Protein AF-A0A3E0PNZ7-F1 (afdb_monomer_lite)

Secondary structure (DSSP, 8-state):
-------------PPPPPP---SSHHHHHHHHHHHHHTS-TTS-HHHHHHHHHHHTGGGGHHHHHHHHHH---HHHHHHHHHHHHHHT-GGGHHHHHHHGGGG--SS---EEEE-SSHHHHHHHHHHSPSSSPP-TTEEEE--HHHHHHHHHHHHHS---SGGGGGG--S-SSHHHHHHHHHHHHHHHHHHHHHHHHHGGGT---GGGS---PPPPPPP-PPPPPTTSEEEEEEEEEEEEE--TT-TT-S--EE-TTT--EEPPPHHHHT-S-GGGGHHHHHHHHHHHT--EEEEEEE-TTS-EEEEEEESS-EEEEPPGGGTT---SSEEHHHHHHHSEEP-SB-SEE-SSTT-EETT--EEEEEE-TT--EEEEEEEEEE-------S-TTS--TT--S--SSSEEEEEEEEEEEPPP-

Sequence (421 aa):
MIAACLLTTFVVLTAAEPRQRPDTPVGQLLDQLERRNASDYLHDPWLTTMKEIVELGPQAVPELCAELDATDDDKMLRCLGFMLRAIGDPRAVPALVRAVPKTLVPSCSDYGARAGDETLAAWAQQHELPGDKNTGLNYDFSRSVREIFGAIRKLTGHEMQEEELFHTFLSGVESQRRAKQRLFHRTAAGWAAWWDEHAGQFTADPQYAHANLPPLEPDTTGPPRDAVRYKTTGGGSNWMMESVLAPEAETVFRDMDTGRVGKLPEKWRRAEDIAQHMDEILAWARDEGFDLMGSEYTASDGRRAYALRAIGMDVWELDPGRWKESWPDVTIGEFKADGTRAGEWLMRRGGTTETFDLDATASFFFITADHTPGLLWVGIPVYDDSLKPGGISQGDNELRPIAFRKGRRFGFTDFEELPEE

pLDDT: mean 91.05, std 13.23, range [30.7, 98.88]

Radius of gyration: 24.59 Å; chains: 1; bounding box: 65×51×64 Å

Structure (mmCIF, N/CA/C/O backbone):
data_AF-A0A3E0PNZ7-F1
#
_entry.id   AF-A0A3E0PNZ7-F1
#
loop_
_atom_site.group_PDB
_atom_site.id
_atom_site.type_symbol
_atom_site.label_atom_id
_atom_site.label_alt_id
_atom_site.label_comp_id
_atom_site.label_asym_id
_atom_site.label_entity_id
_atom_site.label_seq_id
_atom_site.pdbx_PDB_ins_code
_atom_site.Cartn_x
_atom_site.Cartn_y
_atom_site.Cartn_z
_atom_site.occupancy
_atom_site.B_iso_or_equiv
_atom_site.auth_seq_id
_atom_site.auth_comp_id
_atom_site.auth_asym_id
_atom_site.auth_atom_id
_atom_site.pdbx_PDB_model_num
ATOM 1 N N . MET A 1 1 ? -10.298 30.015 -30.403 1.00 34.28 1 MET A N 1
ATOM 2 C CA . MET A 1 1 ? -10.483 30.157 -28.943 1.00 34.28 1 MET A CA 1
ATOM 3 C C . MET A 1 1 ? -11.758 29.430 -28.558 1.00 34.28 1 MET A C 1
ATOM 5 O O . MET A 1 1 ? -12.828 30.009 -28.671 1.00 34.28 1 MET A O 1
ATOM 9 N N . ILE A 1 2 ? -11.656 28.155 -28.194 1.00 31.83 2 ILE A N 1
ATOM 10 C CA . ILE A 1 2 ? -12.771 27.385 -27.636 1.00 31.83 2 ILE A CA 1
ATOM 11 C C . ILE A 1 2 ? -12.345 27.062 -26.207 1.00 31.83 2 ILE A C 1
ATOM 13 O O . ILE A 1 2 ? -11.357 26.364 -25.999 1.00 31.83 2 ILE A O 1
ATOM 17 N N . ALA A 1 3 ? -13.022 27.678 -25.242 1.00 33.31 3 ALA A N 1
ATOM 18 C CA . ALA A 1 3 ? -12.830 27.414 -23.827 1.00 33.31 3 ALA A CA 1
ATOM 19 C C . ALA A 1 3 ? -13.486 26.064 -23.507 1.00 33.31 3 ALA A C 1
ATOM 21 O O . ALA A 1 3 ? -14.710 25.962 -23.466 1.00 33.31 3 ALA A O 1
ATOM 22 N N . ALA A 1 4 ? -12.674 25.024 -23.328 1.00 34.62 4 ALA A N 1
ATOM 23 C CA . ALA A 1 4 ? -13.124 23.764 -22.758 1.00 34.62 4 ALA A CA 1
ATOM 24 C C . ALA A 1 4 ? -13.398 23.977 -21.261 1.00 34.62 4 ALA A C 1
ATOM 26 O O . ALA A 1 4 ? -12.481 24.043 -20.444 1.00 34.62 4 ALA A O 1
ATOM 27 N N . CYS A 1 5 ? -14.675 24.139 -20.914 1.00 30.70 5 CYS A N 1
ATOM 28 C CA . CYS A 1 5 ? -15.155 24.031 -19.543 1.00 30.70 5 CYS A CA 1
ATOM 29 C C . CYS A 1 5 ? -14.905 22.602 -19.044 1.00 30.70 5 CYS A C 1
ATOM 31 O O . CYS A 1 5 ? -15.569 21.667 -19.484 1.00 30.70 5 CYS A O 1
ATOM 33 N N . LEU A 1 6 ? -13.975 22.448 -18.100 1.00 33.47 6 LEU A N 1
ATOM 34 C CA . LEU A 1 6 ? -13.902 21.285 -17.219 1.00 33.47 6 LEU A CA 1
ATOM 35 C C . LEU A 1 6 ? -15.187 21.252 -16.378 1.00 33.47 6 LEU A C 1
ATOM 37 O O . LEU A 1 6 ? -15.301 21.926 -15.356 1.00 33.47 6 LEU A O 1
ATOM 41 N N . LEU A 1 7 ? -16.188 20.513 -16.853 1.00 31.30 7 LEU A N 1
ATOM 42 C CA . LEU A 1 7 ? -17.348 20.111 -16.067 1.00 31.30 7 LEU A CA 1
ATOM 43 C C . LEU A 1 7 ? -16.874 19.071 -15.049 1.00 31.30 7 LEU A C 1
ATOM 45 O O . LEU A 1 7 ? -16.913 17.872 -15.304 1.00 31.30 7 LEU A O 1
ATOM 49 N N . THR A 1 8 ? -16.399 19.532 -13.894 1.00 38.03 8 THR A N 1
ATOM 50 C CA . THR A 1 8 ? -16.240 18.672 -12.721 1.00 38.03 8 THR A CA 1
ATOM 51 C C . THR A 1 8 ? -17.638 18.229 -12.305 1.00 38.03 8 THR A C 1
ATOM 53 O O . THR A 1 8 ? -18.406 19.015 -11.749 1.00 38.03 8 THR A O 1
ATOM 56 N N . THR A 1 9 ? -18.014 16.995 -12.634 1.00 33.44 9 THR A N 1
ATOM 57 C CA . THR A 1 9 ? -19.265 16.393 -12.177 1.00 33.44 9 THR A CA 1
ATOM 58 C C . THR A 1 9 ? -19.209 16.308 -10.653 1.00 33.44 9 THR A C 1
ATOM 60 O O . THR A 1 9 ? -18.550 15.437 -10.093 1.00 33.44 9 THR A O 1
ATOM 63 N N . PHE A 1 10 ? -19.862 17.244 -9.963 1.00 35.94 10 PHE A N 1
ATOM 64 C CA . PHE A 1 10 ? -20.129 17.097 -8.538 1.00 35.94 10 PHE A CA 1
ATOM 65 C C . PHE A 1 10 ? -21.092 15.922 -8.390 1.00 35.94 10 PHE A C 1
ATOM 67 O O . PHE A 1 10 ? -22.289 16.052 -8.643 1.00 35.94 10 PHE A O 1
ATOM 74 N N . VAL A 1 11 ? -20.557 14.757 -8.024 1.00 39.06 11 VAL A N 1
ATOM 75 C CA . VAL A 1 11 ? -21.367 13.650 -7.522 1.00 39.06 11 VAL A CA 1
ATOM 76 C C . VAL A 1 11 ? -22.043 14.173 -6.260 1.00 39.06 11 VAL A C 1
ATOM 78 O O . VAL A 1 11 ? -21.402 14.366 -5.228 1.00 39.06 11 VAL A O 1
ATOM 81 N N . VAL A 1 12 ? -23.335 14.482 -6.363 1.00 38.81 12 VAL A N 1
ATOM 82 C CA . VAL A 1 12 ? -24.169 14.763 -5.198 1.00 38.81 12 VAL A CA 1
ATOM 83 C C . VAL A 1 12 ? -24.282 13.439 -4.452 1.00 38.81 12 VAL A C 1
ATOM 85 O O . VAL A 1 12 ? -25.065 12.576 -4.839 1.00 38.81 12 VAL A O 1
ATOM 88 N N . LEU A 1 13 ? -23.445 13.255 -3.430 1.00 50.12 13 LEU A N 1
ATOM 89 C CA . LEU A 1 13 ? -23.565 12.152 -2.484 1.00 50.12 13 LEU A CA 1
ATOM 90 C C . LEU A 1 13 ? -24.938 12.279 -1.818 1.00 50.12 13 LEU A C 1
ATOM 92 O O . LEU A 1 13 ? -25.147 13.128 -0.951 1.00 50.12 13 LEU A O 1
ATOM 96 N N . THR A 1 14 ? -25.900 11.477 -2.268 1.00 51.81 14 THR A N 1
ATOM 97 C CA . THR A 1 14 ? -27.140 11.257 -1.528 1.00 51.81 14 THR A CA 1
ATOM 98 C C . THR A 1 14 ? -26.755 10.726 -0.157 1.00 51.81 14 THR A C 1
ATOM 100 O O . THR A 1 14 ? -26.024 9.739 -0.076 1.00 51.81 14 THR A O 1
ATOM 103 N N . ALA A 1 15 ? -27.199 11.400 0.907 1.00 61.50 15 ALA A N 1
ATOM 104 C CA . ALA A 1 15 ? -26.966 10.939 2.269 1.00 61.50 15 ALA A CA 1
ATOM 105 C C . ALA A 1 15 ? -27.435 9.481 2.381 1.00 61.50 15 ALA A C 1
ATOM 107 O O . ALA A 1 15 ? -28.577 9.182 2.027 1.00 61.50 15 ALA A O 1
ATOM 108 N N . ALA A 1 16 ? -26.538 8.588 2.805 1.00 68.44 16 ALA A N 1
ATOM 109 C CA . ALA A 1 16 ? -26.882 7.195 3.051 1.00 68.44 16 ALA A CA 1
ATOM 110 C C . ALA A 1 16 ? -28.049 7.128 4.048 1.00 68.44 16 ALA A C 1
ATOM 112 O O . ALA A 1 16 ? -28.148 7.969 4.949 1.00 68.44 16 ALA A O 1
ATOM 113 N N . GLU A 1 17 ? -28.947 6.156 3.873 1.00 76.00 17 GLU A N 1
ATOM 114 C CA . GLU A 1 17 ? -30.014 5.950 4.849 1.00 76.00 17 GLU A CA 1
ATOM 115 C C . GLU A 1 17 ? -29.403 5.704 6.240 1.00 76.00 17 GLU A C 1
ATOM 117 O O . GLU A 1 17 ? -28.396 4.994 6.345 1.00 76.00 17 GLU A O 1
ATOM 122 N N . PRO A 1 18 ? -29.977 6.285 7.311 1.00 79.69 18 PRO A N 1
ATOM 123 C CA . PRO A 1 18 ? -29.480 6.068 8.661 1.00 79.69 18 PRO A CA 1
ATOM 124 C C . PRO A 1 18 ? -29.451 4.575 8.985 1.00 79.69 18 PRO A C 1
ATOM 126 O O . PRO A 1 18 ? -30.444 3.866 8.795 1.00 79.69 18 PRO A O 1
ATOM 129 N N . ARG A 1 19 ? -28.317 4.098 9.495 1.00 87.88 19 ARG A N 1
ATOM 130 C CA . ARG A 1 19 ? -28.160 2.697 9.888 1.00 87.88 19 ARG A CA 1
ATOM 131 C C . ARG A 1 19 ? -29.032 2.396 11.106 1.00 87.88 19 ARG A C 1
ATOM 133 O O . ARG A 1 19 ? -29.107 3.191 12.036 1.00 87.88 19 ARG A O 1
ATOM 140 N N . GLN A 1 20 ? -29.705 1.246 11.099 1.00 90.94 20 GLN A N 1
ATOM 141 C CA . GLN A 1 20 ? -30.534 0.815 12.225 1.00 90.94 20 GLN A CA 1
ATOM 142 C C . GLN A 1 20 ? -29.653 0.157 13.289 1.00 90.94 20 GLN A C 1
ATOM 144 O O . GLN A 1 20 ? -29.187 -0.966 13.097 1.00 90.94 20 GLN A O 1
ATOM 149 N N . ARG A 1 21 ? -29.428 0.854 14.406 1.00 95.12 21 ARG A N 1
ATOM 150 C CA . ARG A 1 21 ? -28.675 0.341 15.559 1.00 95.12 21 ARG A CA 1
ATOM 151 C C . ARG A 1 21 ? -29.620 -0.116 16.678 1.00 95.12 21 ARG A C 1
ATOM 153 O O . ARG A 1 21 ? -30.738 0.396 16.773 1.00 95.12 21 ARG A O 1
ATOM 160 N N . PRO A 1 22 ? -29.211 -1.078 17.525 1.00 95.75 22 PRO A N 1
ATOM 161 C CA . PRO A 1 22 ? -29.949 -1.412 18.740 1.00 95.75 22 PRO A CA 1
ATOM 162 C C . PRO A 1 22 ? -30.126 -0.189 19.654 1.00 95.75 22 PRO A C 1
ATOM 164 O O . PRO A 1 22 ? -29.233 0.649 19.750 1.00 95.75 22 PRO A O 1
ATOM 167 N N . ASP A 1 23 ? -31.251 -0.110 20.371 1.00 96.69 23 ASP A N 1
ATOM 168 C CA . ASP A 1 23 ? -31.482 0.928 21.389 1.00 96.69 23 ASP A CA 1
ATOM 169 C C . ASP A 1 23 ? -30.734 0.591 22.693 1.00 96.69 23 ASP A C 1
ATOM 171 O O . ASP A 1 23 ? -31.313 0.215 23.714 1.00 96.69 23 ASP A O 1
ATOM 175 N N . THR A 1 24 ? -29.408 0.644 22.619 1.00 97.94 24 THR A N 1
ATOM 176 C CA . THR A 1 24 ? -28.467 0.418 23.721 1.00 97.94 24 THR A CA 1
ATOM 177 C C . THR A 1 24 ? -27.625 1.680 23.934 1.00 97.94 24 THR A C 1
ATOM 179 O O . THR A 1 24 ? -27.564 2.543 23.053 1.00 97.94 24 THR A O 1
ATOM 182 N N . PRO A 1 25 ? -26.913 1.811 25.070 1.00 98.19 25 PRO A N 1
ATOM 183 C CA . PRO A 1 25 ? -25.980 2.920 25.258 1.00 98.19 25 PRO A CA 1
ATOM 184 C C . PRO A 1 25 ? -24.931 3.027 24.139 1.00 98.19 25 PRO A C 1
ATOM 186 O O . PRO A 1 25 ? -24.611 4.131 23.710 1.00 98.19 25 PRO A O 1
ATOM 189 N N . VAL A 1 26 ? -24.424 1.897 23.630 1.00 98.19 26 VAL A N 1
ATOM 190 C CA . VAL A 1 26 ? -23.426 1.883 22.548 1.00 98.19 26 VAL A CA 1
ATOM 191 C C . VAL A 1 26 ? -24.060 2.322 21.230 1.00 98.19 26 VAL A C 1
ATOM 193 O O . VAL A 1 26 ? -23.520 3.214 20.580 1.00 98.19 26 VAL A O 1
ATOM 196 N N . GLY A 1 27 ? -25.226 1.778 20.868 1.00 97.75 27 GLY A N 1
ATOM 197 C CA . GLY A 1 27 ? -25.960 2.174 19.665 1.00 97.75 27 GLY A CA 1
ATOM 198 C C . GLY A 1 27 ? -26.288 3.670 19.632 1.00 97.75 27 GLY A C 1
ATOM 199 O O . GLY A 1 27 ? -26.019 4.339 18.635 1.00 97.75 27 GLY A O 1
ATOM 200 N N . GLN A 1 28 ? -26.756 4.233 20.751 1.00 97.25 28 GLN A N 1
ATOM 201 C CA . GLN A 1 28 ? -27.046 5.668 20.875 1.00 97.25 28 GLN A CA 1
ATOM 202 C C . GLN A 1 28 ? -25.792 6.546 20.723 1.00 97.25 28 GLN A C 1
ATOM 204 O O . GLN A 1 28 ? -25.846 7.616 20.104 1.00 97.25 28 GLN A O 1
ATOM 209 N N . LEU A 1 29 ? -24.655 6.109 21.277 1.00 97.44 29 LEU A N 1
ATOM 210 C CA . LEU A 1 29 ? -23.377 6.807 21.124 1.00 97.44 29 LEU A CA 1
ATOM 211 C C . LEU A 1 29 ? -22.839 6.689 19.693 1.00 97.44 29 LEU A C 1
ATOM 213 O O . LEU A 1 29 ? -22.325 7.672 19.169 1.00 97.44 29 LEU A O 1
ATOM 217 N N . LEU A 1 30 ? -23.015 5.552 19.017 1.00 97.00 30 LEU A N 1
ATOM 218 C CA . LEU A 1 30 ? -22.662 5.395 17.602 1.00 97.00 30 LEU A CA 1
ATOM 219 C C . LEU A 1 30 ? -23.521 6.287 16.690 1.00 97.00 30 LEU A C 1
ATOM 221 O O . LEU A 1 30 ? -22.980 6.951 15.805 1.00 97.00 30 LEU A O 1
ATOM 225 N N . ASP A 1 31 ? -24.826 6.407 16.954 1.00 94.88 31 ASP A N 1
ATOM 226 C CA . ASP A 1 31 ? -25.703 7.368 16.267 1.00 94.88 31 ASP A CA 1
ATOM 227 C C . ASP A 1 31 ? -25.252 8.818 16.492 1.00 94.88 31 ASP A C 1
ATOM 229 O O . ASP A 1 31 ? -25.383 9.690 15.624 1.00 94.88 31 ASP A O 1
ATOM 233 N N . GLN A 1 32 ? -24.770 9.133 17.695 1.00 94.06 32 GLN A N 1
ATOM 234 C CA . GLN A 1 32 ? -24.213 10.446 17.997 1.00 94.06 32 GLN A CA 1
ATOM 235 C C . GLN A 1 32 ? -22.883 10.669 17.268 1.00 94.06 32 GLN A C 1
ATOM 237 O O . GLN A 1 32 ? -22.685 11.749 16.706 1.00 94.06 32 GLN A O 1
ATOM 242 N N . LEU A 1 33 ? -22.008 9.663 17.251 1.00 94.06 33 LEU A N 1
ATOM 243 C CA . LEU A 1 33 ? -20.712 9.696 16.585 1.00 94.06 33 LEU A CA 1
ATOM 244 C C . LEU A 1 33 ? -20.880 9.917 15.082 1.00 94.06 33 LEU A C 1
ATOM 246 O O . LEU A 1 33 ? -20.267 10.825 14.537 1.00 94.06 33 LEU A O 1
ATOM 250 N N . GLU A 1 34 ? -21.768 9.173 14.422 1.00 91.75 34 GLU A N 1
ATOM 251 C CA . GLU A 1 34 ? -22.046 9.325 12.989 1.00 91.75 34 GLU A CA 1
ATOM 252 C C . GLU A 1 34 ? -22.557 10.733 12.647 1.00 91.75 34 GLU A C 1
ATOM 254 O O . GLU A 1 34 ? -22.053 11.380 11.726 1.00 91.75 34 GLU A O 1
ATOM 259 N N . ARG A 1 35 ? -23.492 11.267 13.447 1.00 89.69 35 ARG A N 1
ATOM 260 C CA . ARG A 1 35 ? -23.986 12.645 13.279 1.00 89.69 35 ARG A CA 1
ATOM 261 C C . ARG A 1 35 ? -22.885 13.691 13.462 1.00 89.69 35 ARG A C 1
ATOM 263 O O . ARG A 1 35 ? -22.883 14.692 12.749 1.00 89.69 35 ARG A O 1
ATOM 270 N N . ARG A 1 36 ? -21.963 13.487 14.409 1.00 87.06 36 ARG A N 1
ATOM 271 C CA . ARG A 1 36 ? -20.827 14.393 14.663 1.00 87.06 36 ARG A CA 1
ATOM 272 C C . ARG A 1 36 ? -19.737 14.263 13.598 1.00 87.06 36 ARG A C 1
ATOM 274 O O . ARG A 1 36 ? -19.192 15.285 13.189 1.00 87.06 36 ARG A O 1
ATOM 281 N N . ASN A 1 37 ? -19.485 13.061 13.085 1.00 80.19 37 ASN A N 1
ATOM 282 C CA . ASN A 1 37 ? -18.533 12.802 11.999 1.00 80.19 37 ASN A CA 1
ATOM 283 C C . ASN A 1 37 ? -18.934 13.485 10.682 1.00 80.19 37 ASN A C 1
ATOM 285 O O . ASN A 1 37 ? -18.072 13.762 9.844 1.00 80.19 37 ASN A O 1
ATOM 289 N N . ALA A 1 38 ? -20.218 13.806 10.502 1.00 67.25 38 ALA A N 1
ATOM 290 C CA . ALA A 1 38 ? -20.699 14.622 9.388 1.00 67.25 38 ALA A CA 1
ATOM 291 C C . ALA A 1 38 ? -20.342 16.123 9.512 1.00 67.25 38 ALA A C 1
ATOM 293 O O . ALA A 1 38 ? -20.511 16.865 8.545 1.00 67.25 38 ALA A O 1
ATOM 294 N N . SER A 1 39 ? -19.861 16.581 10.675 1.00 65.31 39 SER A N 1
ATOM 295 C CA . SER A 1 39 ? -19.515 17.985 10.950 1.00 65.31 39 SER A CA 1
ATOM 296 C C . SER A 1 39 ? -18.001 18.271 10.859 1.00 65.31 39 SER A C 1
ATOM 298 O O . SER A 1 39 ? -17.225 17.378 10.525 1.00 65.31 39 SER A O 1
ATOM 300 N N . ASP A 1 40 ? -17.612 19.542 11.041 1.00 68.75 40 ASP A N 1
ATOM 301 C CA . ASP A 1 40 ? -16.266 20.112 10.828 1.00 68.75 40 ASP A CA 1
ATOM 302 C C . ASP A 1 40 ? -15.100 19.184 11.238 1.00 68.75 40 ASP A C 1
ATOM 304 O O . ASP A 1 40 ? -15.041 18.688 12.358 1.00 68.75 40 ASP A O 1
ATOM 308 N N . TYR A 1 41 ? -14.151 18.989 10.316 1.00 65.12 41 TYR A N 1
ATOM 309 C CA . TYR A 1 41 ? -13.008 18.074 10.429 1.00 65.12 41 TYR A CA 1
ATOM 310 C C . TYR A 1 41 ? -11.943 18.516 11.440 1.00 65.12 41 TYR A C 1
ATOM 312 O O . TYR A 1 41 ? -11.105 17.705 11.827 1.00 65.12 41 TYR A O 1
ATOM 320 N N . LEU A 1 42 ? -11.914 19.798 11.810 1.00 62.47 42 LEU A N 1
ATOM 321 C CA . LEU A 1 42 ? -10.807 20.380 12.580 1.00 62.47 42 LEU A CA 1
ATOM 322 C C . LEU A 1 42 ? -11.110 20.561 14.068 1.00 62.47 42 LEU A C 1
ATOM 324 O O . LEU A 1 42 ? -10.200 20.849 14.846 1.00 62.47 42 LEU A O 1
ATOM 328 N N . HIS A 1 43 ? -12.371 20.404 14.458 1.00 67.62 43 HIS A N 1
ATOM 329 C CA . HIS A 1 43 ? -12.830 20.565 15.829 1.00 67.62 43 HIS A CA 1
ATOM 330 C C . HIS A 1 43 ? -13.538 19.289 16.235 1.00 67.62 43 HIS A C 1
ATOM 332 O O . HIS A 1 43 ? -14.311 18.742 15.457 1.00 67.62 43 HIS A O 1
ATOM 338 N N . ASP A 1 44 ? -13.248 18.806 17.435 1.00 72.44 44 ASP A N 1
ATOM 339 C CA . ASP A 1 44 ? -13.366 17.386 17.722 1.00 72.44 44 ASP A CA 1
ATOM 340 C C . ASP A 1 44 ? -14.428 17.055 18.789 1.00 72.44 44 ASP A C 1
ATOM 342 O O . ASP A 1 44 ? -14.108 16.643 19.907 1.00 72.44 44 ASP A O 1
ATOM 346 N N . PRO A 1 45 ? -15.729 17.256 18.498 1.00 80.69 45 PRO A N 1
ATOM 347 C CA . PRO A 1 45 ? -16.783 16.774 19.376 1.00 80.69 45 PRO A CA 1
ATOM 348 C C . PRO A 1 45 ? -16.917 15.244 19.304 1.00 80.69 45 PRO A C 1
ATOM 350 O O . PRO A 1 45 ? -17.592 14.655 20.146 1.00 80.69 45 PRO A O 1
ATOM 353 N N . TRP A 1 46 ? -16.337 14.582 18.301 1.00 90.31 46 TRP A N 1
ATOM 354 C CA . TRP A 1 46 ? -16.460 13.139 18.106 1.00 90.31 46 TRP A CA 1
ATOM 355 C C . TRP A 1 46 ? -15.550 12.348 19.058 1.00 90.31 46 TRP A C 1
ATOM 357 O O . TRP A 1 46 ? -15.969 11.304 19.558 1.00 90.31 46 TRP A O 1
ATOM 367 N N . LEU A 1 47 ? -14.381 12.880 19.425 1.00 93.12 47 LEU A N 1
ATOM 368 C CA . LEU A 1 47 ? -13.450 12.246 20.361 1.00 93.12 47 LEU A CA 1
ATOM 369 C C . LEU A 1 47 ? -14.024 12.074 21.771 1.00 93.12 47 LEU A C 1
ATOM 371 O O . LEU A 1 47 ? -13.763 11.059 22.415 1.00 93.12 47 LEU A O 1
ATOM 375 N N . THR A 1 48 ? -14.865 13.002 22.246 1.00 94.19 48 THR A N 1
ATOM 376 C CA . THR A 1 48 ? -15.596 12.814 23.513 1.00 94.19 48 THR A CA 1
ATOM 377 C C . THR A 1 48 ? -16.524 11.602 23.445 1.00 94.19 48 THR A C 1
ATOM 379 O O . THR A 1 48 ? -16.502 10.774 24.349 1.00 94.19 48 THR A O 1
ATOM 382 N N . THR A 1 49 ? -17.286 11.450 22.357 1.00 96.06 49 THR A N 1
ATOM 383 C CA . THR A 1 49 ? -18.171 10.289 22.164 1.00 96.06 49 THR A CA 1
ATOM 384 C C . THR A 1 49 ? -17.363 8.993 22.057 1.00 96.06 49 THR A C 1
ATOM 386 O O . THR A 1 49 ? -17.742 7.986 22.646 1.00 96.06 49 THR A O 1
ATOM 389 N N . MET A 1 50 ? -16.216 9.010 21.368 1.00 96.88 50 MET A N 1
ATOM 390 C CA . MET A 1 50 ? -15.320 7.849 21.321 1.00 96.88 50 MET A CA 1
ATOM 391 C C . MET A 1 50 ? -14.808 7.466 22.710 1.00 96.88 50 MET A C 1
ATOM 393 O O . MET A 1 50 ? -14.795 6.285 23.048 1.00 96.88 50 MET A O 1
ATOM 397 N N . LYS A 1 51 ? -14.425 8.449 23.532 1.00 97.38 51 LYS A N 1
ATOM 398 C CA . LYS A 1 51 ? -14.006 8.212 24.916 1.00 97.38 51 LYS A CA 1
ATOM 399 C C . LYS A 1 51 ? -15.119 7.573 25.742 1.00 97.38 51 LYS A C 1
ATOM 401 O O . LYS A 1 51 ? -14.865 6.576 26.409 1.00 97.38 51 LYS A O 1
ATOM 406 N N . GLU A 1 52 ? -16.340 8.095 25.650 1.00 97.94 52 GLU A N 1
ATOM 407 C CA . GLU A 1 52 ? -17.513 7.539 26.340 1.00 97.94 52 GLU A CA 1
ATOM 408 C C . GLU A 1 52 ? -17.771 6.078 25.936 1.00 97.94 52 GLU A C 1
ATOM 410 O O . GLU A 1 52 ? -18.011 5.236 26.798 1.00 97.94 52 GLU A O 1
ATOM 415 N N . ILE A 1 53 ? -17.650 5.740 24.645 1.00 98.44 53 ILE A N 1
ATOM 416 C CA . ILE A 1 53 ? -17.762 4.353 24.163 1.00 98.44 53 ILE A CA 1
ATOM 417 C C . ILE A 1 53 ? -16.637 3.476 24.736 1.00 98.44 53 ILE A C 1
ATOM 419 O O . ILE A 1 53 ? -16.899 2.366 25.196 1.00 98.44 53 ILE A O 1
ATOM 423 N N . VAL A 1 54 ? -15.388 3.953 24.727 1.00 98.50 54 VAL A N 1
ATOM 424 C CA . VAL A 1 54 ? -14.232 3.205 25.257 1.00 98.50 54 VAL A CA 1
ATOM 425 C C . VAL A 1 54 ? -14.365 2.955 26.762 1.00 98.50 54 VAL A C 1
ATOM 427 O O . VAL A 1 54 ? -14.003 1.878 27.231 1.00 98.50 54 VAL A O 1
ATOM 430 N N . GLU A 1 55 ? -14.933 3.896 27.519 1.00 98.38 55 GLU A N 1
ATOM 431 C CA . GLU A 1 55 ? -15.197 3.752 28.958 1.00 98.38 55 GLU A CA 1
ATOM 432 C C . GLU A 1 55 ? -16.260 2.683 29.275 1.00 98.38 55 GLU A C 1
ATOM 434 O O . GLU A 1 55 ? -16.261 2.129 30.377 1.00 98.38 55 GLU A O 1
ATOM 439 N N . LEU A 1 56 ? -17.111 2.312 28.307 1.00 98.44 56 LEU A N 1
ATOM 440 C CA . LEU A 1 56 ? -17.963 1.123 28.421 1.00 98.44 56 LEU A CA 1
ATOM 441 C C . LEU A 1 56 ? -17.145 -0.180 28.327 1.00 98.44 56 LEU A C 1
ATOM 443 O O . LEU A 1 56 ? -17.620 -1.228 28.746 1.00 98.44 56 LEU A O 1
ATOM 447 N N . GLY A 1 57 ? -15.915 -0.164 27.818 1.00 98.44 57 GLY A N 1
ATOM 448 C CA . GLY A 1 57 ? -15.009 -1.311 27.863 1.00 98.44 57 GLY A CA 1
ATOM 449 C C . GLY A 1 57 ? -15.498 -2.552 27.087 1.00 98.44 57 GLY A C 1
ATOM 450 O O . GLY A 1 57 ? -16.192 -2.427 26.074 1.00 98.44 57 GLY A O 1
ATOM 451 N N . PRO A 1 58 ? -15.149 -3.776 27.538 1.00 98.38 58 PRO A N 1
ATOM 452 C CA . PRO A 1 58 ? -15.412 -5.023 26.809 1.00 98.38 58 PRO A CA 1
ATOM 453 C C . PRO A 1 58 ? -16.874 -5.287 26.416 1.00 98.38 58 PRO A C 1
ATOM 455 O O . PRO A 1 58 ? -17.126 -6.015 25.454 1.00 98.38 58 PRO A O 1
ATOM 458 N N . GLN A 1 59 ? -17.860 -4.724 27.124 1.00 98.00 59 GLN A N 1
ATOM 459 C CA . GLN A 1 59 ? -19.269 -4.907 26.754 1.00 98.00 59 GLN A CA 1
ATOM 460 C C . GLN A 1 59 ? -19.670 -4.169 25.467 1.00 98.00 59 GLN A C 1
ATOM 462 O O . GLN A 1 59 ? -20.671 -4.540 24.863 1.00 98.00 59 GLN A O 1
ATOM 467 N N . ALA A 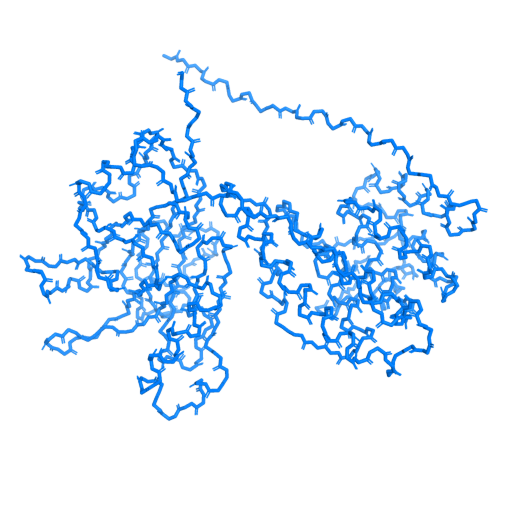1 60 ? -18.896 -3.172 25.021 1.00 98.56 60 ALA A N 1
ATOM 468 C CA . ALA A 1 60 ? -19.165 -2.453 23.774 1.00 98.56 60 ALA A CA 1
ATOM 469 C C . ALA A 1 60 ? -18.696 -3.210 22.521 1.00 98.56 60 ALA A C 1
ATOM 471 O O . ALA A 1 60 ? -19.194 -2.970 21.423 1.00 98.56 60 ALA A O 1
ATOM 472 N N . VAL A 1 61 ? -17.758 -4.149 22.676 1.00 98.62 61 VAL A N 1
ATOM 473 C CA . VAL A 1 61 ? -17.071 -4.831 21.567 1.00 98.62 61 VAL A CA 1
ATOM 474 C C . VAL A 1 61 ? -18.026 -5.520 20.584 1.00 98.62 61 VAL A C 1
ATOM 476 O O . VAL A 1 61 ? -17.815 -5.346 19.385 1.00 98.62 61 VAL A O 1
ATOM 479 N N . PRO A 1 62 ? -19.082 -6.250 21.005 1.00 98.44 62 PRO A N 1
ATOM 480 C CA . PRO A 1 62 ? -19.991 -6.894 20.056 1.00 98.44 62 PRO A CA 1
ATOM 481 C C . PRO A 1 62 ? -20.684 -5.904 19.110 1.00 98.44 62 PRO A C 1
ATOM 483 O O . PRO A 1 62 ? -20.750 -6.152 17.908 1.00 98.44 62 PRO A O 1
ATOM 486 N N . GLU A 1 63 ? -21.152 -4.768 19.630 1.00 98.56 63 GLU A N 1
ATOM 487 C CA . GLU A 1 63 ? -21.827 -3.743 18.827 1.00 98.56 63 GLU A CA 1
ATOM 488 C C . GLU A 1 63 ? -20.844 -2.970 17.943 1.00 98.56 63 GLU A C 1
ATOM 490 O O . GLU A 1 63 ? -21.154 -2.692 16.789 1.00 98.56 63 GLU A O 1
ATOM 495 N N . LEU A 1 64 ? -19.626 -2.703 18.430 1.00 98.62 64 LEU A N 1
ATOM 496 C CA . LEU A 1 64 ? -18.562 -2.113 17.613 1.00 98.62 64 LEU A CA 1
ATOM 497 C C . LEU A 1 64 ? -18.119 -3.036 16.475 1.00 98.62 64 LEU A C 1
ATOM 499 O O . LEU A 1 64 ? -17.829 -2.551 15.387 1.00 98.62 64 LEU A O 1
ATOM 503 N N . CYS A 1 65 ? -18.092 -4.354 16.692 1.00 98.56 65 CYS A N 1
ATOM 504 C CA . CYS A 1 65 ? -17.822 -5.325 15.631 1.00 98.56 65 CYS A CA 1
ATOM 505 C C . CYS A 1 65 ? -18.934 -5.325 14.578 1.00 98.56 65 CYS A C 1
ATOM 507 O O . CYS A 1 65 ? -18.638 -5.308 13.389 1.00 98.56 65 CYS A O 1
ATOM 509 N N . ALA A 1 66 ? -20.200 -5.304 15.007 1.00 98.00 66 ALA A N 1
ATOM 510 C CA . ALA A 1 66 ? -21.338 -5.247 14.092 1.00 98.00 66 ALA A CA 1
ATOM 511 C C . ALA A 1 66 ? -21.339 -3.950 13.264 1.00 98.00 66 ALA A C 1
ATOM 513 O O . ALA A 1 66 ? -21.545 -3.977 12.052 1.00 98.00 66 ALA A O 1
ATOM 514 N N . GLU A 1 67 ? -21.050 -2.820 13.907 1.00 98.12 67 GLU A N 1
ATOM 515 C CA . GLU A 1 67 ? -20.887 -1.524 13.251 1.00 98.12 67 GLU A CA 1
ATOM 516 C C . GLU A 1 67 ? -19.706 -1.534 12.270 1.00 98.12 67 GLU A C 1
ATOM 518 O O . GLU A 1 67 ? -19.816 -1.020 11.153 1.00 98.12 67 GLU A O 1
ATOM 523 N N . LEU A 1 68 ? -18.594 -2.162 12.665 1.00 98.12 68 LEU A N 1
ATOM 524 C CA . LEU A 1 68 ? -17.422 -2.323 11.820 1.00 98.12 68 LEU A CA 1
ATOM 525 C C . LEU A 1 68 ? -17.717 -3.183 10.604 1.00 98.12 68 LEU A C 1
ATOM 527 O O . LEU A 1 68 ? -17.242 -2.827 9.537 1.00 98.12 68 LEU A O 1
ATOM 531 N N . ASP A 1 69 ? -18.507 -4.249 10.718 1.00 97.88 69 ASP A N 1
ATOM 532 C CA . ASP A 1 69 ? -18.933 -5.071 9.583 1.00 97.88 69 ASP A CA 1
ATOM 533 C C . ASP A 1 69 ? -19.862 -4.295 8.634 1.00 97.88 69 ASP A C 1
ATOM 535 O O . ASP A 1 69 ? -19.707 -4.396 7.417 1.00 97.88 69 ASP A O 1
ATOM 539 N N . ALA A 1 70 ? -20.765 -3.474 9.178 1.00 96.62 70 ALA A N 1
ATOM 540 C CA . ALA A 1 70 ? -21.798 -2.766 8.421 1.00 96.62 70 ALA A CA 1
ATOM 541 C C . ALA A 1 70 ? -21.339 -1.463 7.740 1.00 96.62 70 ALA A C 1
ATOM 543 O O . ALA A 1 70 ? -22.020 -0.986 6.835 1.00 96.62 70 ALA A O 1
ATOM 544 N N . THR A 1 71 ? -20.246 -0.841 8.193 1.00 95.81 71 THR A N 1
ATOM 545 C CA . THR A 1 71 ? -19.787 0.449 7.650 1.00 95.81 71 THR A CA 1
ATOM 546 C C . THR A 1 71 ? -18.834 0.298 6.465 1.00 95.81 71 THR A C 1
ATOM 548 O O . THR A 1 71 ? -17.914 -0.522 6.513 1.00 95.81 71 THR A O 1
ATOM 551 N N . ASP A 1 72 ? -18.994 1.175 5.473 1.00 94.94 72 ASP A N 1
ATOM 552 C CA . ASP A 1 72 ? -18.001 1.477 4.426 1.00 94.94 72 ASP A CA 1
ATOM 553 C C . ASP A 1 72 ? -17.473 2.926 4.532 1.00 94.94 72 ASP A C 1
ATOM 555 O O . ASP A 1 72 ? -16.645 3.363 3.735 1.00 94.94 72 ASP A O 1
ATOM 559 N N . ASP A 1 73 ? -17.948 3.700 5.517 1.00 94.50 73 ASP A N 1
ATOM 560 C CA . ASP A 1 73 ? -17.489 5.072 5.748 1.00 94.50 73 ASP A CA 1
ATOM 561 C C . ASP A 1 73 ? -16.068 5.089 6.336 1.00 94.50 73 ASP A C 1
ATOM 563 O O . ASP A 1 73 ? -15.833 4.583 7.436 1.00 94.50 73 ASP A O 1
ATOM 567 N N . ASP A 1 74 ? -15.124 5.709 5.617 1.00 94.19 74 ASP A N 1
ATOM 568 C CA . ASP A 1 74 ? -13.703 5.762 5.996 1.00 94.19 74 ASP A CA 1
ATOM 569 C C . ASP A 1 74 ? -13.484 6.369 7.388 1.00 94.19 74 ASP A C 1
ATOM 571 O O . ASP A 1 74 ? -12.650 5.885 8.153 1.00 94.19 74 ASP A O 1
ATOM 575 N N . LYS A 1 75 ? -14.242 7.409 7.757 1.00 92.19 75 LYS A N 1
ATOM 576 C CA . LYS A 1 75 ? -14.097 8.038 9.078 1.00 92.19 75 LYS A CA 1
ATOM 577 C C . LYS A 1 75 ? -14.554 7.099 10.176 1.00 92.19 75 LYS A C 1
ATOM 579 O O . LYS A 1 75 ? -13.863 6.951 11.180 1.00 92.19 75 LYS A O 1
ATOM 584 N N . MET A 1 76 ? -15.700 6.458 9.979 1.00 95.62 76 MET A N 1
ATOM 585 C CA . MET A 1 76 ? -16.213 5.484 10.923 1.00 95.62 76 MET A CA 1
ATOM 586 C C . MET A 1 76 ? -15.234 4.314 11.074 1.00 95.62 76 MET A C 1
ATOM 588 O O . MET A 1 76 ? -14.946 3.927 12.202 1.00 95.62 76 MET A O 1
ATOM 592 N N . LEU A 1 77 ? -14.624 3.821 9.986 1.00 97.12 77 LEU A N 1
ATOM 593 C CA . LEU A 1 77 ? -13.565 2.803 10.057 1.00 97.12 77 LEU A CA 1
ATOM 594 C C . LEU A 1 77 ? -12.379 3.254 10.930 1.00 97.12 77 LEU A C 1
ATOM 596 O O . LEU A 1 77 ? -11.912 2.478 11.765 1.00 97.12 77 LEU A O 1
ATOM 600 N N . ARG A 1 78 ? -11.919 4.508 10.792 1.00 95.56 78 ARG A N 1
ATOM 601 C CA . ARG A 1 78 ? -10.860 5.078 11.651 1.00 95.56 78 ARG A CA 1
ATOM 602 C C . ARG A 1 78 ? -11.278 5.109 13.120 1.00 95.56 78 ARG A C 1
ATOM 604 O O . ARG A 1 78 ? -10.544 4.613 13.973 1.00 95.56 78 ARG A O 1
ATOM 611 N N . CYS A 1 79 ? -12.464 5.651 13.414 1.00 96.06 79 CYS A N 1
ATOM 612 C CA . CYS A 1 79 ? -12.990 5.737 14.778 1.00 96.06 79 CYS A CA 1
ATOM 613 C C . CYS A 1 79 ? -13.109 4.350 15.422 1.00 96.06 79 CYS A C 1
ATOM 615 O O . CYS A 1 79 ? -12.695 4.163 16.564 1.00 96.06 79 CYS A O 1
ATOM 617 N N . LEU A 1 80 ? -13.648 3.368 14.696 1.00 98.38 80 LEU A N 1
ATOM 618 C CA . LEU A 1 80 ? -13.830 2.003 15.191 1.00 98.38 80 LEU A CA 1
ATOM 619 C C . LEU A 1 80 ? -12.494 1.301 15.437 1.00 98.38 80 LEU A C 1
ATOM 621 O O . LEU A 1 80 ? -12.322 0.708 16.500 1.00 98.38 80 LEU A O 1
ATOM 625 N N . GLY A 1 81 ? -11.533 1.409 14.511 1.00 98.25 81 GLY A N 1
ATOM 626 C CA . GLY A 1 81 ? -10.179 0.882 14.706 1.00 98.25 81 GLY A CA 1
ATOM 627 C C . GLY A 1 81 ? -9.515 1.461 15.959 1.00 98.25 81 GLY A C 1
ATOM 628 O O . GLY A 1 81 ? -9.009 0.712 16.797 1.00 98.25 81 GLY A O 1
ATOM 629 N N . PHE A 1 82 ? -9.610 2.781 16.148 1.00 97.69 82 PHE A N 1
ATOM 630 C CA . PHE A 1 82 ? -9.111 3.458 17.345 1.00 97.69 82 PHE A CA 1
ATOM 631 C C . PHE A 1 82 ? -9.798 2.956 18.625 1.00 97.69 82 PHE A C 1
ATOM 633 O O . PHE A 1 82 ? -9.120 2.564 19.575 1.00 97.69 82 PHE A O 1
ATOM 640 N N . MET A 1 83 ? -11.137 2.941 18.669 1.00 98.50 83 MET A N 1
ATOM 641 C CA . MET A 1 83 ? -11.893 2.540 19.864 1.00 98.50 83 MET A CA 1
ATOM 642 C C . MET A 1 83 ? -11.629 1.079 20.243 1.00 98.50 83 MET A C 1
ATOM 644 O O . MET A 1 83 ? -11.388 0.786 21.411 1.00 98.50 83 MET A O 1
ATOM 648 N N . LEU A 1 84 ? -11.615 0.164 19.269 1.00 98.75 84 LEU A N 1
ATOM 649 C CA . LEU A 1 84 ? -11.338 -1.256 19.507 1.00 98.75 84 LEU A CA 1
ATOM 650 C C . LEU A 1 84 ? -9.905 -1.475 20.016 1.00 98.75 84 LEU A C 1
ATOM 652 O O . LEU A 1 84 ? -9.699 -2.253 20.952 1.00 98.75 84 LEU A O 1
ATOM 656 N N . ARG A 1 85 ? -8.923 -0.736 19.476 1.00 98.44 85 ARG A N 1
ATOM 657 C CA . ARG A 1 85 ? -7.549 -0.718 20.001 1.00 98.44 85 ARG A CA 1
ATOM 658 C C . ARG A 1 85 ? -7.497 -0.218 21.445 1.00 98.44 85 ARG A C 1
ATOM 660 O O . ARG A 1 85 ? -6.782 -0.799 22.260 1.00 98.44 85 ARG A O 1
ATOM 667 N N . ALA A 1 86 ? -8.221 0.857 21.751 1.00 98.31 86 ALA A N 1
ATOM 668 C CA . ALA A 1 86 ? -8.237 1.475 23.073 1.00 98.31 86 ALA A CA 1
ATOM 669 C C . ALA A 1 86 ? -8.904 0.581 24.133 1.00 98.31 86 ALA A C 1
ATOM 671 O O . ALA A 1 86 ? -8.406 0.507 25.255 1.00 98.31 86 ALA A O 1
ATOM 672 N N . ILE A 1 87 ? -9.975 -0.136 23.768 1.00 98.75 87 ILE A N 1
ATOM 673 C CA . ILE A 1 87 ? -10.650 -1.113 24.638 1.00 98.75 87 ILE A CA 1
ATOM 674 C C . ILE A 1 87 ? -9.739 -2.311 24.941 1.00 98.75 87 ILE A C 1
ATOM 676 O O . ILE A 1 87 ? -9.723 -2.794 26.073 1.00 98.75 87 ILE A O 1
ATOM 680 N N . GLY A 1 88 ? -8.968 -2.788 23.958 1.00 98.50 88 GLY A N 1
ATOM 681 C CA . GLY A 1 88 ? -7.973 -3.840 24.183 1.00 98.50 88 GLY A CA 1
ATOM 682 C C . GLY A 1 88 ? -8.541 -5.263 24.272 1.00 98.50 88 GLY A C 1
ATOM 683 O O . GLY A 1 88 ? -7.903 -6.129 24.866 1.00 98.50 88 GLY A O 1
ATOM 684 N N . ASP A 1 89 ? -9.724 -5.516 23.706 1.00 98.75 89 ASP A N 1
ATOM 685 C CA . ASP A 1 89 ? -10.381 -6.828 23.733 1.00 98.75 89 ASP A CA 1
ATOM 686 C C . ASP A 1 89 ? -10.143 -7.624 22.430 1.00 98.75 89 ASP A C 1
ATOM 688 O O . ASP A 1 89 ? -10.616 -7.208 21.365 1.00 98.75 89 ASP A O 1
ATOM 692 N N . PRO A 1 90 ? -9.464 -8.788 22.480 1.00 98.62 90 PRO A N 1
ATOM 693 C CA . PRO A 1 90 ? -9.158 -9.580 21.290 1.00 98.62 90 PRO A CA 1
ATOM 694 C C . PRO A 1 90 ? -10.372 -10.143 20.542 1.00 98.62 90 PRO A C 1
ATOM 696 O O . PRO A 1 90 ? -10.234 -10.529 19.382 1.00 98.62 90 PRO A O 1
ATOM 699 N N . ARG A 1 91 ? -11.574 -10.153 21.137 1.00 98.69 91 ARG A N 1
ATOM 700 C CA . ARG A 1 91 ? -12.811 -10.534 20.426 1.00 98.69 91 ARG A CA 1
ATOM 701 C C . ARG A 1 91 ? -13.090 -9.636 19.214 1.00 98.69 91 ARG A C 1
ATOM 703 O O . ARG A 1 91 ? -13.846 -10.021 18.330 1.00 98.69 91 ARG A O 1
ATOM 710 N N . ALA A 1 92 ? -12.454 -8.467 19.137 1.00 98.81 92 ALA A N 1
ATOM 711 C CA . ALA A 1 92 ? -12.543 -7.563 17.998 1.00 98.81 92 ALA A CA 1
ATOM 712 C C . ALA A 1 92 ? -11.777 -8.027 16.746 1.00 98.81 92 ALA A C 1
ATOM 714 O O . ALA A 1 92 ? -12.097 -7.584 15.641 1.00 98.81 92 ALA A O 1
ATOM 715 N N . VAL A 1 93 ? -10.769 -8.898 16.891 1.00 98.81 93 VAL A N 1
ATOM 716 C CA . VAL A 1 93 ? -9.843 -9.245 15.798 1.00 98.81 93 VAL A CA 1
ATOM 717 C C . VAL A 1 93 ? -10.560 -9.797 14.557 1.00 98.81 93 VAL A C 1
ATOM 719 O O . VAL A 1 93 ? -10.294 -9.271 13.477 1.00 98.81 93 VAL A O 1
ATOM 722 N N . PRO A 1 94 ? -11.522 -10.740 14.651 1.00 98.81 94 PRO A N 1
ATOM 723 C CA . PRO A 1 94 ? -12.297 -11.188 13.493 1.00 98.81 94 PRO A CA 1
ATOM 724 C C . PRO A 1 94 ? -12.902 -10.056 12.656 1.00 98.81 94 PRO A C 1
ATOM 726 O O . PRO A 1 94 ? -12.775 -10.054 11.434 1.00 98.81 94 PRO A O 1
ATOM 729 N N . ALA A 1 95 ? -13.546 -9.081 13.305 1.00 98.81 95 ALA A N 1
ATOM 730 C CA . ALA A 1 95 ? -14.198 -7.969 12.617 1.00 98.81 95 ALA A CA 1
ATOM 731 C C . ALA A 1 95 ? -13.174 -6.997 12.015 1.00 98.81 95 ALA A C 1
ATOM 733 O O . ALA A 1 95 ? -13.350 -6.533 10.891 1.00 98.81 95 ALA A O 1
ATOM 734 N N . LEU A 1 96 ? -12.065 -6.739 12.719 1.00 98.88 96 LEU A N 1
ATOM 735 C CA . LEU A 1 96 ? -10.955 -5.936 12.197 1.00 98.88 96 LEU A CA 1
ATOM 736 C C . LEU A 1 96 ? -10.349 -6.560 10.934 1.00 98.88 96 LEU A C 1
ATOM 738 O O . LEU A 1 96 ? -10.128 -5.852 9.955 1.00 98.88 96 LEU A O 1
ATOM 742 N N . VAL A 1 97 ? -10.153 -7.882 10.915 1.00 98.81 97 VAL A N 1
ATOM 743 C CA . VAL A 1 97 ? -9.667 -8.608 9.732 1.00 98.81 97 VAL A CA 1
ATOM 744 C C . VAL A 1 97 ? -10.649 -8.482 8.564 1.00 98.81 97 VAL A C 1
ATOM 746 O O . VAL A 1 97 ? -10.234 -8.165 7.450 1.00 98.81 97 VAL A O 1
ATOM 749 N N . ARG A 1 98 ? -11.957 -8.644 8.810 1.00 98.69 98 ARG A N 1
ATOM 750 C CA . ARG A 1 98 ? -12.995 -8.431 7.782 1.00 98.69 98 ARG A CA 1
ATOM 751 C C . ARG A 1 98 ? -13.061 -6.992 7.273 1.00 98.69 98 ARG A C 1
ATOM 753 O O . ARG A 1 98 ? -13.483 -6.771 6.141 1.00 98.69 98 ARG A O 1
ATOM 760 N N . ALA A 1 99 ? -12.638 -6.018 8.075 1.00 98.69 99 ALA A N 1
ATOM 761 C CA . ALA A 1 99 ? -12.629 -4.613 7.690 1.00 98.69 99 ALA A CA 1
ATOM 762 C C . ALA A 1 99 ? -11.455 -4.225 6.783 1.00 98.69 99 ALA A C 1
ATOM 764 O O . ALA A 1 99 ? -11.559 -3.214 6.092 1.00 98.69 99 ALA A O 1
ATOM 765 N N . VAL A 1 100 ? -10.369 -5.009 6.738 1.00 98.69 100 VAL A N 1
ATOM 766 C CA . VAL A 1 100 ? -9.161 -4.677 5.960 1.00 98.69 100 VAL A CA 1
ATOM 767 C C . VAL A 1 100 ? -9.481 -4.311 4.502 1.00 98.69 100 VAL A C 1
ATOM 769 O O . VAL A 1 100 ? -9.086 -3.214 4.101 1.00 98.69 100 VAL A O 1
ATOM 772 N N . PRO A 1 101 ? -10.241 -5.101 3.711 1.00 98.44 101 PRO A N 1
ATOM 773 C CA . PRO A 1 101 ? -10.557 -4.740 2.324 1.00 98.44 101 PRO A CA 1
ATOM 774 C C . PRO A 1 101 ? -11.273 -3.391 2.172 1.00 98.44 101 PRO A C 1
ATOM 776 O O . PRO A 1 101 ? -11.068 -2.694 1.182 1.00 98.44 101 PRO A O 1
ATOM 779 N N . LYS A 1 102 ? -12.065 -2.990 3.173 1.00 98.19 102 LYS A N 1
ATOM 780 C CA . LYS A 1 102 ? -12.836 -1.737 3.173 1.00 98.19 102 LYS A CA 1
ATOM 781 C C . LYS A 1 102 ? -11.978 -0.501 3.428 1.00 98.19 102 LYS A C 1
ATOM 783 O O . LYS A 1 102 ? -12.403 0.615 3.160 1.00 98.19 102 LYS A O 1
ATOM 788 N N . THR A 1 103 ? -10.750 -0.694 3.908 1.00 98.12 103 THR A N 1
ATOM 789 C CA . THR A 1 103 ? -9.782 0.395 4.099 1.00 98.12 103 THR A CA 1
ATOM 790 C C . THR A 1 103 ? -9.091 0.826 2.801 1.00 98.12 103 THR A C 1
ATOM 792 O O . THR A 1 103 ? -8.365 1.822 2.794 1.00 98.12 103 THR A O 1
ATOM 795 N N . LEU A 1 104 ? -9.327 0.122 1.683 1.00 97.69 104 LEU A N 1
ATOM 796 C CA . LEU A 1 104 ? -8.897 0.555 0.356 1.00 97.69 104 LEU A CA 1
ATOM 797 C C . LEU A 1 104 ? -9.802 1.689 -0.143 1.00 97.69 104 LEU A C 1
ATOM 799 O O . LEU A 1 104 ? -10.780 1.481 -0.859 1.00 97.69 104 LEU A O 1
ATOM 803 N N . VAL A 1 105 ? -9.442 2.910 0.232 1.00 96.38 105 VAL A N 1
ATOM 804 C CA . VAL A 1 105 ? -10.197 4.133 -0.069 1.00 96.38 105 VAL A CA 1
ATOM 805 C C . VAL A 1 105 ? -9.413 5.055 -1.013 1.00 96.38 105 VAL A C 1
ATOM 807 O O . VAL A 1 105 ? -8.205 4.863 -1.207 1.00 96.38 105 VAL A O 1
ATOM 810 N N . PRO A 1 106 ? -10.058 6.061 -1.637 1.00 96.00 106 PRO A N 1
ATOM 811 C CA . PRO A 1 106 ? -9.350 7.094 -2.387 1.00 96.00 106 PRO A CA 1
ATOM 812 C C . PRO A 1 106 ? -8.270 7.800 -1.554 1.00 96.00 106 PRO A C 1
ATOM 814 O O . PRO A 1 106 ? -8.273 7.758 -0.322 1.00 96.00 106 PRO A O 1
ATOM 817 N N . SER A 1 107 ? -7.345 8.483 -2.236 1.00 90.50 107 SER A N 1
ATOM 818 C CA . SER A 1 107 ? -6.233 9.177 -1.578 1.00 90.50 107 SER A CA 1
ATOM 819 C C . SER A 1 107 ? -6.711 10.126 -0.482 1.00 90.50 107 SER A C 1
ATOM 821 O O . SER A 1 107 ? -7.465 11.064 -0.734 1.00 90.50 107 SER A O 1
ATOM 823 N N . CYS A 1 108 ? -6.209 9.907 0.728 1.00 88.56 108 CYS A N 1
ATOM 824 C CA . CYS A 1 108 ? -6.449 10.739 1.898 1.00 88.56 108 CYS A CA 1
ATOM 825 C C . CYS A 1 108 ? -5.144 10.912 2.686 1.00 88.56 108 CYS A C 1
ATOM 827 O O . CYS A 1 108 ? -4.191 10.154 2.501 1.00 88.56 108 CYS A O 1
ATOM 829 N N . SER A 1 109 ? -5.081 11.941 3.531 1.00 85.25 109 SER A N 1
ATOM 830 C CA . SER A 1 109 ? -3.921 12.183 4.395 1.00 85.25 109 SER A CA 1
ATOM 831 C C . SER A 1 109 ? -4.032 11.360 5.677 1.00 85.25 109 SER A C 1
ATOM 833 O O . SER A 1 109 ? -5.136 11.114 6.174 1.00 85.25 109 SER A O 1
ATOM 835 N N . ASP A 1 110 ? -2.883 10.987 6.240 1.00 82.75 110 ASP A N 1
ATOM 836 C CA . ASP A 1 110 ? -2.791 10.765 7.683 1.00 82.75 110 ASP A CA 1
ATOM 837 C C . ASP A 1 110 ? -3.013 12.135 8.354 1.00 82.75 110 ASP A C 1
ATOM 839 O O . ASP A 1 110 ? -2.441 13.136 7.905 1.00 82.75 110 ASP A O 1
ATOM 843 N N . TYR A 1 111 ? -3.928 12.224 9.322 1.00 76.19 111 TYR A N 1
ATOM 844 C CA . TYR A 1 111 ? -4.284 13.493 9.958 1.00 76.19 111 TYR A CA 1
ATOM 845 C C . TYR A 1 111 ? -3.656 13.581 11.347 1.00 76.19 111 TYR A C 1
ATOM 847 O O . TYR A 1 111 ? -3.715 12.637 12.131 1.00 76.19 111 TYR A O 1
ATOM 855 N N . GLY A 1 112 ? -3.125 14.761 11.664 1.00 84.00 112 GLY A N 1
ATOM 856 C CA . GLY A 1 112 ? -3.088 15.220 13.045 1.00 84.00 112 GLY A CA 1
ATOM 857 C C . GLY A 1 112 ? -4.446 15.833 13.369 1.00 84.00 112 GLY A C 1
ATOM 858 O O . GLY A 1 112 ? -4.928 16.691 12.623 1.00 84.00 112 GLY A O 1
ATOM 859 N N . ALA A 1 113 ? -5.069 15.386 14.449 1.00 89.12 113 ALA A N 1
ATOM 860 C CA . ALA A 1 113 ? -6.291 15.975 14.976 1.00 89.12 113 ALA A CA 1
ATOM 861 C C . ALA A 1 113 ? -5.972 16.802 16.227 1.00 89.12 113 ALA A C 1
ATOM 863 O O . ALA A 1 113 ? -4.889 16.695 16.807 1.00 89.12 113 ALA A O 1
ATOM 864 N N . ARG A 1 114 ? -6.902 17.678 16.623 1.00 91.69 114 ARG A N 1
ATOM 865 C CA . ARG A 1 114 ? -6.732 18.561 17.779 1.00 91.69 114 ARG A CA 1
ATOM 866 C C . ARG A 1 114 ? -7.908 18.419 18.734 1.00 91.69 114 ARG A C 1
ATOM 868 O O . ARG A 1 114 ? -9.037 18.748 18.383 1.00 91.69 114 ARG A O 1
ATOM 875 N N . ALA A 1 115 ? -7.624 17.993 19.958 1.00 92.94 115 ALA A N 1
ATOM 876 C CA . ALA A 1 115 ? -8.627 17.872 21.004 1.00 92.94 115 ALA A CA 1
ATOM 877 C C . ALA A 1 115 ? -9.069 19.250 21.534 1.00 92.94 115 ALA A C 1
ATOM 879 O O . ALA A 1 115 ? -8.330 20.240 21.471 1.00 92.94 115 ALA A O 1
ATOM 880 N N . GLY A 1 116 ? -10.284 19.302 22.088 1.00 91.56 116 GLY A N 1
ATOM 881 C CA . GLY A 1 116 ? -10.864 20.528 22.647 1.00 91.56 116 GLY A CA 1
ATOM 882 C C . GLY A 1 116 ? -10.208 21.007 23.948 1.00 91.56 116 GLY A C 1
ATOM 883 O O . GLY A 1 116 ? -10.234 22.203 24.236 1.00 91.56 116 GLY A O 1
ATOM 884 N N . ASP A 1 117 ? -9.596 20.100 24.711 1.00 94.06 117 ASP A N 1
ATOM 885 C CA . ASP A 1 117 ? -8.922 20.390 25.977 1.00 94.06 117 ASP A CA 1
ATOM 886 C C . ASP A 1 117 ? -7.764 19.412 26.256 1.00 94.06 117 ASP A C 1
ATOM 888 O O . ASP A 1 117 ? -7.614 18.385 25.591 1.00 94.06 117 ASP A O 1
ATOM 892 N N . GLU A 1 118 ? -6.929 19.746 27.244 1.00 95.88 118 GLU A N 1
ATOM 893 C CA . GLU A 1 118 ? -5.729 18.977 27.604 1.00 95.88 118 GLU A CA 1
ATOM 894 C C . GLU A 1 118 ? -6.042 17.584 28.165 1.00 95.88 118 GLU A C 1
ATOM 896 O O . GLU A 1 118 ? -5.256 16.658 27.978 1.00 95.88 118 GLU A O 1
ATOM 901 N N . THR A 1 119 ? -7.185 17.409 28.834 1.00 96.12 119 THR A N 1
ATOM 902 C CA . THR A 1 119 ? -7.576 16.111 29.403 1.00 96.12 119 THR A CA 1
ATOM 903 C C . THR A 1 119 ? -7.953 15.144 28.290 1.00 96.12 119 THR A C 1
ATOM 905 O O . THR A 1 119 ? -7.540 13.983 28.302 1.00 96.12 119 THR A O 1
ATOM 908 N N . LEU A 1 120 ? -8.724 15.619 27.313 1.00 95.38 120 LEU A N 1
ATOM 909 C CA . LEU A 1 120 ? -9.116 14.826 26.158 1.00 95.38 120 LEU A CA 1
ATOM 910 C C . LEU A 1 120 ? -7.922 14.554 25.228 1.00 95.38 120 LEU A C 1
ATOM 912 O O . LEU A 1 120 ? -7.790 13.434 24.738 1.00 95.38 120 LEU A O 1
ATOM 916 N N . ALA A 1 121 ? -7.018 15.527 25.060 1.00 95.06 121 ALA A N 1
ATOM 917 C CA . ALA A 1 121 ? -5.764 15.337 24.327 1.00 95.06 121 ALA A CA 1
ATOM 918 C C . ALA A 1 121 ? -4.897 14.240 24.958 1.00 95.06 121 ALA A C 1
ATOM 920 O O . ALA A 1 121 ? -4.479 13.315 24.268 1.00 95.06 121 ALA A O 1
ATOM 921 N N . ALA A 1 122 ? -4.676 14.309 26.276 1.00 96.25 122 ALA A N 1
ATOM 922 C CA . ALA A 1 122 ? -3.877 13.324 27.000 1.00 96.25 122 ALA A CA 1
ATOM 923 C C . ALA A 1 122 ? -4.480 11.915 26.904 1.00 96.25 122 ALA A C 1
ATOM 925 O O . ALA A 1 122 ? -3.749 10.935 26.767 1.00 96.25 122 ALA A O 1
ATOM 926 N N . TRP A 1 123 ? -5.813 11.813 26.936 1.00 96.75 123 TRP A N 1
ATOM 927 C CA . TRP A 1 123 ? -6.505 10.548 26.710 1.00 96.75 123 TRP A CA 1
ATOM 928 C C . TRP A 1 123 ? -6.274 10.012 25.290 1.00 96.75 123 TRP A C 1
ATOM 930 O O . TRP A 1 123 ? -5.911 8.850 25.134 1.00 96.75 123 TRP A O 1
ATOM 940 N N . ALA A 1 124 ? -6.428 10.840 24.254 1.00 95.50 124 ALA A N 1
ATOM 941 C CA . ALA A 1 124 ? -6.224 10.402 22.874 1.00 95.50 124 ALA A CA 1
ATOM 942 C C . ALA A 1 124 ? -4.771 9.970 22.612 1.00 95.50 124 ALA A C 1
ATOM 944 O O . ALA A 1 124 ? -4.536 8.890 22.073 1.00 95.50 124 ALA A O 1
ATOM 945 N N . GLN A 1 125 ? -3.801 10.758 23.088 1.00 95.69 125 GLN A N 1
ATOM 946 C CA . GLN A 1 125 ? -2.363 10.469 22.999 1.00 95.69 125 GLN A CA 1
ATOM 947 C C . GLN A 1 125 ? -1.970 9.169 23.721 1.00 95.69 125 GLN A C 1
ATOM 949 O O . GLN A 1 125 ? -1.006 8.512 23.342 1.00 95.69 125 GLN A O 1
ATOM 954 N N . GLN A 1 126 ? -2.709 8.743 24.751 1.00 96.00 126 GLN A N 1
ATOM 955 C CA . GLN A 1 126 ? -2.466 7.451 25.405 1.00 96.00 126 GLN A CA 1
ATOM 956 C C . GLN A 1 126 ? -2.765 6.255 24.479 1.00 96.00 126 GLN A C 1
ATOM 958 O O . GLN A 1 126 ? -2.214 5.168 24.678 1.00 96.00 126 GLN A O 1
ATOM 963 N N . HIS A 1 127 ? -3.639 6.444 23.489 1.00 95.75 127 HIS A N 1
ATOM 964 C CA . HIS A 1 127 ? -4.151 5.393 22.609 1.00 95.75 127 HIS A CA 1
ATOM 965 C C . HIS A 1 127 ? -3.761 5.576 21.131 1.00 95.75 127 HIS A C 1
ATOM 967 O O . HIS A 1 127 ? -4.179 4.772 20.286 1.00 95.75 127 HIS A O 1
ATOM 973 N N . GLU A 1 128 ? -2.962 6.596 20.807 1.00 93.50 128 GLU A N 1
ATOM 974 C CA . GLU A 1 128 ? -2.453 6.826 19.454 1.00 93.50 128 GLU A CA 1
ATOM 975 C C . GLU A 1 128 ? -1.512 5.695 19.001 1.00 93.50 128 GLU A C 1
ATOM 977 O O . GLU A 1 128 ? -1.000 4.902 19.802 1.00 93.50 128 GLU A O 1
ATOM 982 N N . LEU A 1 129 ? -1.341 5.561 17.686 1.00 94.19 129 LEU A N 1
ATOM 983 C CA . LEU A 1 129 ? -0.410 4.584 17.129 1.00 94.19 129 LEU A CA 1
ATOM 984 C C . LEU A 1 129 ? 1.035 4.952 17.509 1.00 94.19 129 LEU A C 1
ATOM 986 O O . LEU A 1 129 ? 1.345 6.131 17.655 1.00 94.19 129 LEU A O 1
ATOM 990 N N . PRO A 1 130 ? 1.947 3.973 17.650 1.00 89.69 130 PRO A N 1
ATOM 991 C CA . PRO A 1 130 ? 3.359 4.272 17.861 1.00 89.69 130 PRO A CA 1
ATOM 992 C C . PRO A 1 130 ? 3.907 5.171 16.740 1.00 89.69 130 PRO A C 1
ATOM 994 O O . PRO A 1 130 ? 3.791 4.832 15.563 1.00 89.69 130 PRO A O 1
ATOM 997 N N . GLY A 1 131 ? 4.525 6.293 17.110 1.00 86.38 131 GLY A N 1
ATOM 998 C CA . GLY A 1 131 ? 5.016 7.305 16.176 1.00 86.38 131 GLY A CA 1
ATOM 999 C C . GLY A 1 131 ? 5.749 8.443 16.887 1.00 86.38 131 GLY A C 1
ATOM 1000 O O . GLY A 1 131 ? 6.189 8.294 18.035 1.00 86.38 131 GLY A O 1
ATOM 1001 N N . ASP A 1 132 ? 5.890 9.577 16.204 1.00 74.88 132 ASP A N 1
ATOM 1002 C CA . ASP A 1 132 ? 6.411 10.794 16.821 1.00 74.88 132 ASP A CA 1
ATOM 1003 C C . ASP A 1 132 ? 5.440 11.266 17.905 1.00 74.88 132 ASP A C 1
ATOM 1005 O O . ASP A 1 132 ? 4.246 11.417 17.668 1.00 74.88 132 ASP A O 1
ATOM 1009 N N . LYS A 1 133 ? 5.948 11.494 19.121 1.00 80.19 133 LYS A N 1
ATOM 1010 C CA . LYS A 1 133 ? 5.089 11.886 20.242 1.00 80.19 133 LYS A CA 1
ATOM 1011 C C . LYS A 1 133 ? 4.473 13.250 19.979 1.00 80.19 133 LYS A C 1
ATOM 1013 O O . LYS A 1 133 ? 5.185 14.262 19.955 1.00 80.19 133 LYS A O 1
ATOM 1018 N N . ASN A 1 134 ? 3.152 13.281 19.883 1.00 87.12 134 ASN A N 1
ATOM 1019 C CA . ASN A 1 134 ? 2.425 14.532 19.854 1.00 87.12 134 ASN A CA 1
ATOM 1020 C C . ASN A 1 134 ? 2.523 15.261 21.201 1.00 87.12 134 ASN A C 1
ATOM 1022 O O . ASN A 1 134 ? 2.750 14.670 22.259 1.00 87.12 134 ASN A O 1
ATOM 1026 N N . THR A 1 135 ? 2.392 16.588 21.161 1.00 89.69 135 THR A N 1
ATOM 1027 C CA . THR A 1 135 ? 2.403 17.437 22.359 1.00 89.69 135 THR A CA 1
ATOM 1028 C C . THR A 1 135 ? 1.272 18.458 22.315 1.00 89.69 135 THR A C 1
ATOM 1030 O O . THR A 1 135 ? 0.751 18.808 21.253 1.00 89.69 135 THR A O 1
ATOM 1033 N N . GLY A 1 136 ? 0.893 18.956 23.494 1.00 94.31 136 GLY A N 1
ATOM 1034 C CA . GLY A 1 136 ? -0.206 19.904 23.633 1.00 94.31 136 GLY A CA 1
ATOM 1035 C C . GLY A 1 136 ? -1.544 19.255 23.287 1.00 94.31 136 GLY A C 1
ATOM 1036 O O . GLY A 1 136 ? -1.859 18.184 23.792 1.00 94.31 136 GLY A O 1
ATOM 1037 N N . LEU A 1 137 ? -2.325 19.919 22.434 1.00 94.12 137 LEU A N 1
ATOM 1038 C CA . LEU A 1 137 ? -3.677 19.486 22.063 1.00 94.12 137 LEU A CA 1
ATOM 1039 C C . LEU A 1 137 ? -3.726 18.586 20.822 1.00 94.12 137 LEU A C 1
ATOM 1041 O O . LEU A 1 137 ? -4.812 18.148 20.452 1.00 94.12 137 LEU A O 1
ATOM 1045 N N . ASN A 1 138 ? -2.594 18.353 20.156 1.00 93.06 138 ASN A N 1
ATOM 1046 C CA . ASN A 1 138 ? -2.550 17.540 18.942 1.00 93.06 138 ASN A CA 1
ATOM 1047 C C . ASN A 1 138 ? -2.435 16.056 19.294 1.00 93.06 138 ASN A C 1
ATOM 1049 O O . ASN A 1 138 ? -1.828 15.719 20.308 1.00 93.06 138 ASN A O 1
ATOM 1053 N N . TYR A 1 139 ? -2.978 15.183 18.458 1.00 92.69 139 TYR A N 1
ATOM 1054 C CA . TYR A 1 139 ? -2.813 13.735 18.563 1.00 92.69 139 TYR A CA 1
ATOM 1055 C C . TYR A 1 139 ? -2.938 13.091 17.176 1.00 92.69 139 TYR A C 1
ATOM 1057 O O . TYR A 1 139 ? -3.520 13.690 16.261 1.00 92.69 139 TYR A O 1
ATOM 1065 N N . ASP A 1 140 ? -2.402 11.882 17.020 1.00 90.94 140 ASP A N 1
ATOM 1066 C CA . ASP A 1 140 ? -2.437 11.178 15.739 1.00 90.94 140 ASP A CA 1
ATOM 1067 C C . ASP A 1 140 ? -3.773 10.461 15.538 1.00 90.94 140 ASP A C 1
ATOM 1069 O O . ASP A 1 140 ? -4.214 9.658 16.364 1.00 90.94 140 ASP A O 1
ATOM 1073 N N . PHE A 1 141 ? -4.396 10.727 14.390 1.00 90.88 141 PHE A N 1
ATOM 1074 C CA . PHE A 1 141 ? -5.607 10.057 13.934 1.00 90.88 141 PHE A CA 1
ATOM 1075 C C . PHE A 1 141 ? -5.426 9.639 12.474 1.00 90.88 141 PHE A C 1
ATOM 1077 O O . PHE A 1 141 ? -5.646 10.400 11.522 1.00 90.88 141 PHE A O 1
ATOM 1084 N N . SER A 1 142 ? -4.932 8.417 12.295 1.00 93.06 142 SER A N 1
ATOM 1085 C CA . SER A 1 142 ? -4.404 7.956 11.015 1.00 93.06 142 SER A CA 1
ATOM 1086 C C . SER A 1 142 ? -5.508 7.565 10.030 1.00 93.06 142 SER A C 1
ATOM 1088 O O . SER A 1 142 ? -6.709 7.638 10.304 1.00 93.06 142 SER A O 1
ATOM 1090 N N . ARG A 1 143 ? -5.109 7.164 8.820 1.00 95.00 143 ARG A N 1
ATOM 1091 C CA . ARG A 1 143 ? -6.015 6.519 7.860 1.00 95.00 143 ARG A CA 1
ATOM 1092 C C . ARG A 1 143 ? -6.580 5.209 8.389 1.00 95.00 143 ARG A C 1
ATOM 1094 O O . ARG A 1 143 ? -5.928 4.524 9.175 1.00 95.00 143 ARG A O 1
ATOM 1101 N N . SER A 1 144 ? -7.759 4.837 7.889 1.00 96.75 144 SER A N 1
ATOM 1102 C CA . SER A 1 144 ? -8.470 3.619 8.298 1.00 96.75 144 SER A CA 1
ATOM 1103 C C . SER A 1 144 ? -7.577 2.380 8.220 1.00 96.75 144 SER A C 1
ATOM 1105 O O . SER A 1 144 ? -7.522 1.620 9.178 1.00 96.75 144 SER A O 1
ATOM 1107 N N . VAL A 1 145 ? -6.781 2.233 7.154 1.00 97.75 145 VAL A N 1
ATOM 1108 C CA . VAL A 1 145 ? -5.826 1.118 7.004 1.00 97.75 145 VAL A CA 1
ATOM 1109 C C . VAL A 1 145 ? -4.848 1.017 8.184 1.00 97.75 145 VAL A C 1
ATOM 1111 O O . VAL A 1 145 ? -4.666 -0.061 8.744 1.00 97.75 145 VAL A O 1
ATOM 1114 N N . ARG A 1 146 ? -4.270 2.138 8.635 1.00 97.12 146 ARG A N 1
ATOM 1115 C CA . ARG A 1 146 ? -3.329 2.167 9.766 1.00 97.12 146 ARG A CA 1
ATOM 1116 C C . ARG A 1 146 ? -4.037 1.922 11.096 1.00 97.12 146 ARG A C 1
ATOM 1118 O O . ARG A 1 146 ? -3.507 1.196 11.930 1.00 97.12 146 ARG A O 1
ATOM 1125 N N . GLU A 1 147 ? -5.222 2.499 11.296 1.00 97.50 147 GLU A N 1
ATOM 1126 C CA . GLU A 1 147 ? -5.995 2.322 12.532 1.00 97.50 147 GLU A CA 1
ATOM 1127 C C . GLU A 1 147 ? -6.443 0.865 12.720 1.00 97.50 147 GLU A C 1
ATOM 1129 O O . GLU A 1 147 ? -6.289 0.314 13.812 1.00 97.50 147 GLU A O 1
ATOM 1134 N N . ILE A 1 148 ? -6.929 0.224 11.651 1.00 98.56 148 ILE A N 1
ATOM 1135 C CA . ILE A 1 148 ? -7.363 -1.177 11.664 1.00 98.56 148 ILE A CA 1
ATOM 1136 C C . ILE A 1 148 ? -6.175 -2.110 11.913 1.00 98.56 148 ILE A C 1
ATOM 1138 O O . ILE A 1 148 ? -6.224 -2.910 12.848 1.00 98.56 148 ILE A O 1
ATOM 1142 N N . PHE A 1 149 ? -5.077 -1.987 11.160 1.00 98.44 149 PHE A N 1
ATOM 1143 C CA . PHE A 1 149 ? -3.903 -2.835 11.397 1.00 98.44 149 PHE A CA 1
ATOM 1144 C C . PHE A 1 149 ? -3.244 -2.561 12.746 1.00 98.44 149 PHE A C 1
ATOM 1146 O O . PHE A 1 149 ? -2.862 -3.496 13.442 1.00 98.44 149 PHE A O 1
ATOM 1153 N N . GLY A 1 150 ? -3.168 -1.305 13.178 1.00 97.88 150 GLY A N 1
ATOM 1154 C CA . GLY A 1 150 ? -2.654 -0.972 14.500 1.00 97.88 150 GLY A CA 1
ATOM 1155 C C . GLY A 1 150 ? -3.494 -1.562 15.635 1.00 97.88 150 GLY A C 1
ATOM 1156 O O . GLY A 1 150 ? -2.937 -1.985 16.648 1.00 97.88 150 GLY A O 1
ATOM 1157 N N . ALA A 1 151 ? -4.817 -1.656 15.463 1.00 98.50 151 ALA A N 1
ATOM 1158 C CA . ALA A 1 151 ? -5.682 -2.389 16.383 1.00 98.50 151 ALA A CA 1
ATOM 1159 C C . ALA A 1 151 ? -5.369 -3.892 16.372 1.00 98.50 151 ALA A C 1
ATOM 1161 O O . ALA A 1 151 ? -5.132 -4.463 17.435 1.00 98.50 151 ALA A O 1
ATOM 1162 N N . ILE A 1 152 ? -5.282 -4.519 15.192 1.00 98.69 152 ILE A N 1
ATOM 1163 C CA . ILE A 1 152 ? -4.937 -5.944 15.058 1.00 98.69 152 ILE A CA 1
ATOM 1164 C C . ILE A 1 152 ? -3.601 -6.243 15.750 1.00 98.69 152 ILE A C 1
ATOM 1166 O O . ILE A 1 152 ? -3.550 -7.111 16.622 1.00 98.69 152 ILE A O 1
ATOM 1170 N N . ARG A 1 153 ? -2.539 -5.486 15.451 1.00 98.38 153 ARG A N 1
ATOM 1171 C CA . ARG A 1 153 ? -1.216 -5.652 16.078 1.00 98.38 153 ARG A CA 1
ATOM 1172 C C . ARG A 1 153 ? -1.272 -5.508 17.589 1.00 98.38 153 ARG A C 1
ATOM 1174 O O . ARG A 1 153 ? -0.704 -6.318 18.315 1.00 98.38 153 ARG A O 1
ATOM 1181 N N . LYS A 1 154 ? -1.973 -4.484 18.087 1.00 97.94 154 LYS A N 1
ATOM 1182 C CA . LYS A 1 154 ? -2.083 -4.235 19.528 1.00 97.94 154 LYS A CA 1
ATOM 1183 C C . LYS A 1 154 ? -2.770 -5.389 20.257 1.00 97.94 154 LYS A C 1
ATOM 1185 O O . LYS A 1 154 ? -2.348 -5.729 21.360 1.00 97.94 154 LYS A O 1
ATOM 1190 N N . LEU A 1 155 ? -3.821 -5.950 19.662 1.00 98.56 155 LEU A N 1
ATOM 1191 C CA . LEU A 1 155 ? -4.631 -7.012 20.261 1.00 98.56 155 LEU A CA 1
ATOM 1192 C C . LEU A 1 155 ? -3.977 -8.393 20.155 1.00 98.56 155 LEU A C 1
ATOM 1194 O O . LEU A 1 155 ? -4.201 -9.239 21.017 1.00 98.56 155 LEU A O 1
ATOM 1198 N N . THR A 1 156 ? -3.175 -8.618 19.115 1.00 98.44 156 THR A N 1
ATOM 1199 C CA . THR A 1 156 ? -2.557 -9.922 18.828 1.00 98.44 156 THR A CA 1
ATOM 1200 C C . THR A 1 156 ? -1.099 -10.017 19.275 1.00 98.44 156 THR A C 1
ATOM 1202 O O . THR A 1 156 ? -0.598 -11.113 19.507 1.00 98.44 156 THR A O 1
ATOM 1205 N N . GLY A 1 157 ? -0.396 -8.886 19.385 1.00 97.94 157 GLY A N 1
ATOM 1206 C CA . GLY A 1 157 ? 1.056 -8.853 19.564 1.00 97.94 157 GLY A CA 1
ATOM 1207 C C . GLY A 1 157 ? 1.838 -9.384 18.355 1.00 97.94 157 GLY A C 1
ATOM 1208 O O . GLY A 1 157 ? 3.034 -9.642 18.481 1.00 97.94 157 GLY A O 1
ATOM 1209 N N . HIS A 1 158 ? 1.176 -9.573 17.212 1.00 97.69 158 HIS A N 1
ATOM 1210 C CA . HIS A 1 158 ? 1.763 -10.075 15.976 1.00 97.69 158 HIS A CA 1
ATOM 1211 C C . HIS A 1 158 ? 1.830 -8.959 14.929 1.00 97.69 158 HIS A C 1
ATOM 1213 O O . HIS A 1 158 ? 0.998 -8.054 14.924 1.00 97.69 158 HIS A O 1
ATOM 1219 N N . GLU A 1 159 ? 2.815 -9.030 14.042 1.00 95.69 159 GLU A N 1
ATOM 1220 C CA . GLU A 1 159 ? 2.957 -8.142 12.889 1.00 95.69 159 GLU A CA 1
ATOM 1221 C C . GLU A 1 159 ? 3.222 -9.004 11.654 1.00 95.69 159 GLU A C 1
ATOM 1223 O O . GLU A 1 159 ? 3.961 -9.991 11.733 1.00 95.69 159 GLU A O 1
ATOM 1228 N N . MET A 1 160 ? 2.627 -8.629 10.523 1.00 94.00 160 MET A N 1
ATOM 1229 C CA . MET A 1 160 ? 2.963 -9.177 9.212 1.00 94.00 160 MET A CA 1
ATOM 1230 C C . MET A 1 160 ? 3.611 -8.062 8.372 1.00 94.00 160 MET A C 1
ATOM 1232 O O . MET A 1 160 ? 4.293 -7.203 8.921 1.00 94.00 160 MET A O 1
ATOM 1236 N N . GLN A 1 161 ? 3.457 -8.096 7.046 1.00 90.00 161 GLN A N 1
ATOM 1237 C CA . GLN A 1 161 ? 4.027 -7.110 6.112 1.00 90.00 161 GLN A CA 1
ATOM 1238 C C . GLN A 1 161 ? 2.971 -6.104 5.616 1.00 90.00 161 GLN A C 1
ATOM 1240 O O . GLN A 1 161 ? 2.991 -5.658 4.471 1.00 90.00 161 GLN A O 1
ATOM 1245 N N . GLU A 1 162 ? 1.975 -5.768 6.436 1.00 94.06 162 GLU A N 1
ATOM 1246 C CA . GLU A 1 162 ? 0.880 -4.880 6.025 1.00 94.06 162 GLU A CA 1
ATOM 1247 C C . GLU A 1 162 ? 1.292 -3.415 5.795 1.00 94.06 162 GLU A C 1
ATOM 1249 O O . GLU A 1 162 ? 0.520 -2.653 5.211 1.00 94.06 162 GLU A O 1
ATOM 1254 N N . GLU A 1 163 ? 2.490 -2.993 6.217 1.00 92.19 163 GLU A N 1
ATOM 1255 C CA . GLU A 1 163 ? 2.994 -1.639 5.959 1.00 92.19 163 GLU A CA 1
ATOM 1256 C C . GLU A 1 163 ? 3.068 -1.304 4.465 1.00 92.19 163 GLU A C 1
ATOM 1258 O O . GLU A 1 163 ? 2.941 -0.139 4.082 1.00 92.19 163 GLU A O 1
ATOM 1263 N N . GLU A 1 164 ? 3.187 -2.325 3.616 1.00 90.56 164 GLU A N 1
ATOM 1264 C CA . GLU A 1 164 ? 3.155 -2.199 2.160 1.00 90.56 164 GLU A CA 1
ATOM 1265 C C . GLU A 1 164 ? 1.819 -1.626 1.650 1.00 90.56 164 GLU A C 1
ATOM 1267 O O . GLU A 1 164 ? 1.759 -0.997 0.591 1.00 90.56 164 GLU A O 1
ATOM 1272 N N . LEU A 1 165 ? 0.738 -1.771 2.424 1.00 95.19 165 LEU A N 1
ATOM 1273 C CA . LEU A 1 165 ? -0.585 -1.252 2.078 1.00 95.19 165 LEU A CA 1
ATOM 1274 C C . LEU A 1 165 ? -0.758 0.224 2.436 1.00 95.19 165 LEU A C 1
ATOM 1276 O O . LEU A 1 165 ? -1.628 0.892 1.877 1.00 95.19 165 LEU A O 1
ATOM 1280 N N . PHE A 1 166 ? 0.071 0.774 3.331 1.00 94.50 166 PHE A N 1
ATOM 1281 C CA . PHE A 1 166 ? -0.128 2.121 3.877 1.00 94.50 166 PHE A CA 1
ATOM 1282 C C . PHE A 1 166 ? 0.036 3.235 2.846 1.00 94.50 166 PHE A C 1
ATOM 1284 O O . PHE A 1 166 ? -0.296 4.378 3.139 1.00 94.50 166 PHE A O 1
ATOM 1291 N N . HIS A 1 167 ? 0.528 2.958 1.644 1.00 93.00 167 HIS A N 1
ATOM 1292 C CA . HIS A 1 167 ? 0.624 3.941 0.561 1.00 93.00 167 HIS A CA 1
ATOM 1293 C C . HIS A 1 167 ? -0.159 3.526 -0.689 1.00 93.00 167 HIS A C 1
ATOM 1295 O O . HIS A 1 167 ? -0.006 4.135 -1.746 1.00 93.00 167 HIS A O 1
ATOM 1301 N N . THR A 1 168 ? -1.031 2.527 -0.550 1.00 95.38 168 THR A N 1
ATOM 1302 C CA . THR A 1 168 ? -1.907 2.054 -1.616 1.00 95.38 168 THR A CA 1
ATOM 1303 C C . THR A 1 168 ? -3.285 2.696 -1.475 1.00 95.38 168 THR A C 1
ATOM 1305 O O . THR A 1 168 ? -3.874 2.703 -0.397 1.00 95.38 168 THR A O 1
ATOM 1308 N N . PHE A 1 169 ? -3.804 3.243 -2.574 1.00 95.75 169 PHE A N 1
ATOM 1309 C CA . PHE A 1 169 ? -5.077 3.968 -2.609 1.00 95.75 169 PHE A CA 1
ATOM 1310 C C . PHE A 1 169 ? -5.960 3.469 -3.748 1.00 95.75 169 PHE A C 1
ATOM 1312 O O . PHE A 1 169 ? -5.448 3.092 -4.807 1.00 95.75 169 PHE A O 1
ATOM 1319 N N . LEU A 1 170 ? -7.281 3.551 -3.570 1.00 96.25 170 LEU A N 1
ATOM 1320 C CA . LEU A 1 170 ? -8.265 3.246 -4.607 1.00 96.25 170 LEU A CA 1
ATOM 1321 C C . LEU A 1 170 ? -8.228 4.318 -5.708 1.00 96.25 170 LEU A C 1
ATOM 1323 O O . LEU A 1 170 ? -8.964 5.302 -5.692 1.00 96.25 170 LEU A O 1
ATOM 1327 N N . SER A 1 171 ? -7.310 4.136 -6.647 1.00 93.81 171 SER A N 1
ATOM 1328 C CA . SER A 1 171 ? -7.018 5.034 -7.763 1.00 93.81 171 SER A CA 1
ATOM 1329 C C . SER A 1 171 ? -6.516 4.237 -8.968 1.00 93.81 171 SER A C 1
ATOM 1331 O O . SER A 1 171 ? -6.238 3.041 -8.845 1.00 93.81 171 SER A O 1
ATOM 1333 N N . GLY A 1 172 ? -6.353 4.910 -10.106 1.00 93.00 172 GLY A N 1
ATOM 1334 C CA . GLY A 1 172 ? -5.898 4.286 -11.346 1.00 93.00 172 GLY A CA 1
ATOM 1335 C C . GLY A 1 172 ? -7.046 3.697 -12.161 1.00 93.00 172 GLY A C 1
ATOM 1336 O O . GLY A 1 172 ? -8.223 3.962 -11.892 1.00 93.00 172 GLY A O 1
ATOM 1337 N N . VAL A 1 173 ? -6.681 2.922 -13.174 1.00 92.06 173 VAL A N 1
ATOM 1338 C CA . VAL A 1 173 ? -7.623 2.288 -14.107 1.00 92.06 173 VAL A CA 1
ATOM 1339 C C . VAL A 1 173 ? -8.269 1.046 -13.487 1.00 92.06 173 VAL A C 1
ATOM 1341 O O . VAL A 1 173 ? -7.916 0.638 -12.380 1.00 92.06 173 VAL A O 1
ATOM 1344 N N . GLU A 1 174 ? -9.254 0.446 -14.159 1.00 92.38 174 GLU A N 1
ATOM 1345 C CA . GLU A 1 174 ? -10.021 -0.668 -13.581 1.00 92.38 174 GLU A CA 1
ATOM 1346 C C . GLU A 1 174 ? -9.140 -1.849 -13.152 1.00 92.38 174 GLU A C 1
ATOM 1348 O O . GLU A 1 174 ? -9.257 -2.291 -12.011 1.00 92.38 174 GLU A O 1
ATOM 1353 N N . SER A 1 175 ? -8.215 -2.300 -14.002 1.00 93.44 175 SER A N 1
ATOM 1354 C CA . SER A 1 175 ? -7.284 -3.393 -13.681 1.00 93.44 175 SER A CA 1
ATOM 1355 C C . SER A 1 175 ? -6.435 -3.090 -12.439 1.00 93.44 175 SER A C 1
ATOM 1357 O O . SER A 1 175 ? -6.345 -3.924 -11.540 1.00 93.44 175 SER A O 1
ATOM 1359 N N . GLN A 1 176 ? -5.925 -1.861 -12.304 1.00 95.06 176 GLN A N 1
ATOM 1360 C CA . GLN A 1 176 ? -5.184 -1.416 -11.117 1.00 95.06 176 GLN A CA 1
ATOM 1361 C C . GLN A 1 176 ? -6.057 -1.407 -9.859 1.00 95.06 176 GLN A C 1
ATOM 1363 O O . GLN A 1 176 ? -5.637 -1.862 -8.794 1.00 95.06 176 GLN A O 1
ATOM 1368 N N . ARG A 1 177 ? -7.300 -0.914 -9.951 1.00 95.31 177 ARG A N 1
ATOM 1369 C CA . ARG A 1 177 ? -8.240 -0.947 -8.817 1.00 95.31 177 ARG A CA 1
ATOM 1370 C C . ARG A 1 177 ? -8.512 -2.386 -8.375 1.00 95.31 177 ARG A C 1
ATOM 1372 O O . ARG A 1 177 ? -8.524 -2.644 -7.172 1.00 95.31 177 ARG A O 1
ATOM 1379 N N . ARG A 1 178 ? -8.653 -3.324 -9.318 1.00 95.19 178 ARG A N 1
ATOM 1380 C CA . ARG A 1 178 ? -8.804 -4.759 -9.024 1.00 95.19 178 ARG A CA 1
ATOM 1381 C C . ARG A 1 178 ? -7.558 -5.367 -8.399 1.00 95.19 178 ARG A C 1
ATOM 1383 O O . ARG A 1 178 ? -7.681 -6.038 -7.378 1.00 95.19 178 ARG A O 1
ATOM 1390 N N . ALA A 1 179 ? -6.370 -5.072 -8.920 1.00 95.38 179 ALA A N 1
ATOM 1391 C CA . ALA A 1 179 ? -5.113 -5.531 -8.332 1.00 95.38 179 ALA A CA 1
ATOM 1392 C C . ALA A 1 179 ? -4.960 -5.081 -6.876 1.00 95.38 179 ALA A C 1
ATOM 1394 O O . ALA A 1 179 ? -4.632 -5.878 -5.997 1.00 95.38 179 ALA A O 1
ATOM 1395 N N . LYS A 1 180 ? -5.309 -3.826 -6.581 1.00 96.75 180 LYS A N 1
ATOM 1396 C CA . LYS A 1 180 ? -5.294 -3.296 -5.211 1.00 96.75 180 LYS A CA 1
ATOM 1397 C C . LYS A 1 180 ? -6.321 -3.984 -4.314 1.00 96.75 180 LYS A C 1
ATOM 1399 O O . LYS A 1 180 ? -6.003 -4.305 -3.171 1.00 96.75 180 LYS A O 1
ATOM 1404 N N . GLN A 1 181 ? -7.523 -4.265 -4.820 1.00 96.81 181 GLN A N 1
ATOM 1405 C CA . GLN A 1 181 ? -8.529 -5.044 -4.086 1.00 96.81 181 GLN A CA 1
ATOM 1406 C C . GLN A 1 181 ? -8.027 -6.462 -3.775 1.00 96.81 181 GLN A C 1
ATOM 1408 O O . GLN A 1 181 ? -8.136 -6.901 -2.629 1.00 96.81 181 GLN A O 1
ATOM 1413 N N . ARG A 1 182 ? -7.417 -7.151 -4.753 1.00 96.00 182 ARG A N 1
ATOM 1414 C CA . ARG A 1 182 ? -6.780 -8.466 -4.554 1.00 96.00 182 ARG A CA 1
ATOM 1415 C C . ARG A 1 182 ? -5.682 -8.400 -3.501 1.00 96.00 182 ARG A C 1
ATOM 1417 O O . ARG A 1 182 ? -5.624 -9.266 -2.633 1.00 96.00 182 ARG A O 1
ATOM 1424 N N . LEU A 1 183 ? -4.836 -7.371 -3.549 1.00 96.12 183 LEU A N 1
ATOM 1425 C CA . LEU A 1 183 ? -3.761 -7.171 -2.582 1.00 96.12 183 LEU A CA 1
ATOM 1426 C C . LEU A 1 183 ? -4.310 -7.038 -1.152 1.00 96.12 183 LEU A C 1
ATOM 1428 O O . LEU A 1 183 ? -3.903 -7.804 -0.283 1.00 96.12 183 LEU A O 1
ATOM 1432 N N . PHE A 1 184 ? -5.275 -6.143 -0.922 1.00 97.56 184 PHE A N 1
ATOM 1433 C CA . PHE A 1 184 ? -5.879 -5.955 0.404 1.00 97.56 184 PHE A CA 1
ATOM 1434 C C . PHE A 1 184 ? -6.599 -7.214 0.896 1.00 97.56 184 PHE A C 1
ATOM 1436 O O . PHE A 1 184 ? -6.484 -7.576 2.067 1.00 97.56 184 PHE A O 1
ATOM 1443 N N . HIS A 1 185 ? -7.323 -7.903 0.010 1.00 97.75 185 HIS A N 1
ATOM 1444 C CA . HIS A 1 185 ? -8.021 -9.139 0.359 1.00 97.75 185 HIS A CA 1
ATOM 1445 C C . HIS A 1 185 ? -7.056 -10.273 0.705 1.00 97.75 185 HIS A C 1
ATOM 1447 O O . HIS A 1 185 ? -7.239 -10.930 1.724 1.00 97.75 185 HIS A O 1
ATOM 1453 N N . ARG A 1 186 ? -5.975 -10.450 -0.060 1.00 96.38 186 ARG A N 1
ATOM 1454 C CA . ARG A 1 186 ? -4.911 -11.422 0.234 1.00 96.38 186 ARG A CA 1
ATOM 1455 C C . ARG A 1 186 ? -4.260 -11.158 1.591 1.00 96.38 186 ARG A C 1
ATOM 1457 O O . ARG A 1 186 ? -4.070 -12.100 2.356 1.00 96.38 186 ARG A O 1
ATOM 1464 N N . THR A 1 187 ? -3.966 -9.899 1.922 1.00 97.25 187 THR A N 1
ATOM 1465 C CA . THR A 1 187 ? -3.449 -9.544 3.253 1.00 97.25 187 THR A CA 1
ATOM 1466 C C . THR A 1 187 ? -4.467 -9.875 4.346 1.00 97.25 187 THR A C 1
ATOM 1468 O O . THR A 1 187 ? -4.104 -10.483 5.352 1.00 97.25 187 THR A O 1
ATOM 1471 N N . ALA A 1 188 ? -5.748 -9.552 4.141 1.00 98.25 188 ALA A N 1
ATOM 1472 C CA . ALA A 1 188 ? -6.817 -9.924 5.067 1.00 98.25 188 ALA A CA 1
ATOM 1473 C C . ALA A 1 188 ? -6.940 -11.450 5.228 1.00 98.25 188 ALA A C 1
ATOM 1475 O O . ALA A 1 188 ? -7.132 -11.936 6.338 1.00 98.25 188 ALA A O 1
ATOM 1476 N N . ALA A 1 189 ? -6.786 -12.216 4.146 1.00 98.00 189 ALA A N 1
ATOM 1477 C CA . ALA A 1 189 ? -6.839 -13.674 4.161 1.00 98.00 189 ALA A CA 1
ATOM 1478 C C . ALA A 1 189 ? -5.661 -14.285 4.934 1.00 98.00 189 ALA A C 1
ATOM 1480 O O . ALA A 1 189 ? -5.860 -15.237 5.685 1.00 98.00 189 ALA A O 1
ATOM 1481 N N . GLY A 1 190 ? -4.459 -13.710 4.814 1.00 97.69 190 GLY A N 1
ATOM 1482 C CA . GLY A 1 190 ? -3.305 -14.090 5.635 1.00 97.69 190 GLY A CA 1
ATOM 1483 C C . GLY A 1 190 ? -3.571 -13.889 7.129 1.00 97.69 190 GLY A C 1
ATOM 1484 O O . GLY A 1 190 ? -3.351 -14.798 7.929 1.00 97.69 190 GLY A O 1
ATOM 1485 N N . TRP A 1 191 ? -4.140 -12.739 7.498 1.00 98.50 191 TRP A N 1
ATOM 1486 C CA . TRP A 1 191 ? -4.560 -12.465 8.873 1.00 98.50 191 TRP A CA 1
ATOM 1487 C C . TRP A 1 191 ? -5.694 -13.372 9.356 1.00 98.50 191 TRP A C 1
ATOM 1489 O O . TRP A 1 191 ? -5.668 -13.814 10.502 1.00 98.50 191 TRP A O 1
ATOM 1499 N N . ALA A 1 192 ? -6.669 -13.674 8.499 1.00 98.56 192 ALA A N 1
ATOM 1500 C CA . ALA A 1 192 ? -7.757 -14.594 8.810 1.00 98.56 192 ALA A CA 1
ATOM 1501 C C . ALA A 1 192 ? -7.223 -15.999 9.107 1.00 98.56 192 ALA A C 1
ATOM 1503 O O . ALA A 1 192 ? -7.555 -16.566 10.143 1.00 98.56 192 ALA A O 1
ATOM 1504 N N . ALA A 1 193 ? -6.342 -16.521 8.249 1.00 98.38 193 ALA A N 1
ATOM 1505 C CA . ALA A 1 193 ? -5.714 -17.824 8.440 1.00 98.38 193 ALA A CA 1
ATOM 1506 C C . ALA A 1 193 ? -4.883 -17.874 9.732 1.00 98.38 193 ALA A C 1
ATOM 1508 O O . ALA A 1 193 ? -4.992 -18.828 10.500 1.00 98.38 193 ALA A O 1
ATOM 1509 N N . TRP A 1 194 ? -4.098 -16.826 10.004 1.00 98.56 194 TRP A N 1
ATOM 1510 C CA . TRP A 1 194 ? -3.339 -16.729 11.248 1.00 98.56 194 TRP A CA 1
ATOM 1511 C C . TRP A 1 194 ? -4.256 -16.700 12.473 1.00 98.56 194 TRP A C 1
ATOM 1513 O O . TRP A 1 194 ? -4.012 -17.424 13.438 1.00 98.56 194 TRP A O 1
ATOM 1523 N N . TRP A 1 195 ? -5.329 -15.903 12.437 1.00 98.56 195 TRP A N 1
ATOM 1524 C CA . TRP A 1 195 ? -6.285 -15.836 13.537 1.00 98.56 195 TRP A CA 1
ATOM 1525 C C . TRP A 1 195 ? -6.957 -17.185 13.777 1.00 98.56 195 TRP A C 1
ATOM 1527 O O . TRP A 1 195 ? -6.974 -17.643 14.913 1.00 98.56 195 TRP A O 1
ATOM 1537 N N . ASP A 1 196 ? -7.435 -17.856 12.730 1.00 98.12 196 ASP A N 1
ATOM 1538 C CA . ASP A 1 196 ? -8.096 -19.160 12.842 1.00 98.12 196 ASP A CA 1
ATOM 1539 C C . ASP A 1 196 ? -7.188 -20.222 13.503 1.00 98.12 196 ASP A C 1
ATOM 1541 O O . ASP A 1 196 ? -7.674 -21.097 14.220 1.00 98.12 196 ASP A O 1
ATOM 1545 N N . GLU A 1 197 ? -5.867 -20.130 13.316 1.00 98.50 197 GLU A N 1
ATOM 1546 C CA . GLU A 1 197 ? -4.882 -20.998 13.973 1.00 98.50 197 GLU A CA 1
ATOM 1547 C C . GLU A 1 197 ? -4.593 -20.592 15.434 1.00 98.50 197 GLU A C 1
ATOM 1549 O O . GLU A 1 197 ? -4.362 -21.453 16.288 1.00 98.50 197 GLU A O 1
ATOM 1554 N N . HIS A 1 198 ? -4.617 -19.294 15.751 1.00 98.56 198 HIS A N 1
ATOM 1555 C CA . HIS A 1 198 ? -4.114 -18.763 17.026 1.00 98.56 198 HIS A CA 1
ATOM 1556 C C . HIS A 1 198 ? -5.203 -18.269 17.991 1.00 98.56 198 HIS A C 1
ATOM 1558 O O . HIS A 1 198 ? -4.902 -18.023 19.162 1.00 98.56 198 HIS A O 1
ATOM 1564 N N . ALA A 1 199 ? -6.465 -18.160 17.563 1.00 98.25 199 ALA A N 1
ATOM 1565 C CA . ALA A 1 199 ? -7.556 -17.537 18.320 1.00 98.25 199 ALA A CA 1
ATOM 1566 C C . ALA A 1 199 ? -7.746 -18.126 19.726 1.00 98.25 199 ALA A C 1
ATOM 1568 O O . ALA A 1 199 ? -8.056 -17.391 20.663 1.00 98.25 199 ALA A O 1
ATOM 1569 N N . GLY A 1 200 ? -7.488 -19.427 19.905 1.00 98.06 200 GLY A N 1
ATOM 1570 C CA . GLY A 1 200 ? -7.589 -20.106 21.202 1.00 98.06 200 GLY A CA 1
ATOM 1571 C C . GLY A 1 200 ? -6.643 -19.568 22.286 1.00 98.06 200 GLY A C 1
ATOM 1572 O O . GLY A 1 200 ? -6.850 -19.844 23.466 1.00 98.06 200 GLY A O 1
ATOM 1573 N N . GLN A 1 201 ? -5.623 -18.787 21.914 1.00 98.25 201 GLN A N 1
ATOM 1574 C CA . GLN A 1 201 ? -4.735 -18.084 22.850 1.00 98.25 201 GLN A CA 1
ATOM 1575 C C . GLN A 1 201 ? -5.337 -16.762 23.352 1.00 98.25 201 GLN A C 1
ATOM 1577 O O . GLN A 1 201 ? -4.928 -16.252 24.393 1.00 98.25 201 GLN A O 1
ATOM 1582 N N . PHE A 1 202 ? -6.305 -16.212 22.618 1.00 98.25 202 PHE A N 1
ATOM 1583 C CA . PHE A 1 202 ? -6.831 -14.861 22.811 1.00 98.25 202 PHE A CA 1
ATOM 1584 C C . PHE A 1 202 ? -8.273 -14.845 23.313 1.00 98.25 202 PHE A C 1
ATOM 1586 O O . PHE A 1 202 ? -8.667 -13.932 24.037 1.00 98.25 202 PHE A O 1
ATOM 1593 N N . THR A 1 203 ? -9.074 -15.840 22.939 1.00 97.25 203 THR A N 1
ATOM 1594 C CA . THR A 1 203 ? -10.476 -15.944 23.341 1.00 97.25 203 THR A CA 1
ATOM 1595 C C . THR A 1 203 ? -10.903 -17.403 23.468 1.00 97.25 203 THR A C 1
ATOM 1597 O O . THR A 1 203 ? -10.495 -18.261 22.691 1.00 97.25 203 THR A O 1
ATOM 1600 N N . ALA A 1 204 ? -11.752 -17.683 24.459 1.00 97.12 204 ALA A N 1
ATOM 1601 C CA . ALA A 1 204 ? -12.421 -18.976 24.617 1.00 97.12 204 ALA A CA 1
ATOM 1602 C C . ALA A 1 204 ? -13.830 -18.989 23.994 1.00 97.12 204 ALA A C 1
ATOM 1604 O O . ALA A 1 204 ? -14.498 -20.023 24.004 1.00 97.12 204 ALA A O 1
ATOM 1605 N N . ASP A 1 205 ? -14.304 -17.843 23.498 1.00 97.62 205 ASP A N 1
ATOM 1606 C CA . ASP A 1 205 ? -15.633 -17.706 22.913 1.00 97.62 205 ASP A CA 1
ATOM 1607 C C . ASP A 1 205 ? -15.626 -18.198 21.452 1.00 97.62 205 ASP A C 1
ATOM 1609 O O . ASP A 1 205 ? -14.971 -17.578 20.604 1.00 97.62 205 ASP A O 1
ATOM 1613 N N . PRO A 1 206 ? -16.357 -19.284 21.132 1.00 97.31 206 PRO A N 1
ATOM 1614 C CA . PRO A 1 206 ? -16.360 -19.869 19.795 1.00 97.31 206 PRO A CA 1
ATOM 1615 C C . PRO A 1 206 ? -16.921 -18.928 18.723 1.00 97.31 206 PRO A C 1
ATOM 1617 O O . PRO A 1 206 ? -16.590 -19.095 17.552 1.00 97.31 206 PRO A O 1
ATOM 1620 N N . GLN A 1 207 ? -17.725 -17.923 19.089 1.00 97.38 207 GLN A N 1
ATOM 1621 C CA . GLN A 1 207 ? -18.243 -16.942 18.132 1.00 97.38 207 GLN A CA 1
ATOM 1622 C C . GLN A 1 207 ? -17.124 -16.089 17.512 1.00 97.38 207 GLN A C 1
ATOM 1624 O O . GLN A 1 207 ? -17.251 -15.633 16.377 1.00 97.38 207 GLN A O 1
ATOM 1629 N N . TYR A 1 208 ? -16.025 -15.892 18.242 1.00 97.88 208 TYR A N 1
ATOM 1630 C CA . TYR A 1 208 ? -14.888 -15.072 17.818 1.00 97.88 208 TYR A CA 1
ATOM 1631 C C . TYR A 1 208 ? -13.666 -15.910 17.424 1.00 97.88 208 TYR A C 1
ATOM 1633 O O . TYR A 1 208 ? -12.613 -15.354 17.125 1.00 97.88 208 TYR A O 1
ATOM 1641 N N . ALA A 1 209 ? -13.793 -17.240 17.405 1.00 97.62 209 ALA A N 1
ATOM 1642 C CA . ALA A 1 209 ? -12.698 -18.142 17.056 1.00 97.62 209 ALA A CA 1
ATOM 1643 C C . ALA A 1 209 ? -12.302 -18.067 15.573 1.00 97.62 209 ALA A C 1
ATOM 1645 O O . ALA A 1 209 ? -11.188 -18.449 15.234 1.00 97.62 209 ALA A O 1
ATOM 1646 N N . HIS A 1 210 ? -13.190 -17.556 14.712 1.00 98.19 210 HIS A N 1
ATOM 1647 C CA . HIS A 1 210 ? -12.972 -17.495 13.271 1.00 98.19 210 HIS A CA 1
ATOM 1648 C C . HIS A 1 210 ? -13.151 -16.092 12.705 1.00 98.19 210 HIS A C 1
ATOM 1650 O O . HIS A 1 210 ? -14.102 -15.384 13.052 1.00 98.19 210 HIS A O 1
ATOM 1656 N N . ALA A 1 211 ? -12.264 -15.705 11.786 1.00 97.31 211 ALA A N 1
ATOM 1657 C CA . ALA A 1 211 ? -12.350 -14.407 11.122 1.00 97.31 211 ALA A CA 1
ATOM 1658 C C . ALA A 1 211 ? -13.536 -14.323 10.146 1.00 97.31 211 ALA A C 1
ATOM 1660 O O . ALA A 1 211 ? -14.136 -13.258 10.014 1.00 97.31 211 ALA A O 1
ATOM 1661 N N . ASN A 1 212 ? -13.911 -15.436 9.501 1.00 97.31 212 ASN A N 1
ATOM 1662 C CA . ASN A 1 212 ? -15.012 -15.510 8.529 1.00 97.31 212 ASN A CA 1
ATOM 1663 C C . ASN A 1 212 ? -14.917 -14.433 7.430 1.00 97.31 212 ASN A C 1
ATOM 1665 O O . ASN A 1 212 ? -15.894 -13.745 7.132 1.00 97.31 212 ASN A O 1
ATOM 1669 N N . LEU A 1 213 ? -13.721 -14.255 6.859 1.00 97.88 213 LEU A N 1
ATOM 1670 C CA . LEU A 1 213 ? -13.490 -13.293 5.785 1.00 97.88 213 LEU A CA 1
ATOM 1671 C C . LEU A 1 213 ? -14.374 -13.629 4.567 1.00 97.88 213 LEU A C 1
ATOM 1673 O O . LEU A 1 213 ? -14.288 -14.753 4.063 1.00 97.88 213 LEU A O 1
ATOM 1677 N N . PRO A 1 214 ? -15.204 -12.691 4.071 1.00 96.62 214 PRO A N 1
ATOM 1678 C CA . PRO A 1 214 ? -15.978 -12.910 2.854 1.00 96.62 214 PRO A CA 1
ATOM 1679 C C . PRO A 1 214 ? -15.069 -13.221 1.657 1.00 96.62 214 PRO A C 1
ATOM 1681 O O . PRO A 1 214 ? -13.958 -12.682 1.581 1.00 96.62 214 PRO A O 1
ATOM 1684 N N . PRO A 1 215 ? -15.505 -14.068 0.707 1.00 96.75 215 PRO A N 1
ATOM 1685 C CA . PRO A 1 215 ? -14.729 -14.324 -0.498 1.00 96.75 215 PRO A CA 1
ATOM 1686 C C . PRO A 1 215 ? -14.550 -13.032 -1.302 1.00 96.75 215 PRO A C 1
ATOM 1688 O O . PRO A 1 215 ? -15.427 -12.169 -1.311 1.00 96.75 215 PRO A O 1
ATOM 1691 N N . LEU A 1 216 ? -13.411 -12.906 -1.983 1.00 94.75 216 LEU A N 1
ATOM 1692 C CA . LEU A 1 216 ? -13.223 -11.836 -2.953 1.00 94.75 216 LEU A CA 1
ATOM 1693 C C . LEU A 1 216 ? -14.121 -12.099 -4.162 1.00 94.75 216 LEU A C 1
ATOM 1695 O O . LEU A 1 216 ? -14.190 -13.232 -4.645 1.00 94.75 216 LEU A O 1
ATOM 1699 N N . GLU A 1 217 ? -14.771 -11.052 -4.661 1.00 92.94 217 GLU A N 1
ATOM 1700 C CA . GLU A 1 217 ? -15.518 -11.137 -5.913 1.00 92.94 217 GLU A CA 1
ATOM 1701 C C . GLU A 1 217 ? -14.598 -11.590 -7.060 1.00 92.94 217 GLU A C 1
ATOM 1703 O O . GLU A 1 217 ? -13.460 -11.114 -7.148 1.00 92.94 217 GLU A O 1
ATOM 1708 N N . PRO A 1 218 ? -15.057 -12.497 -7.942 1.00 91.19 218 PRO A N 1
ATOM 1709 C CA . PRO A 1 218 ? -14.260 -12.953 -9.068 1.00 91.19 218 PRO A CA 1
ATOM 1710 C C . PRO A 1 218 ? -13.777 -11.785 -9.924 1.00 91.19 218 PRO A C 1
ATOM 1712 O O . PRO A 1 218 ? -14.537 -10.874 -10.256 1.00 91.19 218 PRO A O 1
ATOM 1715 N N . ASP A 1 219 ? -12.511 -11.844 -10.318 1.00 87.62 219 ASP A N 1
ATOM 1716 C CA . ASP A 1 219 ? -11.963 -10.877 -11.248 1.00 87.62 219 ASP A CA 1
ATOM 1717 C C . ASP A 1 219 ? -12.483 -11.158 -12.659 1.00 87.62 219 ASP A C 1
ATOM 1719 O O . ASP A 1 219 ? -12.293 -12.243 -13.211 1.00 87.62 219 ASP A O 1
ATOM 1723 N N . THR A 1 220 ? -13.170 -10.176 -13.229 1.00 86.56 220 THR A N 1
ATOM 1724 C CA . THR A 1 220 ? -13.679 -10.229 -14.600 1.00 86.56 220 THR A CA 1
ATOM 1725 C C . THR A 1 220 ? -12.807 -9.439 -15.573 1.00 86.56 220 THR A C 1
ATOM 1727 O O . THR A 1 220 ? -13.170 -9.326 -16.744 1.00 86.56 220 THR A O 1
ATOM 1730 N N . THR A 1 221 ? -11.699 -8.845 -15.114 1.00 85.44 221 THR A N 1
ATOM 1731 C CA . THR A 1 221 ? -10.774 -8.129 -15.994 1.00 85.44 221 THR A CA 1
ATOM 1732 C C . THR A 1 221 ? -10.019 -9.129 -16.861 1.00 85.44 221 THR A C 1
ATOM 1734 O O . THR A 1 221 ? -9.400 -10.080 -16.390 1.00 85.44 221 THR A O 1
ATOM 1737 N N . GLY A 1 222 ? -10.163 -8.960 -18.172 1.00 88.50 222 GLY A N 1
ATOM 1738 C CA . GLY A 1 222 ? -9.431 -9.734 -19.164 1.00 88.50 222 GLY A CA 1
ATOM 1739 C C . GLY A 1 222 ? -8.166 -9.007 -19.617 1.00 88.50 222 GLY A C 1
ATOM 1740 O O . GLY A 1 222 ? -7.983 -7.829 -19.300 1.00 88.50 222 GLY A O 1
ATOM 1741 N N . PRO A 1 223 ? -7.320 -9.675 -20.419 1.00 92.12 223 PRO A N 1
ATOM 1742 C CA . PRO A 1 223 ? -6.223 -9.011 -21.104 1.00 92.12 223 PRO A CA 1
ATOM 1743 C C . PRO A 1 223 ? -6.752 -7.860 -21.969 1.00 92.12 223 PRO A C 1
ATOM 1745 O O . PRO A 1 223 ? -7.837 -7.978 -22.558 1.00 92.12 223 PRO A O 1
ATOM 1748 N N . PRO A 1 224 ? -5.999 -6.757 -22.085 1.00 93.00 224 PRO A N 1
ATOM 1749 C CA . PRO A 1 224 ? -6.456 -5.617 -22.849 1.00 93.00 224 PRO A CA 1
ATOM 1750 C C . PRO A 1 224 ? -6.503 -5.981 -24.341 1.00 93.00 224 PRO A C 1
ATOM 1752 O O . PRO A 1 224 ? -5.699 -6.773 -24.846 1.00 93.00 224 PRO A O 1
ATOM 1755 N N . ARG A 1 225 ? -7.497 -5.443 -25.052 1.00 94.06 225 ARG A N 1
ATOM 1756 C CA . ARG A 1 225 ? -7.810 -5.829 -26.435 1.00 94.06 225 ARG A CA 1
ATOM 1757 C C . ARG A 1 225 ? -7.022 -4.957 -27.414 1.00 94.06 225 ARG A C 1
ATOM 1759 O O . ARG A 1 225 ? -7.051 -3.737 -27.316 1.00 94.06 225 ARG A O 1
ATOM 1766 N N . ASP A 1 226 ? -6.400 -5.570 -28.422 1.00 95.19 226 ASP A N 1
ATOM 1767 C CA . ASP A 1 226 ? -5.518 -4.856 -29.363 1.00 95.19 226 ASP A CA 1
ATOM 1768 C C . ASP A 1 226 ? -6.205 -3.720 -30.135 1.00 95.19 226 ASP A C 1
ATOM 1770 O O . ASP A 1 226 ? -5.562 -2.714 -30.417 1.00 95.19 226 ASP A O 1
ATOM 1774 N N . ALA A 1 227 ? -7.488 -3.879 -30.473 1.00 95.44 227 ALA A N 1
ATOM 1775 C CA . ALA A 1 227 ? -8.258 -2.913 -31.263 1.00 95.44 227 ALA A CA 1
ATOM 1776 C C . ALA A 1 227 ? -8.967 -1.838 -30.422 1.00 95.44 227 ALA A C 1
ATOM 1778 O O . ALA A 1 227 ? -9.548 -0.910 -30.982 1.00 95.44 227 ALA A O 1
ATOM 1779 N N . VAL A 1 228 ? -8.957 -1.972 -29.094 1.00 93.31 228 VAL A N 1
ATOM 1780 C CA . VAL A 1 228 ? -9.561 -0.984 -28.199 1.00 93.31 228 VAL A CA 1
ATOM 1781 C C . VAL A 1 228 ? -8.687 0.257 -28.148 1.00 93.31 228 VAL A C 1
ATOM 1783 O O . VAL A 1 228 ? -7.458 0.171 -28.194 1.00 93.31 228 VAL A O 1
ATOM 1786 N N . ARG A 1 229 ? -9.342 1.417 -28.068 1.00 95.00 229 ARG A N 1
ATOM 1787 C CA . ARG A 1 229 ? -8.671 2.709 -27.967 1.00 95.00 229 ARG A CA 1
ATOM 1788 C C . ARG A 1 229 ? -8.459 3.064 -26.503 1.00 95.00 229 ARG A C 1
ATOM 1790 O O . ARG A 1 229 ? -9.325 2.839 -25.663 1.00 95.00 229 ARG A O 1
ATOM 1797 N N . TYR A 1 230 ? -7.306 3.636 -26.220 1.00 95.06 230 TYR A N 1
ATOM 1798 C CA . TYR A 1 230 ? -6.860 4.024 -24.898 1.00 95.06 230 TYR A CA 1
ATOM 1799 C C . TYR A 1 230 ? -6.379 5.471 -24.922 1.00 95.06 230 TYR A C 1
ATOM 1801 O O . TYR A 1 230 ? -5.933 5.981 -25.952 1.00 95.06 230 TYR A O 1
ATOM 1809 N N . LYS A 1 231 ? -6.417 6.116 -23.758 1.00 94.69 231 LYS A N 1
ATOM 1810 C CA . LYS A 1 231 ? -5.759 7.404 -23.516 1.00 94.69 231 LYS A CA 1
ATOM 1811 C C . LYS A 1 231 ? -4.843 7.311 -22.303 1.00 94.69 231 LYS A C 1
ATOM 1813 O O . LYS A 1 231 ? -5.148 6.597 -21.347 1.00 94.69 231 LYS A O 1
ATOM 1818 N N . THR A 1 232 ? -3.741 8.059 -22.300 1.00 92.19 232 THR A N 1
ATOM 1819 C CA . THR A 1 232 ? -2.910 8.198 -21.092 1.00 92.19 232 THR A CA 1
ATOM 1820 C C . THR A 1 232 ? -3.725 8.835 -19.964 1.00 92.19 232 THR A C 1
ATOM 1822 O O . THR A 1 232 ? -4.297 9.910 -20.161 1.00 92.19 232 THR A O 1
ATOM 1825 N N . THR A 1 233 ? -3.745 8.217 -18.783 1.00 89.56 233 THR A N 1
ATOM 1826 C CA . THR A 1 233 ? -4.379 8.742 -17.569 1.00 89.56 233 THR A CA 1
ATOM 1827 C C . THR A 1 233 ? -3.414 8.642 -16.392 1.00 89.56 233 THR A C 1
ATOM 1829 O O . THR A 1 233 ? -2.759 7.623 -16.198 1.00 89.56 233 THR A O 1
ATOM 1832 N N . GLY A 1 234 ? -3.292 9.710 -15.605 1.00 86.81 234 GLY A N 1
ATOM 1833 C CA . GLY A 1 234 ? -2.459 9.693 -14.400 1.00 86.81 234 GLY A CA 1
ATOM 1834 C C . GLY A 1 234 ? -0.994 9.324 -14.661 1.00 86.81 234 GLY A C 1
ATOM 1835 O O . GLY A 1 234 ? -0.380 9.826 -15.600 1.00 86.81 234 GLY A O 1
ATOM 1836 N N . GLY A 1 235 ? -0.428 8.486 -13.794 1.00 87.88 235 GLY A N 1
ATOM 1837 C CA . GLY A 1 235 ? 0.982 8.114 -13.806 1.00 87.88 235 GLY A CA 1
ATOM 1838 C C . GLY A 1 235 ? 1.818 8.747 -12.695 1.00 87.88 235 GLY A C 1
ATOM 1839 O O . GLY A 1 235 ? 1.341 9.501 -11.844 1.00 87.88 235 GLY A O 1
ATOM 1840 N N . GLY A 1 236 ? 3.108 8.424 -12.708 1.00 88.56 236 GLY A N 1
ATOM 1841 C CA . GLY A 1 236 ? 4.085 8.943 -11.762 1.00 88.56 236 GLY A CA 1
ATOM 1842 C C . GLY A 1 236 ? 5.441 9.152 -12.419 1.00 88.56 236 GLY A C 1
ATOM 1843 O O . GLY A 1 236 ? 5.867 8.375 -13.267 1.00 88.56 236 GLY A O 1
ATOM 1844 N N . SER A 1 237 ? 6.151 10.196 -12.011 1.00 87.38 237 SER A N 1
ATOM 1845 C CA . SER A 1 237 ? 7.510 10.490 -12.466 1.00 87.38 237 SER A CA 1
ATOM 1846 C C . SER A 1 237 ? 8.484 10.473 -11.290 1.00 87.38 237 SER A C 1
ATOM 1848 O O . SER A 1 237 ? 8.075 10.340 -10.137 1.00 87.38 237 SER A O 1
ATOM 1850 N N . ASN A 1 238 ? 9.782 10.619 -11.581 1.00 86.00 238 ASN A N 1
ATOM 1851 C CA . ASN A 1 238 ? 10.829 10.752 -10.561 1.00 86.00 238 ASN A CA 1
ATOM 1852 C C . ASN A 1 238 ? 10.996 9.508 -9.664 1.00 86.00 238 ASN A C 1
ATOM 1854 O O . ASN A 1 238 ? 11.559 9.598 -8.575 1.00 86.00 238 ASN A O 1
ATOM 1858 N N . TRP A 1 239 ? 10.540 8.344 -10.128 1.00 92.00 239 TRP A N 1
ATOM 1859 C CA . TRP A 1 239 ? 10.782 7.084 -9.441 1.00 92.00 239 TRP A CA 1
ATOM 1860 C C . TRP A 1 239 ? 12.203 6.599 -9.690 1.00 92.00 239 TRP A C 1
ATOM 1862 O O . TRP A 1 239 ? 12.855 6.963 -10.674 1.00 92.00 239 TRP A O 1
ATOM 1872 N N . MET A 1 240 ? 12.684 5.762 -8.781 1.00 93.69 240 MET A N 1
ATOM 1873 C CA . MET A 1 240 ? 14.008 5.172 -8.842 1.00 93.69 240 MET A CA 1
ATOM 1874 C C . MET A 1 240 ? 13.963 3.770 -8.255 1.00 93.69 240 MET A C 1
ATOM 1876 O O . MET A 1 240 ? 13.351 3.571 -7.209 1.00 93.69 240 MET A O 1
ATOM 1880 N N . MET A 1 241 ? 14.634 2.835 -8.924 1.00 96.88 241 MET A N 1
ATOM 1881 C CA . MET A 1 241 ? 14.900 1.508 -8.380 1.00 96.88 241 MET A CA 1
ATOM 1882 C C . MET A 1 241 ? 16.392 1.353 -8.111 1.00 96.88 241 MET A C 1
ATOM 1884 O O . MET A 1 241 ? 17.222 1.628 -8.983 1.00 96.88 241 MET A O 1
ATOM 1888 N N . GLU A 1 242 ? 16.717 0.911 -6.907 1.00 97.81 242 GLU A N 1
ATOM 1889 C CA . GLU A 1 242 ? 18.060 0.548 -6.469 1.00 97.81 242 GLU A CA 1
ATOM 1890 C C . GLU A 1 242 ? 18.396 -0.871 -6.948 1.00 97.81 242 GLU A C 1
ATOM 1892 O O . GLU A 1 242 ? 17.513 -1.650 -7.304 1.00 97.81 242 GLU A O 1
ATOM 1897 N N . SER A 1 243 ? 19.679 -1.225 -6.967 1.00 98.12 243 SER A N 1
ATOM 1898 C CA . SER A 1 243 ? 20.093 -2.576 -7.352 1.00 98.12 243 SER A CA 1
ATOM 1899 C C . SER A 1 243 ? 19.655 -3.609 -6.317 1.00 98.12 243 SER A C 1
ATOM 1901 O O . SER A 1 243 ? 19.956 -3.466 -5.136 1.00 98.12 243 SER A O 1
ATOM 1903 N N . VAL A 1 244 ? 19.055 -4.710 -6.769 1.00 98.25 244 VAL A N 1
ATOM 1904 C CA . VAL A 1 244 ? 18.818 -5.910 -5.950 1.00 98.25 244 VAL A CA 1
ATOM 1905 C C . VAL A 1 244 ? 20.104 -6.495 -5.352 1.00 98.25 244 VAL A C 1
ATOM 1907 O O . VAL A 1 244 ? 20.050 -7.193 -4.345 1.00 98.25 244 VAL A O 1
ATOM 1910 N N . LEU A 1 245 ? 21.267 -6.201 -5.945 1.00 97.75 245 LEU A N 1
ATOM 1911 C CA . LEU A 1 245 ? 22.569 -6.650 -5.447 1.00 97.75 245 LEU A CA 1
ATOM 1912 C C . LEU A 1 245 ? 23.114 -5.769 -4.313 1.00 97.75 245 LEU A C 1
ATOM 1914 O O . LEU A 1 245 ? 24.130 -6.129 -3.726 1.00 97.75 245 LEU A O 1
ATOM 1918 N N . ALA A 1 246 ? 22.476 -4.633 -4.012 1.00 96.56 246 ALA A N 1
ATOM 1919 C CA . ALA A 1 246 ? 22.824 -3.777 -2.884 1.00 96.56 246 ALA A CA 1
ATOM 1920 C C . ALA A 1 246 ? 22.010 -4.211 -1.646 1.00 96.56 246 ALA A C 1
ATOM 1922 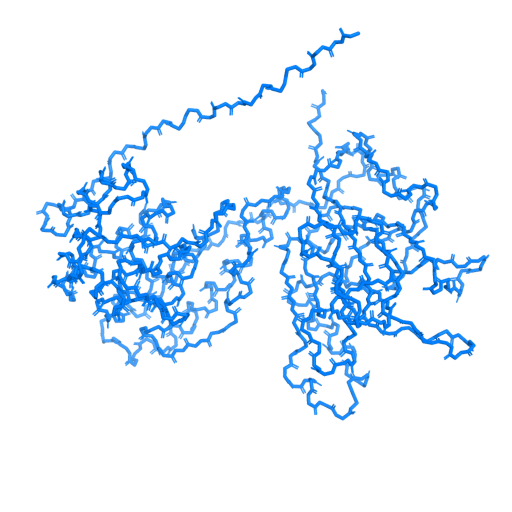O O . ALA A 1 246 ? 20.793 -4.014 -1.623 1.00 96.56 246 ALA A O 1
ATOM 1923 N N . PRO A 1 247 ? 22.631 -4.808 -0.610 1.00 92.88 247 PRO A N 1
ATOM 1924 C CA . PRO A 1 247 ? 21.905 -5.339 0.547 1.00 92.88 247 PRO A CA 1
ATOM 1925 C C . PRO A 1 247 ? 21.051 -4.290 1.276 1.00 92.88 247 PRO A C 1
ATOM 1927 O O . PRO A 1 247 ? 19.972 -4.593 1.781 1.00 92.88 247 PRO A O 1
ATOM 1930 N N . GLU A 1 248 ? 21.522 -3.050 1.326 1.00 95.06 248 GLU A N 1
ATOM 1931 C CA . GLU A 1 248 ? 20.877 -1.908 1.973 1.00 95.06 248 GLU A CA 1
ATOM 1932 C C . GLU A 1 248 ? 19.776 -1.238 1.141 1.00 95.06 248 GLU A C 1
ATOM 1934 O O . GLU A 1 248 ? 19.125 -0.317 1.634 1.00 95.06 248 GLU A O 1
ATOM 1939 N N . ALA A 1 249 ? 19.550 -1.684 -0.097 1.00 95.88 249 ALA A N 1
ATOM 1940 C CA . ALA A 1 249 ? 18.520 -1.120 -0.954 1.00 95.88 249 ALA A CA 1
ATOM 1941 C C . ALA A 1 249 ? 17.118 -1.335 -0.366 1.00 95.88 249 ALA A C 1
ATOM 1943 O O . ALA A 1 249 ? 16.757 -2.437 0.069 1.00 95.88 249 ALA A O 1
ATOM 1944 N N . GLU A 1 250 ? 16.293 -0.288 -0.408 1.00 94.31 250 GLU A N 1
ATOM 1945 C CA . GLU A 1 250 ? 14.910 -0.358 0.078 1.00 94.31 250 GLU A CA 1
ATOM 1946 C C . GLU A 1 250 ? 13.876 -0.249 -1.033 1.00 94.31 250 GLU A C 1
ATOM 1948 O O . GLU A 1 250 ? 12.759 -0.728 -0.865 1.00 94.31 250 GLU A O 1
ATOM 1953 N N . THR A 1 251 ? 14.238 0.336 -2.176 1.00 95.38 251 THR A N 1
ATOM 1954 C CA . THR A 1 251 ? 13.354 0.416 -3.342 1.00 95.38 251 THR A CA 1
ATOM 1955 C C . THR A 1 251 ? 13.888 -0.484 -4.450 1.00 95.38 251 THR A C 1
ATOM 1957 O O . THR A 1 251 ? 14.508 -0.006 -5.398 1.00 95.38 251 THR A O 1
ATOM 1960 N N . VAL A 1 252 ? 13.695 -1.798 -4.305 1.00 97.88 252 VAL A N 1
ATOM 1961 C CA . VAL A 1 252 ? 14.245 -2.825 -5.213 1.00 97.88 252 VAL A CA 1
ATOM 1962 C C . VAL A 1 252 ? 13.195 -3.363 -6.174 1.00 97.88 252 VAL A C 1
ATOM 1964 O O . VAL A 1 252 ? 13.487 -3.529 -7.356 1.00 97.88 252 VAL A O 1
ATOM 1967 N N . PHE A 1 253 ? 11.973 -3.578 -5.692 1.00 98.12 253 PHE A N 1
ATOM 1968 C CA . PHE A 1 253 ? 10.856 -4.109 -6.468 1.00 98.12 253 PHE A CA 1
ATOM 1969 C C . PHE A 1 253 ? 9.723 -3.103 -6.567 1.00 98.12 253 PHE A C 1
ATOM 1971 O O . PHE A 1 253 ? 9.496 -2.327 -5.636 1.00 98.12 253 PHE A O 1
ATOM 1978 N N . ARG A 1 254 ? 8.999 -3.124 -7.684 1.00 97.62 254 ARG A N 1
ATOM 1979 C CA . ARG A 1 254 ? 7.786 -2.334 -7.857 1.00 97.62 254 ARG A CA 1
ATOM 1980 C C . ARG A 1 254 ? 6.713 -3.127 -8.576 1.00 97.62 254 ARG A C 1
ATOM 1982 O O . ARG A 1 254 ? 6.967 -3.734 -9.609 1.00 97.62 254 ARG A O 1
ATOM 1989 N N . ASP A 1 255 ? 5.523 -3.062 -8.014 1.00 97.88 255 ASP A N 1
ATOM 1990 C CA . ASP A 1 255 ? 4.272 -3.518 -8.600 1.00 97.88 255 ASP A CA 1
ATOM 1991 C C . ASP A 1 255 ? 3.623 -2.286 -9.250 1.00 97.88 255 ASP A C 1
ATOM 1993 O O . ASP A 1 255 ? 3.369 -1.264 -8.599 1.00 97.88 255 ASP A O 1
ATOM 1997 N N . MET A 1 256 ? 3.477 -2.340 -10.569 1.00 97.31 256 MET A N 1
ATOM 1998 C CA . MET A 1 256 ? 2.964 -1.250 -11.399 1.00 97.31 256 MET A CA 1
ATOM 1999 C C . MET A 1 256 ? 1.438 -1.158 -11.329 1.00 97.31 256 MET A C 1
ATOM 2001 O O . MET A 1 256 ? 0.871 -0.104 -11.627 1.00 97.31 256 MET A O 1
ATOM 2005 N N . ASP A 1 257 ? 0.778 -2.222 -10.881 1.00 96.62 257 ASP A N 1
ATOM 2006 C CA . ASP A 1 257 ? -0.664 -2.291 -10.727 1.00 96.62 257 ASP A CA 1
ATOM 2007 C C . ASP A 1 257 ? -1.133 -1.639 -9.422 1.00 96.62 257 ASP A C 1
ATOM 2009 O O . ASP A 1 257 ? -2.078 -0.842 -9.389 1.00 96.62 257 ASP A O 1
ATOM 2013 N N . THR A 1 258 ? -0.441 -1.938 -8.325 1.00 96.38 258 THR A N 1
ATOM 2014 C CA . THR A 1 258 ? -0.807 -1.456 -6.988 1.00 96.38 258 THR A CA 1
ATOM 2015 C C . THR A 1 258 ? -0.027 -0.216 -6.565 1.00 96.38 258 THR A C 1
ATOM 2017 O O . THR A 1 258 ? -0.498 0.551 -5.721 1.00 96.38 258 THR A O 1
ATOM 2020 N N . GLY A 1 259 ? 1.133 0.027 -7.182 1.00 94.81 259 GLY A N 1
ATOM 2021 C CA . GLY A 1 259 ? 2.087 1.055 -6.771 1.00 94.81 259 GLY A CA 1
ATOM 2022 C C . GLY A 1 259 ? 2.946 0.640 -5.575 1.00 94.81 259 GLY A C 1
ATOM 2023 O O . GLY A 1 259 ? 3.729 1.460 -5.083 1.00 94.81 259 GLY A O 1
ATOM 2024 N N . ARG A 1 260 ? 2.813 -0.610 -5.110 1.00 94.81 260 ARG A N 1
ATOM 2025 C CA . ARG A 1 260 ? 3.598 -1.173 -4.014 1.00 94.81 260 ARG A CA 1
ATOM 2026 C C . ARG A 1 260 ? 5.078 -1.208 -4.381 1.00 94.81 260 ARG A C 1
ATOM 2028 O O . ARG A 1 260 ? 5.460 -1.547 -5.502 1.00 94.81 260 ARG A O 1
ATOM 2035 N N . VAL A 1 261 ? 5.915 -0.862 -3.409 1.00 94.75 261 VAL A N 1
ATOM 2036 C CA . VAL A 1 261 ? 7.374 -0.915 -3.519 1.00 94.75 261 VAL A CA 1
ATOM 2037 C C . VAL A 1 261 ? 7.895 -1.866 -2.455 1.00 94.75 261 VAL A C 1
ATOM 2039 O O . VAL A 1 261 ? 7.470 -1.789 -1.306 1.00 94.75 261 VAL A O 1
ATOM 2042 N N . GLY A 1 262 ? 8.801 -2.754 -2.850 1.00 94.38 262 GLY A N 1
ATOM 2043 C CA . GLY A 1 262 ? 9.377 -3.773 -1.983 1.00 94.38 262 GLY A CA 1
ATOM 2044 C C . GLY A 1 262 ? 10.898 -3.696 -1.922 1.00 94.38 262 GLY A C 1
ATOM 2045 O O . GLY A 1 262 ? 11.570 -3.260 -2.862 1.00 94.38 262 GLY A O 1
ATOM 2046 N N . LYS A 1 263 ? 11.446 -4.185 -0.812 1.00 96.19 263 LYS A N 1
ATOM 2047 C CA . LYS A 1 263 ? 12.881 -4.425 -0.616 1.00 96.19 263 LYS A CA 1
ATOM 2048 C C . LYS A 1 263 ? 13.193 -5.912 -0.772 1.00 96.19 263 LYS A C 1
ATOM 2050 O O . LYS A 1 263 ? 12.295 -6.747 -0.723 1.00 96.19 263 LYS A O 1
ATOM 2055 N N . LEU A 1 264 ? 14.471 -6.259 -0.907 1.00 97.00 264 LEU A N 1
ATOM 2056 C CA . LEU A 1 264 ? 14.885 -7.664 -0.921 1.00 97.00 264 LEU A CA 1
ATOM 2057 C C . LEU A 1 264 ? 14.587 -8.347 0.430 1.00 97.00 264 LEU A C 1
ATOM 2059 O O . LEU A 1 264 ? 14.989 -7.812 1.470 1.00 97.00 264 LEU A O 1
ATOM 2063 N N . PRO A 1 265 ? 13.926 -9.524 0.445 1.00 96.12 265 PRO A N 1
ATOM 2064 C CA . PRO A 1 265 ? 13.717 -10.292 1.667 1.00 96.12 265 PRO A CA 1
ATOM 2065 C C . PRO A 1 265 ? 15.011 -10.611 2.415 1.00 96.12 265 PRO A C 1
ATOM 2067 O O . PRO A 1 265 ? 16.054 -10.901 1.823 1.00 96.12 265 PRO A O 1
ATOM 2070 N N . GLU A 1 266 ? 14.921 -10.634 3.746 1.00 95.31 266 GLU A N 1
ATOM 2071 C CA . GLU A 1 266 ? 16.088 -10.726 4.631 1.00 95.31 266 GLU A CA 1
ATOM 2072 C C . GLU A 1 266 ? 16.943 -11.979 4.392 1.00 95.31 266 GLU A C 1
ATOM 2074 O O . GLU A 1 266 ? 18.167 -11.930 4.520 1.00 95.31 266 GLU A O 1
ATOM 2079 N N . LYS A 1 267 ? 16.309 -13.090 3.991 1.00 96.06 267 LYS A N 1
ATOM 2080 C CA . LYS A 1 267 ? 16.997 -14.352 3.680 1.00 96.06 267 LYS A CA 1
ATOM 2081 C C . LYS A 1 267 ? 18.035 -14.207 2.561 1.00 96.06 267 LYS A C 1
ATOM 2083 O O . LYS A 1 267 ? 19.077 -14.844 2.639 1.00 96.06 267 LYS A O 1
ATOM 2088 N N . TRP A 1 268 ? 17.777 -13.357 1.565 1.00 97.50 268 TRP A N 1
ATOM 2089 C CA . TRP A 1 268 ? 18.712 -13.107 0.465 1.00 97.50 268 TRP A CA 1
ATOM 2090 C C . TRP A 1 268 ? 19.579 -11.883 0.715 1.00 97.50 268 TRP A C 1
ATOM 2092 O O . TRP A 1 268 ? 20.735 -11.887 0.317 1.00 97.50 268 TRP A O 1
ATOM 2102 N N . ARG A 1 269 ? 19.088 -10.874 1.449 1.00 95.31 269 ARG A N 1
ATOM 2103 C CA . ARG A 1 269 ? 19.907 -9.717 1.855 1.00 95.31 269 ARG A CA 1
ATOM 2104 C C . ARG A 1 269 ? 21.191 -10.132 2.582 1.00 95.31 269 ARG A C 1
ATOM 2106 O O . ARG A 1 269 ? 22.210 -9.464 2.461 1.00 95.31 269 ARG A O 1
ATOM 2113 N N . ARG A 1 270 ? 21.131 -11.221 3.353 1.00 94.88 270 ARG A N 1
ATOM 2114 C CA . ARG A 1 270 ? 22.270 -11.771 4.108 1.00 94.88 270 ARG A CA 1
ATOM 2115 C C . ARG A 1 270 ? 23.078 -12.822 3.345 1.00 94.88 270 ARG A C 1
ATOM 2117 O O . ARG A 1 270 ? 24.006 -13.382 3.926 1.00 94.88 270 ARG A O 1
ATOM 2124 N N . ALA A 1 271 ? 22.715 -13.137 2.102 1.00 96.50 271 ALA A N 1
ATOM 2125 C CA . ALA A 1 271 ? 23.465 -14.090 1.297 1.00 96.50 271 ALA A CA 1
ATOM 2126 C C . ALA A 1 271 ? 24.838 -13.508 0.930 1.00 96.50 271 ALA A C 1
ATOM 2128 O O . ALA A 1 271 ? 24.958 -12.318 0.648 1.00 96.50 271 ALA A O 1
ATOM 2129 N N . GLU A 1 272 ? 25.870 -14.354 0.926 1.00 95.56 272 GLU A N 1
ATOM 2130 C CA . GLU A 1 272 ? 27.229 -13.952 0.535 1.00 95.56 272 GLU A CA 1
ATOM 2131 C C . GLU A 1 272 ? 27.290 -13.538 -0.943 1.00 95.56 272 GLU A C 1
ATOM 2133 O O . GLU A 1 272 ? 27.999 -12.599 -1.298 1.00 95.56 272 GLU A O 1
ATOM 2138 N N . ASP A 1 273 ? 26.497 -14.202 -1.789 1.00 95.94 273 ASP A N 1
ATOM 2139 C CA . ASP A 1 273 ? 26.381 -13.914 -3.214 1.00 95.94 273 ASP A CA 1
ATOM 2140 C C . ASP A 1 273 ? 24.905 -13.879 -3.637 1.00 95.94 273 ASP A C 1
ATOM 2142 O O . ASP A 1 273 ? 24.305 -14.892 -3.998 1.00 95.94 273 ASP A O 1
ATOM 2146 N N . ILE A 1 274 ? 24.305 -12.686 -3.590 1.00 97.06 274 ILE A N 1
ATOM 2147 C CA . ILE A 1 274 ? 22.909 -12.460 -4.002 1.00 97.06 274 ILE A CA 1
ATOM 2148 C C . ILE A 1 274 ? 22.686 -12.898 -5.458 1.00 97.06 274 ILE A C 1
ATOM 2150 O O . ILE A 1 274 ? 21.607 -13.391 -5.794 1.00 97.06 274 ILE A O 1
ATOM 2154 N N . ALA A 1 275 ? 23.694 -12.765 -6.329 1.00 96.56 275 ALA A N 1
ATOM 2155 C CA . ALA A 1 275 ? 23.550 -13.074 -7.747 1.00 96.56 275 ALA A CA 1
ATOM 2156 C C . ALA A 1 275 ? 23.306 -14.571 -8.000 1.00 96.56 275 ALA A C 1
ATOM 2158 O O . ALA A 1 275 ? 22.598 -14.911 -8.948 1.00 96.56 275 ALA A O 1
ATOM 2159 N N . GLN A 1 276 ? 23.806 -15.459 -7.134 1.00 97.38 276 GLN A N 1
ATOM 2160 C CA . GLN A 1 276 ? 23.538 -16.903 -7.221 1.00 97.38 276 GLN A CA 1
ATOM 2161 C C . GLN A 1 276 ? 22.069 -17.263 -6.963 1.00 97.38 276 GLN A C 1
ATOM 2163 O O . GLN A 1 276 ? 21.614 -18.311 -7.410 1.00 97.38 276 GLN A O 1
ATOM 2168 N N . HIS A 1 277 ? 21.317 -16.390 -6.289 1.00 97.75 277 HIS A N 1
ATOM 2169 C CA . HIS A 1 277 ? 19.904 -16.596 -5.966 1.00 97.75 277 HIS A CA 1
ATOM 2170 C C . HIS A 1 277 ? 18.949 -15.864 -6.918 1.00 97.75 277 HIS A C 1
ATOM 2172 O O . HIS A 1 277 ? 17.752 -15.792 -6.644 1.00 97.75 277 HIS A O 1
ATOM 2178 N N . MET A 1 278 ? 19.441 -15.306 -8.029 1.00 97.75 278 MET A N 1
ATOM 2179 C CA . MET A 1 278 ? 18.641 -14.437 -8.900 1.00 97.75 278 MET A CA 1
ATOM 2180 C C . MET A 1 278 ? 17.360 -15.108 -9.419 1.00 97.75 278 MET A C 1
ATOM 2182 O O . MET A 1 278 ? 16.304 -14.480 -9.413 1.00 97.75 278 MET A O 1
ATOM 2186 N N . ASP A 1 279 ? 17.422 -16.382 -9.810 1.00 97.88 279 ASP A N 1
ATOM 2187 C CA . ASP A 1 279 ? 16.247 -17.108 -10.312 1.00 97.88 279 ASP A CA 1
ATOM 2188 C C . ASP A 1 279 ? 15.182 -17.304 -9.220 1.00 97.88 279 ASP A C 1
ATOM 2190 O O . ASP A 1 279 ? 13.990 -17.129 -9.474 1.00 97.88 279 ASP A O 1
ATOM 2194 N N . GLU A 1 280 ? 15.603 -17.603 -7.986 1.00 98.25 280 GLU A N 1
ATOM 2195 C CA . GLU A 1 280 ? 14.706 -17.727 -6.829 1.00 98.25 280 GLU A CA 1
ATOM 2196 C C . GLU A 1 280 ? 14.077 -16.380 -6.456 1.00 98.25 280 GLU A C 1
ATOM 2198 O O . GLU A 1 280 ? 12.887 -16.314 -6.143 1.00 98.25 280 GLU A O 1
ATOM 2203 N N . ILE A 1 281 ? 14.870 -15.304 -6.510 1.00 98.38 281 ILE A N 1
ATOM 2204 C CA . ILE A 1 281 ? 14.419 -13.935 -6.245 1.00 98.38 281 ILE A CA 1
ATOM 2205 C C . ILE A 1 281 ? 13.377 -13.514 -7.283 1.00 98.38 281 ILE A C 1
ATOM 2207 O O . ILE A 1 281 ? 12.330 -12.991 -6.912 1.00 98.38 281 ILE A O 1
ATOM 2211 N N . LEU A 1 282 ? 13.628 -13.766 -8.571 1.00 98.19 282 LEU A N 1
ATOM 2212 C CA . LEU A 1 282 ? 12.695 -13.452 -9.654 1.00 98.19 282 LEU A CA 1
ATOM 2213 C C . LEU A 1 282 ? 11.410 -14.282 -9.574 1.00 98.19 282 LEU A C 1
ATOM 2215 O O . LEU A 1 282 ? 10.334 -13.763 -9.867 1.00 98.19 282 LEU A O 1
ATOM 2219 N N . ALA A 1 283 ? 11.507 -15.560 -9.198 1.00 97.94 283 ALA A N 1
ATOM 2220 C CA . ALA A 1 283 ? 10.339 -16.408 -8.981 1.00 97.94 283 ALA A CA 1
ATOM 2221 C C . ALA A 1 283 ? 9.469 -15.866 -7.842 1.00 97.94 283 ALA A C 1
ATOM 2223 O O . ALA A 1 283 ? 8.287 -15.616 -8.052 1.00 97.94 283 ALA A O 1
ATOM 2224 N N . TRP A 1 284 ? 10.073 -15.575 -6.689 1.00 97.75 284 TRP A N 1
ATOM 2225 C CA . TRP A 1 284 ? 9.363 -14.964 -5.568 1.00 97.75 284 TRP A CA 1
ATOM 2226 C C . TRP A 1 284 ? 8.768 -13.606 -5.924 1.00 97.75 284 TRP A C 1
ATOM 2228 O O . TRP A 1 284 ? 7.602 -13.371 -5.640 1.00 97.75 284 TRP A O 1
ATOM 2238 N N . ALA A 1 285 ? 9.528 -12.725 -6.577 1.00 97.94 285 ALA A N 1
ATOM 2239 C CA . ALA A 1 285 ? 9.034 -11.398 -6.920 1.00 97.94 285 ALA A CA 1
ATOM 2240 C C . ALA A 1 285 ? 7.805 -11.481 -7.841 1.00 97.94 285 ALA A C 1
ATOM 2242 O O . ALA A 1 285 ? 6.855 -10.722 -7.664 1.00 97.94 285 ALA A O 1
ATOM 2243 N N . ARG A 1 286 ? 7.791 -12.448 -8.768 1.00 97.56 286 ARG A N 1
ATOM 2244 C CA . ARG A 1 286 ? 6.627 -12.746 -9.610 1.00 97.56 286 ARG A CA 1
ATOM 2245 C C . ARG A 1 286 ? 5.442 -13.261 -8.793 1.00 97.56 286 ARG A C 1
ATOM 2247 O O . ARG A 1 286 ? 4.334 -12.785 -9.003 1.00 97.56 286 ARG A O 1
ATOM 2254 N N . ASP A 1 287 ? 5.668 -14.194 -7.870 1.00 95.88 287 ASP A N 1
ATOM 2255 C CA . ASP A 1 287 ? 4.611 -14.762 -7.019 1.00 95.88 287 ASP A CA 1
ATOM 2256 C C . ASP A 1 287 ? 4.002 -13.710 -6.074 1.00 95.88 287 ASP A C 1
ATOM 2258 O O . ASP A 1 287 ? 2.806 -13.735 -5.776 1.00 95.88 287 ASP A O 1
ATOM 2262 N N . GLU A 1 288 ? 4.808 -12.739 -5.644 1.00 94.69 288 GLU A N 1
ATOM 2263 C CA . GLU A 1 288 ? 4.336 -11.580 -4.889 1.00 94.69 288 GLU A CA 1
ATOM 2264 C C . GLU A 1 288 ? 3.524 -10.606 -5.753 1.00 94.69 288 GLU A C 1
ATOM 2266 O O . GLU A 1 288 ? 2.690 -9.879 -5.211 1.00 94.69 288 GLU A O 1
ATOM 2271 N N . GLY A 1 289 ? 3.713 -10.603 -7.076 1.00 95.56 289 GLY A N 1
ATOM 2272 C CA . GLY A 1 289 ? 3.057 -9.688 -8.016 1.00 95.56 289 GLY A CA 1
ATOM 2273 C C . GLY A 1 289 ? 3.855 -8.415 -8.312 1.00 95.56 289 GLY A C 1
ATOM 2274 O O . GLY A 1 289 ? 3.270 -7.378 -8.586 1.00 95.56 289 GLY A O 1
ATOM 2275 N N . PHE A 1 290 ? 5.184 -8.445 -8.199 1.00 97.94 290 PHE A N 1
ATOM 2276 C CA . PHE A 1 290 ? 6.024 -7.341 -8.666 1.00 97.94 290 PHE A CA 1
ATOM 2277 C C . PHE A 1 290 ? 6.270 -7.434 -10.175 1.00 97.94 290 PHE A C 1
ATOM 2279 O O . PHE A 1 290 ? 6.536 -8.515 -10.698 1.00 97.94 290 PHE A O 1
ATOM 2286 N N . ASP A 1 291 ? 6.284 -6.282 -10.845 1.00 98.44 291 ASP A N 1
ATOM 2287 C CA . ASP A 1 291 ? 6.483 -6.162 -12.295 1.00 98.44 291 ASP A CA 1
ATOM 2288 C C . ASP A 1 291 ? 7.878 -5.662 -12.664 1.00 98.44 291 ASP A C 1
ATOM 2290 O O . ASP A 1 291 ? 8.398 -5.961 -13.737 1.00 98.44 291 ASP A O 1
ATOM 2294 N N . LEU A 1 292 ? 8.498 -4.870 -11.789 1.00 98.38 292 LEU A N 1
ATOM 2295 C CA . LEU A 1 292 ? 9.803 -4.264 -12.018 1.00 98.38 292 LEU A CA 1
ATOM 2296 C C . LEU A 1 292 ? 10.773 -4.605 -10.894 1.00 98.38 292 LEU A C 1
ATOM 2298 O O . LEU A 1 292 ? 10.417 -4.597 -9.716 1.00 98.38 292 LEU A O 1
ATOM 2302 N N . MET A 1 293 ? 12.035 -4.804 -11.267 1.00 98.69 293 MET A N 1
ATOM 2303 C CA . MET A 1 293 ? 13.154 -4.931 -10.338 1.00 98.69 293 MET A CA 1
ATOM 2304 C C . MET A 1 293 ? 14.321 -4.047 -10.773 1.00 98.69 293 MET A C 1
ATOM 2306 O O . MET A 1 293 ? 14.729 -4.064 -11.935 1.00 98.69 293 MET A O 1
ATOM 2310 N N . GLY A 1 294 ? 14.895 -3.296 -9.837 1.00 98.44 294 GLY A N 1
ATOM 2311 C CA . GLY A 1 294 ? 16.175 -2.628 -10.047 1.00 98.44 294 GLY A CA 1
ATOM 2312 C C . GLY A 1 294 ? 17.334 -3.619 -9.962 1.00 98.44 294 GLY A C 1
ATOM 2313 O O . GLY A 1 294 ? 17.382 -4.494 -9.099 1.00 98.44 294 GLY A O 1
ATOM 2314 N N . SER A 1 295 ? 18.277 -3.524 -10.892 1.00 98.00 295 SER A N 1
ATOM 2315 C CA . SER A 1 295 ? 19.406 -4.450 -10.992 1.00 98.00 295 SER A CA 1
ATOM 2316 C C . SER A 1 295 ? 20.624 -3.753 -11.599 1.00 98.00 295 SER A C 1
ATOM 2318 O O . SER A 1 295 ? 20.620 -2.547 -11.854 1.00 98.00 295 SER A O 1
ATOM 2320 N N . GLU A 1 296 ? 21.680 -4.520 -11.835 1.00 97.38 296 GLU A N 1
ATOM 2321 C CA . GLU A 1 296 ? 22.897 -4.062 -12.492 1.00 97.38 296 GLU A CA 1
ATOM 2322 C C . GLU A 1 296 ? 23.137 -4.875 -13.758 1.00 97.38 296 GLU A C 1
ATOM 2324 O O . GLU A 1 296 ? 23.128 -6.106 -13.738 1.00 97.38 296 GLU A O 1
ATOM 2329 N N . TYR A 1 297 ? 23.368 -4.171 -14.860 1.00 96.88 297 TYR A N 1
ATOM 2330 C CA . TYR A 1 297 ? 23.751 -4.746 -16.139 1.00 96.88 297 TYR A CA 1
ATOM 2331 C C . TYR A 1 297 ? 25.250 -4.549 -16.362 1.00 96.88 297 TYR A C 1
ATOM 2333 O O . TYR A 1 297 ? 25.765 -3.447 -16.166 1.00 96.88 297 TYR A O 1
ATOM 2341 N N . THR A 1 298 ? 25.940 -5.599 -16.805 1.00 96.25 298 THR A N 1
ATOM 2342 C CA . THR A 1 298 ? 27.352 -5.537 -17.205 1.00 96.25 298 THR A CA 1
ATOM 2343 C C . THR A 1 298 ? 27.437 -5.736 -18.712 1.00 96.25 298 THR A C 1
ATOM 2345 O O . THR A 1 298 ? 27.117 -6.809 -19.218 1.00 96.25 298 THR A O 1
ATOM 2348 N N . ALA A 1 299 ? 27.860 -4.701 -19.433 1.00 94.44 299 ALA A N 1
ATOM 2349 C CA . ALA A 1 299 ? 28.072 -4.765 -20.871 1.00 94.44 299 ALA A CA 1
ATOM 2350 C C . ALA A 1 299 ? 29.292 -5.632 -21.226 1.00 94.44 299 ALA A C 1
ATOM 2352 O O . ALA A 1 299 ? 30.151 -5.918 -20.391 1.00 94.44 299 ALA A O 1
ATOM 2353 N N . SER A 1 300 ? 29.398 -6.021 -22.498 1.00 92.62 300 SER A N 1
ATOM 2354 C CA . SER A 1 300 ? 30.502 -6.846 -23.008 1.00 92.62 300 SER A CA 1
ATOM 2355 C C . SER A 1 300 ? 31.882 -6.193 -22.864 1.00 92.62 300 SER A C 1
ATOM 2357 O O . SER A 1 300 ? 32.892 -6.889 -22.854 1.00 92.62 300 SER A O 1
ATOM 2359 N N . ASP A 1 301 ? 31.934 -4.862 -22.761 1.00 93.12 301 ASP A N 1
ATOM 2360 C CA . ASP A 1 301 ? 33.153 -4.083 -22.507 1.00 93.12 301 ASP A CA 1
ATOM 2361 C C . ASP A 1 301 ? 33.510 -3.982 -21.008 1.00 93.12 301 ASP A C 1
ATOM 2363 O O . ASP A 1 301 ? 34.485 -3.326 -20.643 1.00 93.12 301 ASP A O 1
ATOM 2367 N N . GLY A 1 302 ? 32.730 -4.627 -20.134 1.00 95.62 302 GLY A N 1
ATOM 2368 C CA . GLY A 1 302 ? 32.904 -4.621 -18.685 1.00 95.62 302 GLY A CA 1
ATOM 2369 C C . GLY A 1 302 ? 32.309 -3.403 -17.976 1.00 95.62 302 GLY A C 1
ATOM 2370 O O . GLY A 1 302 ? 32.353 -3.352 -16.744 1.00 95.62 302 GLY A O 1
ATOM 2371 N N . ARG A 1 303 ? 31.732 -2.427 -18.696 1.00 94.81 303 ARG A N 1
ATOM 2372 C CA . ARG A 1 303 ? 31.024 -1.313 -18.052 1.00 94.81 303 ARG A CA 1
ATOM 2373 C C . ARG A 1 303 ? 29.777 -1.827 -17.347 1.00 94.81 303 ARG A C 1
ATOM 2375 O O . ARG A 1 303 ? 29.024 -2.630 -17.893 1.00 94.81 303 ARG A O 1
ATOM 2382 N N . ARG A 1 304 ? 29.554 -1.330 -16.134 1.00 95.88 304 ARG A N 1
ATOM 2383 C CA . ARG A 1 304 ? 28.387 -1.656 -15.310 1.00 95.88 304 ARG A CA 1
ATOM 2384 C C . ARG A 1 304 ? 27.445 -0.467 -15.270 1.00 95.88 304 ARG A C 1
ATOM 2386 O O . ARG A 1 304 ? 27.913 0.667 -15.195 1.00 95.88 304 ARG A O 1
ATOM 2393 N N . ALA A 1 305 ? 26.146 -0.733 -15.284 1.00 97.06 305 ALA A N 1
ATOM 2394 C CA . ALA A 1 305 ? 25.137 0.290 -15.082 1.00 97.06 305 ALA A CA 1
ATOM 2395 C C . ALA A 1 305 ? 23.942 -0.209 -14.287 1.00 97.06 305 ALA A C 1
ATOM 2397 O O . ALA A 1 305 ? 23.541 -1.365 -14.412 1.00 97.06 305 ALA A O 1
ATOM 2398 N N . TYR A 1 306 ? 23.339 0.691 -13.510 1.00 97.88 306 TYR A N 1
ATOM 2399 C CA . TYR A 1 306 ? 22.018 0.436 -12.954 1.00 97.88 306 TYR A CA 1
ATOM 2400 C C . TYR A 1 306 ? 20.998 0.336 -14.086 1.00 97.88 306 TYR A C 1
ATOM 2402 O O . TYR A 1 306 ? 21.004 1.129 -15.037 1.00 97.88 306 TYR A O 1
ATOM 2410 N N . ALA A 1 307 ? 20.118 -0.646 -13.966 1.00 97.62 307 ALA A N 1
ATOM 2411 C CA . ALA A 1 307 ? 19.152 -1.018 -14.979 1.00 97.62 307 ALA A CA 1
ATOM 2412 C C . ALA A 1 307 ? 17.845 -1.473 -14.326 1.00 97.62 307 ALA A C 1
ATOM 2414 O O . ALA A 1 307 ? 17.799 -1.772 -13.132 1.00 97.62 307 ALA A O 1
ATOM 2415 N N . LEU A 1 308 ? 16.784 -1.527 -15.127 1.00 98.25 308 LEU A N 1
ATOM 2416 C CA . LEU A 1 308 ? 15.512 -2.117 -14.730 1.00 98.25 308 LEU A CA 1
ATOM 2417 C C . LEU A 1 308 ? 15.327 -3.456 -15.438 1.00 98.25 308 LEU A C 1
ATOM 2419 O O . LEU A 1 308 ? 15.684 -3.596 -16.613 1.00 98.25 308 LEU A O 1
ATOM 2423 N N . ARG A 1 309 ? 14.742 -4.414 -14.722 1.00 98.00 309 ARG A N 1
ATOM 2424 C CA . ARG A 1 309 ? 14.255 -5.676 -15.267 1.00 98.00 309 ARG A CA 1
ATOM 2425 C C . ARG A 1 309 ? 12.736 -5.740 -15.197 1.00 98.00 309 ARG A C 1
ATOM 2427 O O . ARG A 1 309 ? 12.171 -5.410 -14.157 1.00 98.00 309 ARG A O 1
ATOM 2434 N N . ALA A 1 310 ? 12.113 -6.200 -16.274 1.00 98.38 310 ALA A N 1
ATOM 2435 C CA . ALA A 1 310 ? 10.717 -6.615 -16.287 1.00 98.38 310 ALA A CA 1
ATOM 2436 C C . ALA A 1 310 ? 10.558 -8.011 -15.665 1.00 98.38 310 ALA A C 1
ATOM 2438 O O . ALA A 1 310 ? 11.346 -8.919 -15.937 1.00 98.38 310 ALA A O 1
ATOM 2439 N N . ILE A 1 311 ? 9.506 -8.194 -14.873 1.00 98.31 311 ILE A N 1
ATOM 2440 C CA . ILE A 1 311 ? 9.123 -9.448 -14.227 1.00 98.31 311 ILE A CA 1
ATOM 2441 C C . ILE A 1 311 ? 7.744 -9.833 -14.756 1.00 98.31 311 ILE A C 1
ATOM 2443 O O . ILE A 1 311 ? 6.740 -9.241 -14.393 1.00 98.31 311 ILE A O 1
ATOM 2447 N N . GLY A 1 312 ? 7.686 -10.821 -15.651 1.00 96.38 312 GLY A N 1
ATOM 2448 C CA . GLY A 1 312 ? 6.407 -11.341 -16.158 1.00 96.38 312 GLY A CA 1
ATOM 2449 C C . GLY A 1 312 ? 5.605 -10.379 -17.046 1.00 96.38 312 GLY A C 1
ATOM 2450 O O . GLY A 1 312 ? 4.521 -10.747 -17.481 1.00 96.38 312 GLY 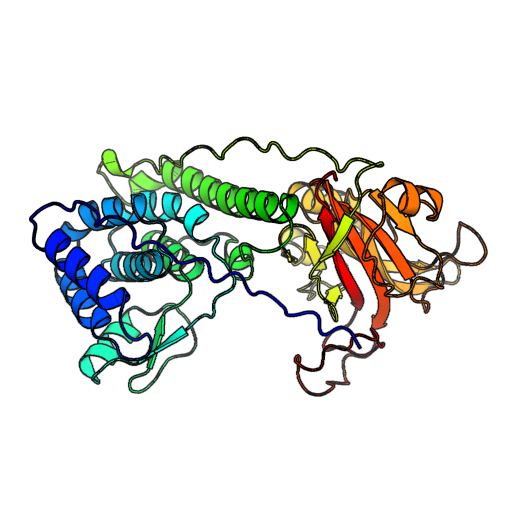A O 1
ATOM 2451 N N . MET A 1 313 ? 6.135 -9.192 -17.344 1.00 97.75 313 MET A N 1
ATOM 2452 C CA . MET A 1 313 ? 5.502 -8.220 -18.232 1.00 97.75 313 MET A CA 1
ATOM 2453 C C . MET A 1 313 ? 5.743 -8.558 -19.705 1.00 97.75 313 MET A C 1
ATOM 2455 O O . MET A 1 313 ? 6.822 -9.024 -20.086 1.00 97.75 313 MET A O 1
ATOM 2459 N N . ASP A 1 314 ? 4.787 -8.189 -20.551 1.00 97.88 314 ASP A N 1
ATOM 2460 C CA . ASP A 1 314 ? 5.011 -8.052 -21.985 1.00 97.88 314 ASP A CA 1
ATOM 2461 C C . ASP A 1 314 ? 5.415 -6.609 -22.306 1.00 97.88 314 ASP A C 1
ATOM 2463 O O . ASP A 1 314 ? 4.689 -5.670 -21.982 1.00 97.88 314 ASP A O 1
ATOM 2467 N N . VAL A 1 315 ? 6.582 -6.421 -22.932 1.00 98.00 315 VAL A N 1
ATOM 2468 C CA . VAL A 1 315 ? 7.183 -5.090 -23.109 1.00 98.00 315 VAL A CA 1
ATOM 2469 C C . VAL A 1 315 ? 7.691 -4.875 -24.535 1.00 98.00 315 VAL A C 1
ATOM 2471 O O . VAL A 1 315 ? 8.280 -5.770 -25.146 1.00 98.00 315 VAL A O 1
ATOM 2474 N N . TRP A 1 316 ? 7.506 -3.663 -25.057 1.00 98.00 316 TRP A N 1
ATOM 2475 C CA . TRP A 1 316 ? 7.985 -3.212 -26.362 1.00 98.00 316 TRP A CA 1
ATOM 2476 C C . TRP A 1 316 ? 8.723 -1.886 -26.227 1.00 98.00 316 TRP A C 1
ATOM 2478 O O . TRP A 1 316 ? 8.171 -0.911 -25.728 1.00 98.00 316 TRP A O 1
ATOM 2488 N N . GLU A 1 317 ? 9.965 -1.835 -26.695 1.00 97.62 317 GLU A N 1
ATOM 2489 C CA . GLU A 1 317 ? 10.730 -0.598 -26.820 1.00 97.62 317 GLU A CA 1
ATOM 2490 C C . GLU A 1 317 ? 10.193 0.227 -27.993 1.00 97.62 317 GLU A C 1
ATOM 2492 O O . GLU A 1 317 ? 10.083 -0.273 -29.114 1.00 97.62 317 GLU A O 1
ATOM 2497 N N . LEU A 1 318 ? 9.865 1.490 -27.731 1.00 96.75 318 LEU A N 1
ATOM 2498 C CA . LEU A 1 318 ? 9.325 2.422 -28.717 1.00 96.75 318 LEU A CA 1
ATOM 2499 C C . LEU A 1 318 ? 10.437 3.260 -29.368 1.00 96.75 318 LEU A C 1
ATOM 2501 O O . LEU A 1 318 ? 11.586 3.295 -28.913 1.00 96.75 318 LEU A O 1
ATOM 2505 N N . ASP A 1 319 ? 10.086 3.966 -30.443 1.00 94.69 319 ASP A N 1
ATOM 2506 C CA . ASP A 1 319 ? 10.991 4.909 -31.102 1.00 94.69 319 ASP A CA 1
ATOM 2507 C C . ASP A 1 319 ? 11.461 6.024 -30.131 1.00 94.69 319 ASP A C 1
ATOM 2509 O O . ASP A 1 319 ? 10.639 6.562 -29.380 1.00 94.69 319 ASP A O 1
ATOM 2513 N N . PRO A 1 320 ? 12.753 6.419 -30.132 1.00 91.81 320 PRO A N 1
ATOM 2514 C CA . PRO A 1 320 ? 13.274 7.485 -29.267 1.00 91.81 320 PRO A CA 1
ATOM 2515 C C . PRO A 1 320 ? 12.557 8.823 -29.397 1.00 91.81 320 PRO A C 1
ATOM 2517 O O . PRO A 1 320 ? 12.499 9.579 -28.428 1.00 91.81 320 PRO A O 1
ATOM 2520 N N . GLY A 1 321 ? 12.014 9.128 -30.578 1.00 92.25 321 GLY A N 1
ATOM 2521 C CA . GLY A 1 321 ? 11.240 10.339 -30.826 1.00 92.25 321 GLY A CA 1
ATOM 2522 C C . GLY A 1 321 ? 9.954 10.412 -30.001 1.00 92.25 321 GLY A C 1
ATOM 2523 O O . GLY A 1 321 ? 9.438 11.506 -29.803 1.00 92.25 321 GLY A O 1
ATOM 2524 N N . ARG A 1 322 ? 9.483 9.281 -29.454 1.00 87.62 322 ARG A N 1
ATOM 2525 C CA . ARG A 1 322 ? 8.274 9.171 -28.615 1.00 87.62 322 ARG A CA 1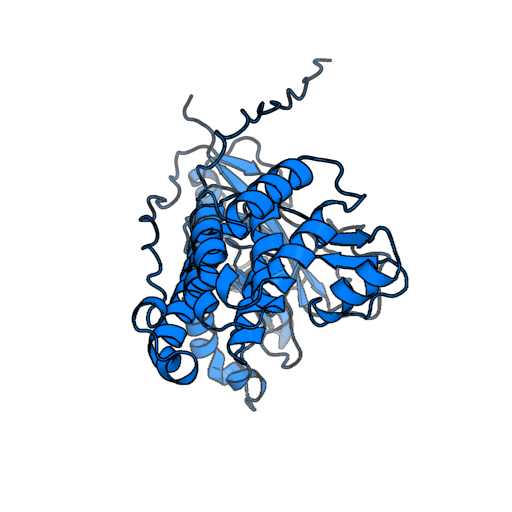
ATOM 2526 C C . ARG A 1 322 ? 8.541 9.358 -27.119 1.00 87.62 322 ARG A C 1
ATOM 2528 O O . ARG A 1 322 ? 7.743 8.950 -26.272 1.00 87.62 322 ARG A O 1
ATOM 2535 N N . TRP A 1 323 ? 9.691 9.920 -26.751 1.00 88.44 323 TRP A N 1
ATOM 2536 C CA . TRP A 1 323 ? 10.035 10.196 -25.356 1.00 88.44 323 TRP A CA 1
ATOM 2537 C C . TRP A 1 323 ? 8.990 11.091 -24.676 1.00 88.44 323 TRP A C 1
ATOM 2539 O O . TRP A 1 323 ? 8.858 12.265 -25.013 1.00 88.44 323 TRP A O 1
ATOM 2549 N N . LYS A 1 324 ? 8.272 10.526 -23.691 1.00 82.25 324 LYS A N 1
ATOM 2550 C CA . LYS A 1 324 ? 7.211 11.196 -22.907 1.00 82.25 324 LYS A CA 1
ATOM 2551 C C . LYS A 1 324 ? 6.092 11.813 -23.743 1.00 82.25 324 LYS A C 1
ATOM 2553 O O . LYS A 1 324 ? 5.461 12.784 -23.328 1.00 82.25 324 LYS A O 1
ATOM 2558 N N . GLU A 1 325 ? 5.833 11.242 -24.912 1.00 87.62 325 GLU A N 1
ATOM 2559 C CA . GLU A 1 325 ? 4.670 11.619 -25.700 1.00 87.62 325 GLU A CA 1
ATOM 2560 C C . GLU A 1 325 ? 3.382 11.241 -24.955 1.00 87.62 325 GLU A C 1
ATOM 2562 O O . GLU A 1 325 ? 3.296 10.177 -24.334 1.00 87.62 325 GLU A O 1
ATOM 2567 N N . SER A 1 326 ? 2.394 12.136 -24.991 1.00 85.62 326 SER A N 1
ATOM 2568 C CA . SER A 1 326 ? 1.058 11.883 -24.453 1.00 85.62 326 SER A CA 1
ATOM 2569 C C . SER A 1 326 ? 0.156 11.382 -25.570 1.00 85.62 326 SER A C 1
ATOM 2571 O O . SER A 1 326 ? 0.144 11.952 -26.659 1.00 85.62 326 SER A O 1
ATOM 2573 N N . TRP A 1 327 ? -0.620 10.343 -25.276 1.00 90.12 327 TRP A N 1
ATOM 2574 C CA . TRP A 1 327 ? -1.448 9.660 -26.261 1.00 90.12 327 TRP A CA 1
ATOM 2575 C C . TRP A 1 327 ? -2.907 9.877 -25.886 1.00 90.12 327 TRP A C 1
ATOM 2577 O O . TRP A 1 327 ? -3.407 9.194 -24.989 1.00 90.12 327 TRP A O 1
ATOM 2587 N N . PRO A 1 328 ? -3.590 10.856 -26.503 1.00 91.94 328 PRO A N 1
ATOM 2588 C CA . PRO A 1 328 ? -5.001 11.089 -26.222 1.00 91.94 328 PRO A CA 1
ATOM 2589 C C . PRO A 1 328 ? -5.884 9.973 -26.784 1.00 91.94 328 PRO A C 1
ATOM 2591 O O . PRO A 1 328 ? -7.041 9.873 -26.388 1.00 91.94 328 PRO A O 1
ATOM 2594 N N . ASP A 1 329 ? -5.351 9.197 -27.730 1.00 94.56 329 ASP A N 1
ATOM 2595 C CA . ASP A 1 329 ? -6.107 8.242 -28.517 1.00 94.56 329 ASP A CA 1
ATOM 2596 C C . ASP A 1 329 ? -5.163 7.290 -29.276 1.00 94.56 329 ASP A C 1
ATOM 2598 O O . ASP A 1 329 ? -4.516 7.689 -30.246 1.00 94.56 329 ASP A O 1
ATOM 2602 N N . VAL A 1 330 ? -5.029 6.054 -28.796 1.00 95.19 330 VAL A N 1
ATOM 2603 C CA . VAL A 1 330 ? -4.113 5.045 -29.351 1.00 95.19 330 VAL A CA 1
ATOM 2604 C C . VAL A 1 330 ? -4.625 3.637 -29.079 1.00 95.19 330 VAL A C 1
ATOM 2606 O O . VAL A 1 330 ? -5.303 3.393 -28.085 1.00 95.19 330 VAL A O 1
ATOM 2609 N N . THR A 1 331 ? -4.290 2.687 -29.937 1.00 96.44 331 THR A N 1
ATOM 2610 C CA . THR A 1 331 ? -4.585 1.267 -29.740 1.00 96.44 331 THR A CA 1
ATOM 2611 C C . THR A 1 331 ? -3.347 0.501 -29.286 1.00 96.44 331 THR A C 1
ATOM 2613 O O . THR A 1 331 ? -2.207 0.846 -29.601 1.00 96.44 331 THR A O 1
ATOM 2616 N N . ILE A 1 332 ? -3.552 -0.602 -28.567 1.00 95.75 332 ILE A N 1
ATOM 2617 C CA . ILE A 1 332 ? -2.443 -1.489 -28.186 1.00 95.75 332 ILE A CA 1
ATOM 2618 C C . ILE A 1 332 ? -1.790 -2.117 -29.423 1.00 95.75 332 ILE A C 1
ATOM 2620 O O . ILE A 1 332 ? -0.571 -2.299 -29.451 1.00 95.75 332 ILE A O 1
ATOM 2624 N N . GLY A 1 333 ? -2.582 -2.412 -30.459 1.00 97.19 333 GLY A N 1
ATOM 2625 C CA . GLY A 1 333 ? -2.073 -2.903 -31.737 1.00 97.19 333 GLY A CA 1
ATOM 2626 C C . GLY A 1 333 ? -1.053 -1.953 -32.373 1.00 97.19 333 GLY A C 1
ATOM 2627 O O . GLY A 1 333 ? -0.025 -2.418 -32.861 1.00 97.19 333 GLY A O 1
ATOM 2628 N N . GLU A 1 334 ? -1.285 -0.638 -32.304 1.00 96.25 334 GLU A N 1
ATOM 2629 C CA . GLU A 1 334 ? -0.346 0.375 -32.805 1.00 96.25 334 GLU A CA 1
ATOM 2630 C C . GLU A 1 334 ? 0.977 0.358 -32.032 1.00 96.25 334 GLU A C 1
ATOM 2632 O O . GLU A 1 334 ? 2.036 0.296 -32.652 1.00 96.25 334 GLU A O 1
ATOM 2637 N N . PHE A 1 335 ? 0.959 0.302 -30.694 1.00 95.06 335 PHE A N 1
ATOM 2638 C CA . PHE A 1 335 ? 2.206 0.200 -29.921 1.00 95.06 335 PHE A CA 1
ATOM 2639 C C . PHE A 1 335 ? 2.992 -1.075 -30.217 1.00 95.06 335 PHE A C 1
ATOM 2641 O O . PHE A 1 335 ? 4.218 -1.034 -30.317 1.00 95.06 335 PHE A O 1
ATOM 2648 N N . LYS A 1 336 ? 2.302 -2.210 -30.361 1.00 96.62 336 LYS A N 1
ATOM 2649 C CA . LYS A 1 336 ? 2.941 -3.489 -30.697 1.00 96.62 336 LYS A CA 1
ATOM 2650 C C . LYS A 1 336 ? 3.543 -3.482 -32.102 1.00 96.62 336 LYS A C 1
ATOM 2652 O O . LYS A 1 336 ? 4.569 -4.123 -32.308 1.00 96.62 336 LYS A O 1
ATOM 2657 N N . ALA A 1 337 ? 2.901 -2.801 -33.053 1.00 96.56 337 ALA A N 1
ATOM 2658 C CA . ALA A 1 337 ? 3.371 -2.688 -34.431 1.00 96.56 337 ALA A CA 1
ATOM 2659 C C . ALA A 1 337 ? 4.551 -1.712 -34.567 1.00 96.56 337 ALA A C 1
ATOM 2661 O O . ALA A 1 337 ? 5.495 -1.998 -35.303 1.00 96.56 337 ALA A O 1
ATOM 2662 N N . ASP A 1 338 ? 4.507 -0.593 -33.843 1.00 94.44 338 ASP A N 1
ATOM 2663 C CA . ASP A 1 338 ? 5.548 0.439 -33.860 1.00 94.44 338 ASP A CA 1
ATOM 2664 C C . ASP A 1 338 ? 6.762 0.070 -32.991 1.00 94.44 338 ASP A C 1
ATOM 2666 O O . ASP A 1 338 ? 7.877 0.542 -33.222 1.00 94.44 338 ASP A O 1
ATOM 2670 N N . GLY A 1 339 ? 6.547 -0.744 -31.957 1.00 96.06 339 GLY A N 1
ATOM 2671 C CA . GLY A 1 339 ? 7.553 -1.117 -30.976 1.00 96.06 339 GLY A CA 1
ATOM 2672 C C . GLY A 1 339 ? 8.323 -2.387 -31.329 1.00 96.06 339 GLY A C 1
ATOM 2673 O O . GLY A 1 339 ? 7.834 -3.308 -31.978 1.00 96.06 339 GLY A O 1
ATOM 2674 N N . THR A 1 340 ? 9.546 -2.489 -30.818 1.00 96.38 340 THR A N 1
ATOM 2675 C CA . THR A 1 340 ? 10.322 -3.731 -30.867 1.00 96.38 340 THR A CA 1
ATOM 2676 C C . THR A 1 340 ? 10.178 -4.466 -29.544 1.00 96.38 340 THR A C 1
ATOM 2678 O O . THR A 1 340 ? 10.481 -3.898 -28.499 1.00 96.38 340 THR A O 1
ATOM 2681 N N . ARG A 1 341 ? 9.775 -5.745 -29.561 1.00 96.81 341 ARG A N 1
ATOM 2682 C CA . ARG A 1 341 ? 9.631 -6.527 -28.321 1.00 96.81 341 ARG A CA 1
ATOM 2683 C C . ARG A 1 341 ? 10.930 -6.498 -27.508 1.00 96.81 341 ARG A C 1
ATOM 2685 O O . ARG A 1 341 ? 11.989 -6.905 -28.005 1.00 96.81 341 ARG A O 1
ATOM 2692 N N . ALA A 1 342 ? 10.837 -6.000 -26.281 1.00 95.88 342 ALA A N 1
ATOM 2693 C CA . ALA A 1 342 ? 11.929 -5.932 -25.326 1.00 95.88 342 ALA A CA 1
ATOM 2694 C C . ALA A 1 342 ? 12.132 -7.302 -24.655 1.00 95.88 342 ALA A C 1
ATOM 2696 O O . ALA A 1 342 ? 11.245 -8.154 -24.660 1.00 95.88 342 ALA A O 1
ATOM 2697 N N . GLY A 1 343 ? 13.344 -7.535 -24.153 1.00 94.06 343 GLY A N 1
ATOM 2698 C CA . GLY A 1 343 ? 13.626 -8.698 -23.310 1.00 94.06 343 GLY A CA 1
ATOM 2699 C C . GLY A 1 343 ? 13.333 -8.372 -21.847 1.00 94.06 343 GLY A C 1
ATOM 2700 O O . GLY A 1 343 ? 12.554 -7.472 -21.550 1.00 94.06 343 GLY A O 1
ATOM 2701 N N . GLU A 1 344 ? 14.027 -9.046 -20.933 1.00 95.44 344 GLU A N 1
ATOM 2702 C CA . GLU A 1 344 ? 13.953 -8.705 -19.507 1.00 95.44 344 GLU A CA 1
ATOM 2703 C C . GLU A 1 344 ? 14.535 -7.313 -19.204 1.00 95.44 344 GLU A C 1
ATOM 2705 O O . GLU A 1 344 ? 14.044 -6.628 -18.317 1.00 95.44 344 GLU A O 1
ATOM 2710 N N . TRP A 1 345 ? 15.565 -6.874 -19.935 1.00 97.44 345 TRP A N 1
ATOM 2711 C CA . TRP A 1 345 ? 16.265 -5.620 -19.667 1.00 97.44 345 TRP A CA 1
ATOM 2712 C C . TRP A 1 345 ? 15.564 -4.437 -20.322 1.00 97.44 345 TRP A C 1
ATOM 2714 O O . TRP A 1 345 ? 15.460 -4.356 -21.548 1.00 97.44 345 TRP A O 1
ATOM 2724 N N . LEU A 1 346 ? 15.142 -3.486 -19.491 1.00 97.56 346 LEU A N 1
ATOM 2725 C CA . LEU A 1 346 ? 14.466 -2.267 -19.921 1.00 97.56 346 LEU A CA 1
ATOM 2726 C C . LEU A 1 346 ? 15.495 -1.150 -20.087 1.00 97.56 346 LEU A C 1
ATOM 2728 O O . LEU A 1 346 ? 15.600 -0.223 -19.284 1.00 97.56 346 LEU A O 1
ATOM 2732 N N . MET A 1 347 ? 16.313 -1.294 -21.126 1.00 96.38 347 MET A N 1
ATOM 2733 C CA . MET A 1 347 ? 17.362 -0.353 -21.508 1.00 96.38 347 MET A CA 1
ATOM 2734 C C . MET A 1 347 ? 17.288 -0.071 -23.006 1.00 96.38 347 MET A C 1
ATOM 2736 O O . MET A 1 347 ? 16.814 -0.912 -23.770 1.00 96.38 347 MET A O 1
ATOM 2740 N N . ARG A 1 348 ? 17.780 1.098 -23.428 1.00 96.12 348 ARG A N 1
ATOM 2741 C CA . ARG A 1 348 ? 17.829 1.469 -24.844 1.00 96.12 348 ARG A CA 1
ATOM 2742 C C . ARG A 1 348 ? 18.679 0.462 -25.612 1.00 96.12 348 ARG A C 1
ATOM 2744 O O . ARG A 1 348 ? 19.859 0.299 -25.293 1.00 96.12 348 ARG A O 1
ATOM 2751 N N . ARG A 1 349 ? 18.126 -0.171 -26.645 1.00 94.81 349 ARG A N 1
ATOM 2752 C CA . ARG A 1 349 ? 18.937 -0.988 -27.557 1.00 94.81 349 ARG A CA 1
ATOM 2753 C C . ARG A 1 349 ? 19.843 -0.099 -28.404 1.00 94.81 349 ARG A C 1
ATOM 2755 O O . ARG A 1 349 ? 19.438 0.957 -28.895 1.00 94.81 349 ARG A O 1
ATOM 2762 N N . GLY A 1 350 ? 21.086 -0.536 -28.563 1.00 90.44 350 GLY A N 1
ATOM 2763 C CA . GLY A 1 350 ? 22.058 0.085 -29.451 1.00 90.44 350 GLY A CA 1
ATOM 2764 C C . GLY A 1 350 ? 21.736 -0.172 -30.926 1.00 90.44 350 GLY A C 1
ATOM 2765 O O . GLY A 1 350 ? 20.694 -0.717 -31.283 1.00 90.44 350 GLY A O 1
ATOM 2766 N N . GLY A 1 351 ? 22.671 0.182 -31.813 1.00 83.00 351 GLY A N 1
ATOM 2767 C CA . GLY A 1 351 ? 22.524 -0.050 -33.260 1.00 83.00 351 GLY A CA 1
ATOM 2768 C C . GLY A 1 351 ? 22.455 -1.530 -33.670 1.00 83.00 351 GLY A C 1
ATOM 2769 O O . GLY A 1 351 ? 22.142 -1.834 -34.818 1.00 83.00 351 GLY A O 1
ATOM 2770 N N . THR A 1 352 ? 22.735 -2.449 -32.743 1.00 77.38 352 THR A N 1
ATOM 2771 C CA . THR A 1 352 ? 22.609 -3.903 -32.904 1.00 77.38 352 THR A CA 1
ATOM 2772 C C . THR A 1 352 ? 21.723 -4.464 -31.797 1.00 77.38 352 THR A C 1
ATOM 2774 O O . THR A 1 352 ? 21.798 -3.992 -30.666 1.00 77.38 352 THR A O 1
ATOM 2777 N N . THR A 1 353 ? 20.963 -5.523 -32.076 1.00 75.12 353 THR A N 1
ATOM 2778 C CA . THR A 1 353 ? 20.016 -6.141 -31.125 1.00 75.12 353 THR A CA 1
ATOM 2779 C C . THR A 1 353 ? 20.648 -6.700 -29.845 1.00 75.12 353 THR A C 1
ATOM 2781 O O . THR A 1 353 ? 19.924 -6.974 -28.895 1.00 75.12 353 THR A O 1
ATOM 2784 N N . GLU A 1 354 ? 21.971 -6.879 -29.813 1.00 80.69 354 GLU A N 1
ATOM 2785 C CA . GLU A 1 354 ? 22.707 -7.499 -28.701 1.00 80.69 354 GLU A CA 1
ATOM 2786 C C . GLU A 1 354 ? 23.395 -6.494 -27.763 1.00 80.69 354 GLU A C 1
ATOM 2788 O O . GLU A 1 354 ? 24.001 -6.895 -26.772 1.00 80.69 354 GLU A O 1
ATOM 2793 N N . THR A 1 355 ? 23.338 -5.192 -28.056 1.00 91.69 355 THR A N 1
ATOM 2794 C CA . THR A 1 355 ? 24.002 -4.168 -27.237 1.00 91.69 355 THR A CA 1
ATOM 2795 C C . THR A 1 355 ? 22.993 -3.176 -26.678 1.00 91.69 355 THR A C 1
ATOM 2797 O O . THR A 1 355 ? 21.982 -2.879 -27.313 1.00 91.69 355 THR A O 1
ATOM 2800 N N . PHE A 1 356 ? 23.273 -2.655 -25.483 1.00 95.94 356 PHE A N 1
ATOM 2801 C CA . PHE A 1 356 ? 22.484 -1.598 -24.857 1.00 95.94 356 PHE A CA 1
ATOM 2802 C C . PHE A 1 356 ? 23.308 -0.320 -24.751 1.00 95.94 356 PHE A C 1
ATOM 2804 O O . PHE A 1 356 ? 24.497 -0.360 -24.423 1.00 95.94 356 PHE A O 1
ATOM 2811 N N . ASP A 1 357 ? 22.660 0.813 -24.996 1.00 95.38 357 ASP A N 1
ATOM 2812 C CA . ASP A 1 357 ? 23.207 2.120 -24.667 1.00 95.38 357 ASP A CA 1
ATOM 2813 C C . ASP A 1 357 ? 22.900 2.422 -23.194 1.00 95.38 357 ASP A C 1
ATOM 2815 O O . ASP A 1 357 ? 21.761 2.700 -22.808 1.00 95.38 357 ASP A O 1
ATOM 2819 N N . LEU A 1 358 ? 23.927 2.295 -22.349 1.00 94.31 358 LEU A N 1
ATOM 2820 C CA . LEU A 1 358 ? 23.794 2.398 -20.893 1.00 94.31 358 LEU A CA 1
ATOM 2821 C C . LEU A 1 358 ? 23.377 3.803 -20.436 1.00 94.31 358 LEU A C 1
ATOM 2823 O O . LEU A 1 358 ? 22.735 3.931 -19.386 1.00 94.31 358 LEU A O 1
ATOM 2827 N N . ASP A 1 359 ? 23.704 4.816 -21.242 1.00 92.69 359 ASP A N 1
ATOM 2828 C CA . ASP A 1 359 ? 23.583 6.241 -20.929 1.00 92.69 359 ASP A CA 1
ATOM 2829 C C . ASP A 1 359 ? 22.436 6.918 -21.698 1.00 92.69 359 ASP A C 1
ATOM 2831 O O . ASP A 1 359 ? 22.234 8.127 -21.583 1.00 92.69 359 ASP A O 1
ATOM 2835 N N . ALA A 1 360 ? 21.656 6.151 -22.462 1.00 93.94 360 ALA A N 1
ATOM 2836 C CA . ALA A 1 360 ? 20.485 6.651 -23.165 1.00 93.94 360 ALA A CA 1
ATOM 2837 C C . ALA A 1 360 ? 19.194 6.475 -22.360 1.00 93.94 360 ALA A C 1
ATOM 2839 O O . ALA A 1 360 ? 19.045 5.585 -21.514 1.00 93.94 360 ALA A O 1
ATOM 2840 N N . THR A 1 361 ? 18.230 7.332 -22.677 1.00 95.25 361 THR A N 1
ATOM 2841 C CA . THR A 1 361 ? 16.842 7.183 -22.258 1.00 95.25 361 THR A CA 1
ATOM 2842 C C . THR A 1 361 ? 16.086 6.249 -23.205 1.00 95.25 361 THR A C 1
ATOM 2844 O O . THR A 1 361 ? 16.453 6.092 -24.372 1.00 95.25 361 THR A O 1
ATOM 2847 N N . ALA A 1 362 ? 15.022 5.617 -22.711 1.00 96.19 362 ALA A N 1
ATOM 2848 C CA . ALA A 1 362 ? 14.177 4.736 -23.514 1.00 96.19 362 ALA A CA 1
ATOM 2849 C C . ALA A 1 362 ? 12.712 4.789 -23.073 1.00 96.19 362 ALA A C 1
ATOM 2851 O O . ALA A 1 362 ? 12.418 4.899 -21.883 1.00 96.19 362 ALA A O 1
ATOM 2852 N N . SER A 1 363 ? 11.801 4.676 -24.037 1.00 96.75 363 SER A N 1
ATOM 2853 C CA . SER A 1 363 ? 10.363 4.553 -23.791 1.00 96.75 363 SER A CA 1
ATOM 2854 C C . SER A 1 363 ? 9.923 3.131 -24.095 1.00 96.75 363 SER A C 1
ATOM 2856 O O . SER A 1 363 ? 10.319 2.567 -25.115 1.00 96.75 363 SER A O 1
ATOM 2858 N N . PHE A 1 364 ? 9.072 2.578 -23.245 1.00 97.62 364 PHE A N 1
ATOM 2859 C CA . PHE A 1 364 ? 8.522 1.246 -23.406 1.00 97.62 364 PHE A CA 1
ATOM 2860 C C . PHE A 1 364 ? 7.007 1.287 -23.277 1.00 97.62 364 PHE A C 1
ATOM 2862 O O . PHE A 1 364 ? 6.478 1.909 -22.360 1.00 97.62 364 PHE A O 1
ATOM 2869 N N . PHE A 1 365 ? 6.316 0.597 -24.174 1.00 97.62 365 PHE A N 1
ATOM 2870 C CA . PHE A 1 365 ? 4.949 0.159 -23.935 1.00 97.62 365 PHE A CA 1
ATOM 2871 C C . PHE A 1 365 ? 4.994 -1.151 -23.153 1.00 97.62 365 PHE A C 1
ATOM 2873 O O . PHE A 1 365 ? 5.797 -2.027 -23.480 1.00 97.62 365 PHE A O 1
ATOM 2880 N N . PHE A 1 366 ? 4.155 -1.287 -22.131 1.00 97.75 366 PHE A N 1
ATOM 2881 C CA . PHE A 1 366 ? 4.090 -2.499 -21.328 1.00 97.75 366 PHE A CA 1
ATOM 2882 C C . PHE A 1 366 ? 2.656 -2.955 -21.078 1.00 97.75 366 PHE A C 1
ATOM 2884 O O . PHE A 1 366 ? 1.725 -2.152 -21.090 1.00 97.75 366 PHE A O 1
ATOM 2891 N N . ILE A 1 367 ? 2.513 -4.250 -20.808 1.00 97.62 367 ILE A N 1
ATOM 2892 C CA . ILE A 1 367 ? 1.327 -4.875 -20.226 1.00 97.62 367 ILE A CA 1
ATOM 2893 C C . ILE A 1 367 ? 1.809 -5.715 -19.035 1.00 97.62 367 ILE A C 1
ATOM 2895 O O . ILE A 1 367 ? 2.693 -6.560 -19.206 1.00 97.62 367 ILE A O 1
ATOM 2899 N N . THR A 1 368 ? 1.281 -5.452 -17.836 1.00 97.69 368 THR A N 1
ATOM 2900 C CA . THR A 1 368 ? 1.632 -6.199 -16.612 1.00 97.69 368 THR A CA 1
ATOM 2901 C C . THR A 1 368 ? 1.063 -7.618 -16.627 1.00 97.69 368 THR A C 1
ATOM 2903 O O . THR A 1 368 ? 0.224 -7.964 -17.469 1.00 97.69 368 THR A O 1
ATOM 2906 N N . ALA A 1 369 ? 1.501 -8.451 -15.679 1.00 95.44 369 ALA A N 1
ATOM 2907 C CA . ALA A 1 369 ? 0.932 -9.788 -15.497 1.00 95.44 369 ALA A CA 1
ATOM 2908 C C . ALA A 1 369 ? -0.568 -9.733 -15.146 1.00 95.44 369 ALA A C 1
ATOM 2910 O O . ALA A 1 369 ? -1.329 -10.594 -15.583 1.00 95.44 369 ALA A O 1
ATOM 2911 N N . ASP A 1 370 ? -0.989 -8.672 -14.451 1.00 94.50 370 ASP A N 1
ATOM 2912 C CA . ASP A 1 370 ? -2.383 -8.360 -14.119 1.00 94.50 370 ASP A CA 1
ATOM 2913 C C . ASP A 1 370 ? -3.099 -7.547 -15.213 1.00 94.50 370 ASP A C 1
ATOM 2915 O O . ASP A 1 370 ? -4.147 -6.940 -14.981 1.00 94.50 370 ASP A O 1
ATOM 2919 N N . HIS A 1 371 ? -2.552 -7.565 -16.432 1.00 95.50 371 HIS A N 1
ATOM 2920 C CA . HIS A 1 371 ? -3.187 -7.042 -17.637 1.00 95.50 371 HIS A CA 1
ATOM 2921 C C . HIS A 1 371 ? -3.358 -5.520 -17.687 1.00 95.50 371 HIS A C 1
ATOM 2923 O O . HIS A 1 371 ? -4.128 -5.026 -18.512 1.00 95.50 371 HIS A O 1
ATOM 2929 N N . THR A 1 372 ? -2.613 -4.752 -16.892 1.00 95.81 372 THR A N 1
ATOM 2930 C CA . THR A 1 372 ? -2.625 -3.288 -16.992 1.00 95.81 372 THR A CA 1
ATOM 2931 C C . THR A 1 372 ? -1.693 -2.816 -18.103 1.00 95.81 372 THR A C 1
ATOM 2933 O O . THR A 1 372 ? -0.481 -3.041 -18.022 1.00 95.81 372 THR A O 1
ATOM 2936 N N . PRO A 1 373 ? -2.216 -2.134 -19.138 1.00 96.88 373 PRO A N 1
ATOM 2937 C CA . PRO A 1 373 ? -1.384 -1.489 -20.135 1.00 96.88 373 PRO A CA 1
ATOM 2938 C C . PRO A 1 373 ? -0.868 -0.132 -19.631 1.00 96.88 373 PRO A C 1
ATOM 2940 O O . PRO A 1 373 ? -1.579 0.614 -18.953 1.00 96.88 373 PRO A O 1
ATOM 2943 N N . GLY A 1 374 ? 0.350 0.232 -20.027 1.00 96.38 374 GLY A N 1
ATOM 2944 C CA . GLY A 1 374 ? 0.923 1.537 -19.709 1.00 96.38 374 GLY A CA 1
ATOM 2945 C C . GLY A 1 374 ? 2.148 1.896 -20.543 1.00 96.38 374 GLY A C 1
ATOM 2946 O O . GLY A 1 374 ? 2.598 1.137 -21.406 1.00 96.38 374 GLY A O 1
ATOM 2947 N N . LEU A 1 375 ? 2.696 3.081 -20.275 1.00 96.56 375 LEU A N 1
ATOM 2948 C CA . LEU A 1 375 ? 3.994 3.513 -20.798 1.00 96.56 375 LEU A CA 1
ATOM 2949 C C . LEU A 1 375 ? 4.985 3.655 -19.663 1.00 96.56 375 LEU A C 1
ATOM 2951 O O . LEU A 1 375 ? 4.654 4.195 -18.613 1.00 96.56 375 LEU A O 1
ATOM 2955 N N . LEU A 1 376 ? 6.214 3.225 -19.904 1.00 97.19 376 LEU A N 1
ATOM 2956 C CA . LEU A 1 376 ? 7.341 3.342 -18.998 1.00 97.19 376 LEU A CA 1
ATOM 2957 C C . LEU A 1 376 ? 8.439 4.156 -19.681 1.00 97.19 376 LEU A C 1
ATOM 2959 O O . LEU A 1 376 ? 8.878 3.829 -20.780 1.00 97.19 376 LEU A O 1
ATOM 2963 N N . TRP A 1 377 ? 8.930 5.190 -19.012 1.00 96.00 377 TRP A N 1
ATOM 2964 C CA . TRP A 1 377 ? 10.089 5.960 -19.453 1.00 96.00 377 TRP A CA 1
ATOM 2965 C C . TRP A 1 377 ? 11.251 5.664 -18.536 1.00 96.00 377 TRP A C 1
ATOM 2967 O O . TRP A 1 377 ? 11.211 5.990 -17.352 1.00 96.00 377 TRP A O 1
ATOM 2977 N N . VAL A 1 378 ? 12.300 5.074 -19.085 1.00 96.12 378 VAL A N 1
ATOM 2978 C CA . VAL A 1 378 ? 13.518 4.762 -18.353 1.00 96.12 378 VAL A CA 1
ATOM 2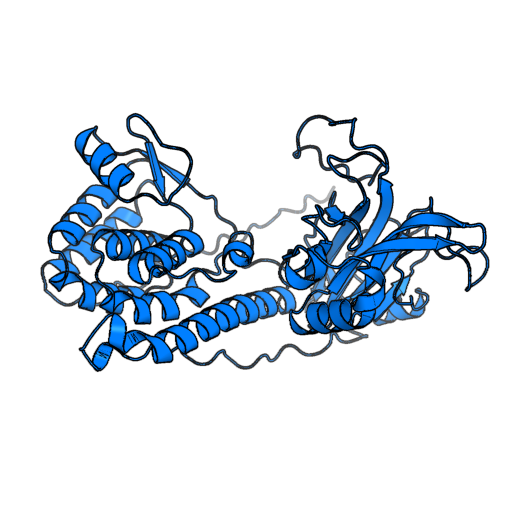979 C C . VAL A 1 378 ? 14.525 5.874 -18.613 1.00 96.12 378 VAL A C 1
ATOM 2981 O O . VAL A 1 378 ? 14.918 6.133 -19.751 1.00 96.12 378 VAL A O 1
ATOM 2984 N N . GLY A 1 379 ? 14.901 6.565 -17.538 1.00 92.62 379 GLY A N 1
ATOM 2985 C CA . GLY A 1 379 ? 15.922 7.607 -17.532 1.00 92.62 379 GLY A CA 1
ATOM 2986 C C . GLY A 1 379 ? 17.325 7.018 -17.610 1.00 92.62 379 GLY A C 1
ATOM 2987 O O . GLY A 1 379 ? 17.498 5.881 -18.039 1.00 92.62 379 GLY A O 1
ATOM 2988 N N . ILE A 1 380 ? 18.322 7.771 -17.155 1.00 89.94 380 ILE A N 1
ATOM 2989 C CA . ILE A 1 380 ? 19.726 7.330 -17.086 1.00 89.94 380 ILE A CA 1
ATOM 2990 C C . ILE A 1 380 ? 20.107 6.861 -15.666 1.00 89.94 380 ILE A C 1
ATOM 2992 O O . ILE A 1 380 ? 19.363 7.142 -14.716 1.00 89.94 380 ILE A O 1
ATOM 2996 N N . PRO A 1 381 ? 21.210 6.106 -15.484 1.00 93.69 381 PRO A N 1
ATOM 2997 C CA . PRO A 1 381 ? 21.661 5.681 -14.161 1.00 93.69 381 PRO A CA 1
ATOM 2998 C C . PRO A 1 381 ? 22.021 6.867 -13.262 1.00 93.69 381 PRO A C 1
ATOM 3000 O O . PRO A 1 381 ? 22.557 7.875 -13.721 1.00 93.69 381 PRO A O 1
ATOM 3003 N N . VAL A 1 382 ? 21.799 6.704 -11.962 1.00 92.50 382 VAL A N 1
ATOM 3004 C CA . VAL A 1 382 ? 22.255 7.616 -10.912 1.00 92.50 382 VAL A CA 1
ATOM 3005 C C . VAL A 1 382 ? 23.366 6.925 -10.136 1.00 92.50 382 VAL A C 1
ATOM 3007 O O . VAL A 1 382 ? 23.118 5.948 -9.430 1.00 92.50 382 VAL A O 1
ATOM 3010 N N . TYR A 1 383 ? 24.589 7.437 -10.260 1.00 91.12 383 TYR A N 1
ATOM 3011 C CA . TYR A 1 383 ? 25.744 6.974 -9.479 1.00 91.12 383 TYR A CA 1
ATOM 3012 C C . TYR A 1 383 ? 26.115 7.926 -8.339 1.00 91.12 383 TYR A C 1
ATOM 3014 O O . TYR A 1 383 ? 26.817 7.516 -7.415 1.00 91.12 383 TYR A O 1
ATOM 3022 N N . ASP A 1 384 ? 25.663 9.180 -8.418 1.00 86.75 384 ASP A N 1
ATOM 3023 C CA . ASP A 1 384 ? 25.945 10.240 -7.453 1.00 86.75 384 ASP A CA 1
ATOM 3024 C C . ASP A 1 384 ? 24.664 10.625 -6.701 1.00 86.75 384 ASP A C 1
ATOM 3026 O O . ASP A 1 384 ? 23.723 11.173 -7.277 1.00 86.75 384 ASP A O 1
ATOM 3030 N N . ASP A 1 385 ? 24.653 10.321 -5.407 1.00 82.44 385 ASP A N 1
ATOM 3031 C CA . ASP A 1 385 ? 23.598 10.632 -4.4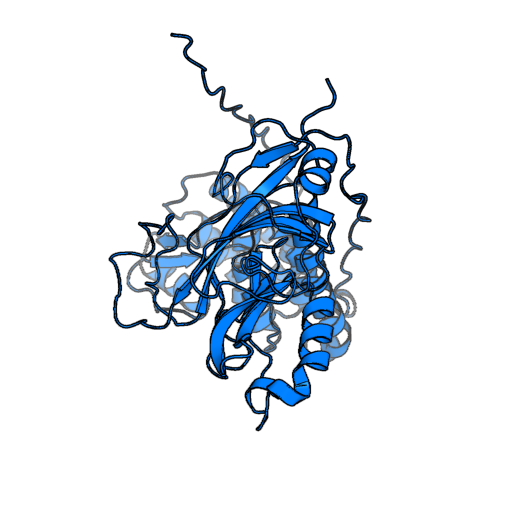44 1.00 82.44 385 ASP A CA 1
ATOM 3032 C C . ASP A 1 385 ? 23.976 11.788 -3.495 1.00 82.44 385 ASP A C 1
ATOM 3034 O O . ASP A 1 385 ? 23.257 12.097 -2.539 1.00 82.44 385 ASP A O 1
ATOM 3038 N N . SER A 1 386 ? 25.102 12.469 -3.754 1.00 80.69 386 SER A N 1
ATOM 3039 C CA . SER A 1 386 ? 25.558 13.613 -2.957 1.00 80.69 386 SER A CA 1
ATOM 3040 C C . SER A 1 386 ? 24.725 14.873 -3.210 1.00 80.69 386 SER A C 1
ATOM 3042 O O . SER A 1 386 ? 24.561 15.718 -2.321 1.00 80.69 386 SER A O 1
ATOM 3044 N N . LEU A 1 387 ? 24.162 14.995 -4.414 1.00 68.62 387 LEU A N 1
ATOM 3045 C CA . LEU A 1 387 ? 23.297 16.095 -4.805 1.00 68.62 387 LEU A CA 1
ATOM 3046 C C . LEU A 1 387 ? 21.868 15.832 -4.324 1.00 68.62 387 LEU A C 1
ATOM 3048 O O . LEU A 1 387 ? 21.174 14.946 -4.809 1.00 68.62 387 LEU A O 1
ATOM 3052 N N . LYS A 1 388 ? 21.414 16.674 -3.394 1.00 66.38 388 LYS A N 1
ATOM 3053 C CA . LYS A 1 388 ? 20.043 16.703 -2.870 1.00 66.38 388 LYS A CA 1
ATOM 3054 C C . LYS A 1 388 ? 19.286 17.889 -3.481 1.00 66.38 388 LYS A C 1
ATOM 3056 O O . LYS A 1 388 ? 19.124 18.899 -2.791 1.00 66.38 388 LYS A O 1
ATOM 3061 N N . PRO A 1 389 ? 18.904 17.862 -4.774 1.00 54.97 389 PRO A N 1
ATOM 3062 C CA . PRO A 1 389 ? 18.157 18.963 -5.370 1.00 54.97 389 PRO A CA 1
ATOM 3063 C C . PRO A 1 389 ? 16.886 19.211 -4.548 1.00 54.97 389 PRO A C 1
ATOM 3065 O O . PRO A 1 389 ? 16.245 18.275 -4.071 1.00 54.97 389 PRO A O 1
ATOM 3068 N N . GLY A 1 390 ? 16.606 20.490 -4.292 1.00 48.09 390 GLY A N 1
ATOM 3069 C CA . GLY A 1 390 ? 15.643 20.930 -3.289 1.00 48.09 390 GLY A CA 1
ATOM 3070 C C . GLY A 1 390 ? 14.266 20.292 -3.445 1.00 48.09 390 GLY A C 1
ATOM 3071 O O . GLY A 1 390 ? 13.665 20.403 -4.501 1.00 48.09 390 GLY A O 1
ATOM 3072 N N . GLY A 1 391 ? 13.777 19.696 -2.352 1.00 50.41 391 GLY A N 1
ATOM 3073 C CA . GLY A 1 391 ? 12.405 19.224 -2.165 1.00 50.41 391 GLY A CA 1
ATOM 3074 C C . GLY A 1 391 ? 11.960 18.103 -3.111 1.00 50.41 391 GLY A C 1
ATOM 3075 O O . GLY A 1 391 ? 11.957 18.248 -4.325 1.00 50.41 391 GLY A O 1
ATOM 3076 N N . ILE A 1 392 ? 11.426 17.017 -2.546 1.00 51.06 392 ILE A N 1
ATOM 3077 C CA . ILE A 1 392 ? 10.724 15.938 -3.277 1.00 51.06 392 ILE A CA 1
ATOM 3078 C C . ILE A 1 392 ? 9.631 16.490 -4.232 1.00 51.06 392 ILE A C 1
ATOM 3080 O O . ILE A 1 392 ? 9.239 15.823 -5.186 1.00 51.06 392 ILE A O 1
ATOM 3084 N N . SER A 1 393 ? 9.158 17.721 -4.003 1.00 46.38 393 SER A N 1
ATOM 3085 C CA . SER A 1 393 ? 8.056 18.372 -4.713 1.00 46.38 393 SER A CA 1
ATOM 3086 C C . SER A 1 393 ? 8.376 18.914 -6.110 1.00 46.38 393 SER A C 1
ATOM 3088 O O . SER A 1 393 ? 7.446 19.074 -6.898 1.00 46.38 393 SER A O 1
ATOM 3090 N N . GLN A 1 394 ? 9.639 19.187 -6.460 1.00 51.59 394 GLN A N 1
ATOM 3091 C CA . GLN A 1 394 ? 10.000 19.520 -7.844 1.00 51.59 394 GLN A CA 1
ATOM 3092 C C . GLN A 1 394 ? 10.403 18.233 -8.556 1.00 51.59 394 GLN A C 1
ATOM 3094 O O . GLN A 1 394 ? 11.584 17.982 -8.776 1.00 51.59 394 GLN A O 1
ATOM 3099 N N . GLY A 1 395 ? 9.412 17.381 -8.840 1.00 60.59 395 GLY A N 1
ATOM 3100 C CA . GLY A 1 395 ? 9.627 16.117 -9.539 1.00 60.59 395 GLY A CA 1
ATOM 3101 C C . GLY A 1 395 ? 10.525 16.339 -10.752 1.00 60.59 395 GLY A C 1
ATOM 3102 O O . GLY A 1 395 ? 10.199 17.139 -11.631 1.00 60.59 395 GLY A O 1
ATOM 3103 N N . ASP A 1 396 ? 11.687 15.681 -10.782 1.00 66.62 396 ASP A N 1
ATOM 3104 C CA . ASP A 1 396 ? 12.582 15.763 -11.929 1.00 66.62 396 ASP A CA 1
ATOM 3105 C C . ASP A 1 396 ? 11.982 14.924 -13.056 1.00 66.62 396 ASP A C 1
ATOM 3107 O O . ASP A 1 396 ? 12.265 13.741 -13.260 1.00 66.62 396 ASP A O 1
ATOM 3111 N N . ASN A 1 397 ? 11.075 15.585 -13.765 1.00 71.06 397 ASN A N 1
ATOM 3112 C CA . ASN A 1 397 ? 10.375 15.023 -14.894 1.00 71.06 397 ASN A CA 1
ATOM 3113 C C . ASN A 1 397 ? 11.349 14.668 -16.003 1.00 71.06 397 ASN A C 1
ATOM 3115 O O . ASN A 1 397 ? 11.005 13.800 -16.786 1.00 71.06 397 ASN A O 1
ATOM 3119 N N . GLU A 1 398 ? 12.545 15.265 -16.063 1.00 79.12 398 GLU A N 1
ATOM 3120 C CA . GLU A 1 398 ? 13.562 14.964 -17.071 1.00 79.12 398 GLU A CA 1
ATOM 3121 C C . GLU A 1 398 ? 14.349 13.684 -16.788 1.00 79.12 398 GLU A C 1
ATOM 3123 O O . GLU A 1 398 ? 14.984 13.165 -17.702 1.00 79.12 398 GLU A O 1
ATOM 3128 N N . LEU A 1 399 ? 14.228 13.120 -15.582 1.00 77.81 399 LEU A N 1
ATOM 3129 C CA . LEU A 1 399 ? 14.951 11.921 -15.153 1.00 77.81 399 LEU A CA 1
ATOM 3130 C C . LEU A 1 399 ? 16.476 12.095 -15.284 1.00 77.81 399 LEU A C 1
ATOM 3132 O O . LEU A 1 399 ? 17.179 11.207 -15.773 1.00 77.81 399 LEU A O 1
ATOM 3136 N N . ARG A 1 400 ? 16.978 13.259 -14.850 1.00 80.75 400 ARG A N 1
ATOM 3137 C CA . ARG A 1 400 ? 18.409 13.591 -14.804 1.00 80.75 400 ARG A CA 1
ATOM 3138 C C . ARG A 1 400 ? 19.141 12.639 -13.840 1.00 80.75 400 ARG A C 1
ATOM 3140 O O . ARG A 1 400 ? 18.506 12.060 -12.957 1.00 80.75 400 ARG A O 1
ATOM 3147 N N . PRO A 1 401 ? 20.477 12.490 -13.941 1.00 82.69 401 PRO A N 1
ATOM 3148 C CA . PRO A 1 401 ? 21.245 11.502 -13.179 1.00 82.69 401 PRO A CA 1
ATOM 3149 C C . PRO A 1 401 ? 21.528 11.984 -11.746 1.00 82.69 401 PRO A C 1
ATOM 3151 O O . PRO A 1 401 ? 22.657 11.936 -11.273 1.00 82.69 401 PRO A O 1
ATOM 3154 N N . ILE A 1 402 ? 20.515 12.523 -11.070 1.00 80.81 402 ILE A N 1
ATOM 3155 C CA . ILE A 1 402 ? 20.605 13.088 -9.725 1.00 80.81 402 ILE A CA 1
ATOM 3156 C C . ILE A 1 402 ? 19.450 12.514 -8.912 1.00 80.81 402 ILE A C 1
ATOM 3158 O O . ILE A 1 402 ? 18.301 12.634 -9.332 1.00 80.81 402 ILE A O 1
ATOM 3162 N N . ALA A 1 403 ? 19.721 11.904 -7.762 1.00 82.25 403 ALA A N 1
ATOM 3163 C CA . ALA A 1 403 ? 18.684 11.437 -6.845 1.00 82.25 403 ALA A CA 1
ATOM 3164 C C . ALA A 1 403 ? 19.235 11.284 -5.423 1.00 82.25 403 ALA A C 1
ATOM 3166 O O . ALA A 1 403 ? 20.428 11.420 -5.188 1.00 82.25 403 ALA A O 1
ATOM 3167 N N . PHE A 1 404 ? 18.358 10.976 -4.466 1.00 84.38 404 PHE A N 1
ATOM 3168 C CA . PHE A 1 404 ? 18.744 10.738 -3.069 1.00 84.38 404 PHE A CA 1
ATOM 3169 C C . PHE A 1 404 ? 19.413 9.378 -2.822 1.00 84.38 404 PHE A C 1
ATOM 3171 O O . PHE A 1 404 ? 19.913 9.150 -1.725 1.00 84.38 404 PHE A O 1
ATOM 3178 N N . ARG A 1 405 ? 19.360 8.467 -3.798 1.00 90.00 405 ARG A N 1
ATOM 3179 C CA . ARG A 1 405 ? 19.954 7.126 -3.748 1.00 90.00 405 ARG A CA 1
ATOM 3180 C C . ARG A 1 405 ? 20.533 6.787 -5.121 1.00 90.00 405 ARG A C 1
ATOM 3182 O O . ARG A 1 405 ? 20.276 7.493 -6.098 1.00 90.00 405 ARG A O 1
ATOM 3189 N N . LYS A 1 406 ? 21.306 5.710 -5.194 1.00 94.69 406 LYS A N 1
ATOM 3190 C CA . LYS A 1 406 ? 21.881 5.200 -6.443 1.00 94.69 406 LYS A CA 1
ATOM 3191 C C . LYS A 1 406 ? 20.936 4.197 -7.084 1.00 94.69 406 LYS A C 1
ATOM 3193 O O . LYS A 1 406 ? 20.333 3.387 -6.390 1.00 94.69 406 LYS A O 1
ATOM 3198 N N . GLY A 1 407 ? 20.812 4.217 -8.403 1.00 95.81 407 GLY A N 1
ATOM 3199 C CA . GLY A 1 407 ? 19.866 3.335 -9.077 1.00 95.81 407 GLY A CA 1
ATOM 3200 C C . GLY A 1 407 ? 19.541 3.758 -10.497 1.00 95.81 407 GLY A C 1
ATOM 3201 O O . GLY A 1 407 ? 20.270 4.533 -11.117 1.00 95.81 407 GLY A O 1
ATOM 3202 N N . ARG A 1 408 ? 18.430 3.249 -11.029 1.00 96.00 408 ARG A N 1
ATOM 3203 C CA . ARG A 1 408 ? 17.905 3.643 -12.341 1.00 96.00 408 ARG A CA 1
ATOM 3204 C C . ARG A 1 408 ? 16.598 4.397 -12.165 1.00 96.00 408 ARG A C 1
ATOM 3206 O O . ARG A 1 408 ? 15.674 3.914 -11.513 1.00 96.00 408 ARG A O 1
ATOM 3213 N N . ARG A 1 409 ? 16.528 5.592 -12.751 1.00 93.81 409 ARG A N 1
ATOM 3214 C CA . ARG A 1 409 ? 15.330 6.429 -12.701 1.00 93.81 409 ARG A CA 1
ATOM 3215 C C . ARG A 1 409 ? 14.322 6.045 -13.762 1.00 93.81 409 ARG A C 1
ATOM 3217 O O . ARG A 1 409 ? 14.698 5.661 -14.868 1.00 93.81 409 ARG A O 1
ATOM 3224 N N . PHE A 1 410 ? 13.051 6.232 -13.443 1.00 95.81 410 PHE A N 1
ATOM 3225 C CA . PHE A 1 410 ? 11.968 6.028 -14.387 1.00 95.81 410 PHE A CA 1
ATOM 3226 C C . PHE A 1 410 ? 10.729 6.859 -14.042 1.00 95.81 410 PHE A C 1
ATOM 3228 O O . PHE A 1 410 ? 10.609 7.459 -12.972 1.00 95.81 410 PHE A O 1
ATOM 3235 N N . GLY A 1 411 ? 9.804 6.902 -14.987 1.00 94.62 411 GLY A N 1
ATOM 3236 C CA . GLY A 1 411 ? 8.428 7.324 -14.779 1.00 94.62 411 GLY A CA 1
ATOM 3237 C C . GLY A 1 411 ? 7.498 6.439 -15.595 1.00 94.62 411 GLY A C 1
ATOM 3238 O O . GLY A 1 411 ? 7.964 5.652 -16.415 1.00 94.62 411 GLY A O 1
ATOM 3239 N N . PHE A 1 412 ? 6.199 6.576 -15.388 1.00 95.75 412 PHE A N 1
ATOM 3240 C CA . PHE A 1 412 ? 5.196 5.836 -16.135 1.00 95.75 412 PHE A CA 1
ATOM 3241 C C . PHE A 1 412 ? 3.877 6.600 -16.240 1.00 95.75 412 PHE A C 1
ATOM 3243 O O . PHE A 1 412 ? 3.617 7.514 -15.453 1.00 95.75 412 PHE A O 1
ATOM 3250 N N . THR A 1 413 ? 3.042 6.181 -17.185 1.00 95.00 413 THR A N 1
ATOM 3251 C CA . THR A 1 413 ? 1.620 6.538 -17.290 1.00 95.00 413 THR A CA 1
ATOM 3252 C C . THR A 1 413 ? 0.775 5.297 -17.444 1.00 95.00 413 THR A C 1
ATOM 3254 O O . THR A 1 413 ? 1.179 4.361 -18.136 1.00 95.00 413 THR A O 1
ATOM 3257 N N . ASP A 1 414 ? -0.423 5.353 -16.879 1.00 93.50 414 ASP A N 1
ATOM 3258 C CA . ASP A 1 414 ? -1.435 4.319 -17.030 1.00 93.50 414 ASP A CA 1
ATOM 3259 C C . ASP A 1 414 ? -2.295 4.604 -18.273 1.00 93.50 414 ASP A C 1
ATOM 3261 O O . ASP A 1 414 ? -2.366 5.745 -18.752 1.00 93.50 414 ASP A O 1
ATOM 3265 N N . PHE A 1 415 ? -2.958 3.578 -18.806 1.00 94.25 415 PHE A N 1
ATOM 3266 C CA . PHE A 1 415 ? -3.872 3.712 -19.942 1.00 94.25 415 PHE A CA 1
ATOM 3267 C C . PHE A 1 415 ? -5.321 3.414 -19.566 1.00 94.25 415 PHE A C 1
ATOM 3269 O O . PHE A 1 415 ? -5.650 2.310 -19.141 1.00 94.25 415 PHE A O 1
ATOM 3276 N N . GLU A 1 416 ? -6.204 4.390 -19.782 1.00 93.81 416 GLU A N 1
ATOM 3277 C CA . GLU A 1 416 ? -7.651 4.234 -19.613 1.00 93.81 416 GLU A CA 1
ATOM 3278 C C . GLU A 1 416 ? -8.287 3.817 -20.937 1.00 93.81 416 GLU A C 1
ATOM 3280 O O . GLU A 1 416 ? -8.079 4.489 -21.950 1.00 93.81 416 GLU A O 1
ATOM 3285 N N . GLU A 1 417 ? -9.070 2.737 -20.922 1.00 93.56 417 GLU A N 1
ATOM 3286 C CA . GLU A 1 417 ? -9.912 2.332 -22.052 1.00 93.56 417 GLU A CA 1
ATOM 3287 C C . GLU A 1 417 ? -10.935 3.434 -22.355 1.00 93.56 417 GLU A C 1
ATOM 3289 O O . GLU A 1 417 ? -11.648 3.915 -21.469 1.00 93.56 417 GLU A O 1
ATOM 3294 N N . LEU A 1 418 ? -10.979 3.868 -23.613 1.00 92.69 418 LEU A N 1
ATOM 3295 C CA . LEU A 1 418 ? -11.986 4.798 -24.099 1.00 92.69 418 LEU A CA 1
ATOM 3296 C C . LEU A 1 418 ? -13.296 4.038 -24.362 1.00 92.69 418 LEU A C 1
ATOM 3298 O O . LEU A 1 418 ? -13.248 2.901 -24.834 1.00 92.69 418 LEU A O 1
ATOM 3302 N N . PRO A 1 419 ? -14.466 4.648 -24.097 1.00 91.00 419 PRO A N 1
ATOM 3303 C CA . PRO A 1 419 ? -15.747 4.051 -24.461 1.00 91.00 419 PRO A CA 1
ATOM 3304 C C . PRO A 1 419 ? -15.808 3.729 -25.960 1.00 91.00 419 PRO A C 1
ATOM 3306 O O . PRO A 1 419 ? -15.325 4.513 -26.777 1.00 91.00 419 PRO A O 1
ATOM 3309 N N . GLU A 1 420 ? -16.424 2.600 -26.318 1.00 87.06 420 GLU A N 1
ATOM 3310 C CA . GLU A 1 420 ? -16.775 2.309 -27.713 1.00 87.06 420 GLU A CA 1
ATOM 3311 C C . GLU A 1 420 ? -17.808 3.361 -28.181 1.00 87.06 420 GLU A C 1
ATOM 3313 O O . GLU A 1 420 ? -18.831 3.551 -27.516 1.00 87.06 420 GLU A O 1
ATOM 3318 N N . GLU A 1 421 ? -17.498 4.093 -29.261 1.00 77.06 421 GLU A N 1
ATOM 3319 C CA . GLU A 1 421 ? -18.370 5.135 -29.846 1.00 77.06 421 GLU A CA 1
ATOM 3320 C C . GLU A 1 421 ? -19.617 4.577 -30.545 1.00 77.06 421 GLU A C 1
ATOM 3322 O O . GLU A 1 421 ? -19.518 3.518 -31.214 1.00 77.06 421 GLU A O 1
#

Foldseek 3Di:
DDDPPPPPPPPPPDPPDDDDAPPDPLRVLVSVLVVPVVDDPAEPPNLVSLVVLLVVAPVNLVRLLVQLLPDLDFVSLLSSLLSLLSSLALLNLLSLLLNQLSLQAADDFFDWYFYPAPVSQVSQQVRAAPDPRDDDRTGTRGTSNCSSQSSNCSNPVDDDPSVLLRPFHCDDAPLLNVVNSVVSLVVSVVSQVVQLVCVVVRDPDPVSNGSPHDDDDDDPDDAADQPFKKFWDDWWFQDFADALQQLPGAQFFAQPSGRGGGHQDPVLSPDPGSPVCVVVSLVVSVVSRTFKGWHWDQFPVRDIFIWMFGRQKWKFWADPVCQPPTPGIDGNNVLVVRTHTDDRTPADDDPDNRGGDQQDKTKMWIAGPSNWTKIKIKHHWAPDLPDDPPDPPVRPRNQPNYDNDTHITMMMTTIYGDDDD